Protein AF-A0A1D6X8X5-F1 (afdb_monomer_lite)

InterPro domains:
  IPR000092 Polyprenyl synthetase-like [PF00348] (249-489)
  IPR000092 Polyprenyl synthetase-like [cd00685] (247-512)
  IPR008949 Isoprenoid synthase domain superfamily [G3DSA:1.10.600.10] (217-514)
  IPR008949 Isoprenoid synthase domain superfamily [SSF48576] (225-497)
  IPR033749 Polyprenyl synthetase, conserved site [PS00444] (432-444)
  IPR033749 Polyprenyl synthetase, conserved site [PS00723] (300-316)
  IPR053378 Prenyl diphosphate synthase [NF045485] (229-513)

Radius of gyration: 30.95 Å; chains: 1; bounding box: 74×64×85 Å

pLDDT: mean 72.71, std 24.04, range [28.77, 98.75]

Sequence (514 aa):
MAFSLPVALITTYKYLYGCAFLYFSLSTSFSMAFSLLRTLITAYKYLLGCVFLYFSMSTGFSMAFSLLRTLITAYLYLLRCAFLFHIHVALKFLSIETVQLVSSSLSPSQPSLAEEIITKELEFSVIQFGESINLKIRRVNMALDGVVPFKLHQKLAQITFSLLRILLRTCENMLVRVLIFLLKHVALKIILAQNDSPCSDPIKPNKNFTSTELECNGSGEFKLKEYMNSKRKRVNRALDEAVPLKTPKKICEAMRYSLLGGGKRIRPVLCIASCELVGGDEASAMPIACTMEIIHTCSLIIDDLPCMDNDDLRRGNLTNHKLFGEEVAILASAALFCLAFEHVVSKTKNVPPDRVVRVIMEIGSAIGTDGLVAGQFGDLECEGKEISLEELEYIHVHKTARLLEASIVCGAIMGGGNVSEVERLKKYASRIGLLFQVVDDILDVTRSTKELGKTTGKDLASDKATFPKLMGLDNARNFAQKLVDQAVEELEHFDAARAAPLYHLAHFIADRQN

Structure (mmCIF, N/CA/C/O backbone):
data_AF-A0A1D6X8X5-F1
#
_entry.id   AF-A0A1D6X8X5-F1
#
loop_
_atom_site.group_PDB
_atom_site.id
_atom_site.type_symbol
_atom_site.label_atom_id
_atom_site.label_alt_id
_atom_site.label_comp_id
_atom_site.label_asym_id
_atom_site.label_entity_id
_atom_site.label_seq_id
_atom_site.pdbx_PDB_ins_code
_atom_site.Cartn_x
_atom_site.Cartn_y
_atom_site.Cartn_z
_atom_site.occupancy
_atom_site.B_iso_or_equiv
_atom_site.auth_seq_id
_atom_site.auth_comp_id
_atom_site.auth_asym_id
_atom_site.auth_atom_id
_atom_site.pdbx_PDB_model_num
ATOM 1 N N . MET A 1 1 ? 46.610 33.058 47.326 1.00 35.00 1 MET A N 1
ATOM 2 C CA . MET A 1 1 ? 47.123 32.984 45.935 1.00 35.00 1 MET A CA 1
ATOM 3 C C . MET A 1 1 ? 46.585 31.796 45.128 1.00 35.00 1 MET A C 1
ATOM 5 O O . MET A 1 1 ? 46.364 31.973 43.941 1.00 35.00 1 MET A O 1
ATOM 9 N N . ALA A 1 2 ? 46.310 30.622 45.716 1.00 38.97 2 ALA A N 1
ATOM 10 C CA . ALA A 1 2 ? 45.837 29.442 44.964 1.00 38.97 2 ALA A CA 1
ATOM 11 C C . ALA A 1 2 ? 44.397 29.528 44.393 1.00 38.97 2 ALA A C 1
ATOM 13 O O . ALA A 1 2 ? 44.039 28.738 43.527 1.00 38.97 2 ALA A O 1
ATOM 14 N N . PHE A 1 3 ? 43.575 30.487 44.840 1.00 41.09 3 PHE A N 1
ATOM 15 C CA . PHE A 1 3 ? 42.163 30.617 44.434 1.00 41.09 3 PHE A CA 1
ATOM 16 C C . PHE A 1 3 ? 41.898 31.690 43.365 1.00 41.09 3 PHE A C 1
ATOM 18 O O . PHE A 1 3 ? 40.884 31.627 42.676 1.00 41.09 3 PHE A O 1
ATOM 25 N N . SER A 1 4 ? 42.797 32.661 43.187 1.00 41.22 4 SER A N 1
ATOM 26 C CA . SER A 1 4 ? 42.622 33.751 42.214 1.00 41.22 4 SER A CA 1
ATOM 27 C C . SER A 1 4 ? 43.098 33.376 40.809 1.00 41.22 4 SER A C 1
ATOM 29 O O . SER A 1 4 ? 42.582 33.902 39.827 1.00 41.22 4 SER A O 1
ATOM 31 N N . LEU A 1 5 ? 44.037 32.433 40.701 1.00 42.72 5 LEU A N 1
ATOM 32 C CA . LEU A 1 5 ? 44.622 32.013 39.428 1.00 42.72 5 LEU A CA 1
ATOM 33 C C . LEU A 1 5 ? 43.619 31.299 38.494 1.00 42.72 5 LEU A C 1
ATOM 35 O O . LEU A 1 5 ? 43.587 31.655 37.320 1.00 42.72 5 LEU A O 1
ATOM 39 N N . PRO A 1 6 ? 42.753 30.366 38.956 1.00 46.41 6 PRO A N 1
ATOM 40 C CA . PRO A 1 6 ? 41.825 29.649 38.072 1.00 46.41 6 PRO A CA 1
ATOM 41 C C . PRO A 1 6 ? 40.690 30.534 37.541 1.00 46.41 6 PRO A C 1
ATOM 43 O O . PRO A 1 6 ? 40.330 30.439 36.372 1.00 46.41 6 PRO A O 1
ATOM 46 N N . VAL A 1 7 ? 40.146 31.425 38.376 1.00 44.72 7 VAL A N 1
ATOM 47 C CA . VAL A 1 7 ? 39.077 32.360 37.979 1.00 44.72 7 VAL A CA 1
ATOM 48 C C . VAL A 1 7 ? 39.620 33.435 37.036 1.00 44.72 7 VAL A C 1
ATOM 50 O O . VAL A 1 7 ? 38.971 33.753 36.038 1.00 44.72 7 VAL A O 1
ATOM 53 N N . ALA A 1 8 ? 40.834 33.935 37.294 1.00 44.47 8 ALA A N 1
ATOM 54 C CA . ALA A 1 8 ? 41.531 34.827 36.375 1.00 44.47 8 ALA A CA 1
ATOM 55 C C . ALA A 1 8 ? 41.813 34.124 35.039 1.00 44.47 8 ALA A C 1
ATOM 57 O O . ALA A 1 8 ? 41.417 34.647 34.008 1.00 44.47 8 ALA A O 1
ATOM 58 N N . LEU A 1 9 ? 42.351 32.896 35.042 1.00 50.12 9 LEU A N 1
ATOM 59 C CA . LEU A 1 9 ? 42.565 32.096 33.827 1.00 50.12 9 LEU A CA 1
ATOM 60 C C . LEU A 1 9 ? 41.274 31.891 33.028 1.00 50.12 9 LEU A C 1
ATOM 62 O O . LEU A 1 9 ? 41.273 32.121 31.826 1.00 50.12 9 LEU A O 1
ATOM 66 N N . ILE A 1 10 ? 40.162 31.522 33.670 1.00 49.00 10 ILE A N 1
ATOM 67 C CA . ILE A 1 10 ? 38.868 31.323 32.994 1.00 49.00 10 ILE A CA 1
ATOM 68 C C . ILE A 1 10 ? 38.343 32.634 32.389 1.00 49.00 10 ILE A C 1
ATOM 70 O O . ILE A 1 10 ? 37.806 32.635 31.280 1.00 49.00 10 ILE A O 1
ATOM 74 N N . THR A 1 11 ? 38.511 33.756 33.089 1.00 46.81 11 THR A N 1
ATOM 75 C CA . THR A 1 11 ? 38.051 35.074 32.624 1.00 46.81 11 THR A CA 1
ATOM 76 C C . THR A 1 11 ? 38.928 35.596 31.484 1.00 46.81 11 THR A C 1
ATOM 78 O O . THR A 1 11 ? 38.408 36.037 30.460 1.00 46.81 11 THR A O 1
ATOM 81 N N . THR A 1 12 ? 40.249 35.451 31.597 1.00 48.75 12 THR A N 1
ATOM 82 C CA . THR A 1 12 ? 41.218 35.773 30.544 1.00 48.75 12 THR A CA 1
ATOM 83 C C . THR A 1 12 ? 41.012 34.888 29.313 1.00 48.75 12 THR A C 1
ATOM 85 O O . THR A 1 12 ? 41.078 35.393 28.197 1.00 48.75 12 THR A O 1
ATOM 88 N N . TYR A 1 13 ? 40.658 33.607 29.482 1.00 51.72 13 TYR A N 1
ATOM 89 C CA . TYR A 1 13 ? 40.303 32.715 28.372 1.00 51.72 13 TYR A CA 1
ATOM 90 C C . TYR A 1 13 ? 38.984 33.103 27.697 1.00 51.72 13 TYR A C 1
ATOM 92 O O . TYR A 1 13 ? 38.921 33.081 26.472 1.00 51.72 13 TYR A O 1
ATOM 100 N N . LYS A 1 14 ? 37.947 33.512 28.445 1.00 47.00 14 LYS A N 1
ATOM 101 C CA . LYS A 1 14 ? 36.706 34.051 27.852 1.00 47.00 14 LYS A CA 1
ATOM 102 C C . LYS A 1 14 ? 36.974 35.308 27.016 1.00 47.00 14 LYS A C 1
ATOM 104 O O . LYS A 1 14 ? 36.422 35.427 25.925 1.00 47.00 14 LYS A O 1
ATOM 109 N N . TYR A 1 15 ? 37.845 36.200 27.490 1.00 47.59 15 TYR A N 1
ATOM 110 C CA . TYR A 1 15 ? 38.235 37.416 26.768 1.00 47.59 15 TYR A CA 1
ATOM 111 C C . TYR A 1 15 ? 39.094 37.127 25.531 1.00 47.59 15 TYR A C 1
ATOM 113 O O . TYR A 1 15 ? 38.760 37.592 24.446 1.00 47.59 15 TYR A O 1
ATOM 121 N N . LEU A 1 16 ? 40.141 36.302 25.652 1.00 50.41 16 LEU A N 1
ATOM 122 C CA . LEU A 1 16 ? 40.947 35.844 24.509 1.00 50.41 16 LEU A CA 1
ATOM 123 C C . LEU A 1 16 ? 40.084 35.153 23.448 1.00 50.41 16 LEU A C 1
ATOM 125 O O . LEU A 1 16 ? 40.336 35.315 22.259 1.00 50.41 16 LEU A O 1
ATOM 129 N N . TYR A 1 17 ? 39.043 34.426 23.862 1.00 51.03 17 TYR A N 1
ATOM 130 C CA . TYR A 1 17 ? 38.130 33.737 22.954 1.00 51.03 17 TYR A CA 1
ATOM 131 C C . TYR A 1 17 ? 37.116 34.675 22.286 1.00 51.03 17 TYR A C 1
ATOM 133 O O . TYR A 1 17 ? 36.839 34.515 21.101 1.00 51.03 17 TYR A O 1
ATOM 141 N N . GLY A 1 18 ? 36.609 35.686 23.001 1.00 49.00 18 GLY A N 1
ATOM 142 C CA . GLY A 1 18 ? 35.808 36.762 22.407 1.00 49.00 18 GLY A CA 1
ATOM 143 C C . GLY A 1 18 ? 36.606 37.565 21.374 1.00 49.00 18 GLY A C 1
ATOM 144 O O . GLY A 1 18 ? 36.120 37.810 20.272 1.00 49.00 18 GLY A O 1
ATOM 145 N N . CYS A 1 19 ? 37.868 37.877 21.685 1.00 45.59 19 CYS A N 1
ATOM 146 C CA . CYS A 1 19 ? 38.796 38.521 20.755 1.00 45.59 19 CYS A CA 1
ATOM 147 C C . CYS A 1 19 ? 39.138 37.618 19.562 1.00 45.59 19 CYS A C 1
ATOM 149 O O . CYS A 1 19 ? 39.205 38.104 18.438 1.00 45.59 19 CYS A O 1
ATOM 151 N N . ALA A 1 20 ? 39.301 36.309 19.777 1.00 47.75 20 ALA A N 1
ATOM 152 C CA . ALA A 1 20 ? 39.509 35.356 18.696 1.00 47.75 20 ALA A CA 1
ATOM 153 C C . ALA A 1 20 ? 38.270 35.275 17.790 1.00 47.75 20 ALA A C 1
ATOM 155 O O . ALA A 1 20 ? 38.420 35.372 16.585 1.00 47.75 20 ALA A O 1
ATOM 156 N N . PHE A 1 21 ? 37.051 35.182 18.333 1.00 45.41 21 PHE A N 1
ATOM 157 C CA . PHE A 1 21 ? 35.798 35.175 17.563 1.00 45.41 21 PHE A CA 1
ATOM 158 C C . PHE A 1 21 ? 35.615 36.443 16.709 1.00 45.41 21 PHE A C 1
ATOM 160 O O . PHE A 1 21 ? 35.271 36.345 15.530 1.00 45.41 21 PHE A O 1
ATOM 167 N N . LEU A 1 22 ? 35.918 37.620 17.267 1.00 45.38 22 LEU A N 1
ATOM 168 C CA . LEU A 1 22 ? 35.957 38.886 16.525 1.00 45.38 22 LEU A CA 1
ATOM 169 C C . LEU A 1 22 ? 37.036 38.871 15.431 1.00 45.38 22 LEU A C 1
ATOM 171 O O . LEU A 1 22 ? 36.755 39.230 14.293 1.00 45.38 22 LEU A O 1
ATOM 175 N N . TYR A 1 23 ? 38.237 38.377 15.737 1.00 47.31 23 TYR A N 1
ATOM 176 C CA . TYR A 1 23 ? 39.323 38.226 14.765 1.00 47.31 23 TYR A CA 1
ATOM 177 C C . TYR A 1 23 ? 38.982 37.224 13.645 1.00 47.31 23 TYR A C 1
ATOM 179 O O . TYR A 1 23 ? 39.289 37.469 12.485 1.00 47.31 23 TYR A O 1
ATOM 187 N N . PHE A 1 24 ? 38.294 36.122 13.956 1.00 49.59 24 PHE A N 1
ATOM 188 C CA . PHE A 1 24 ? 37.843 35.099 13.003 1.00 49.59 24 PHE A CA 1
ATOM 189 C C . PHE A 1 24 ? 36.709 35.586 12.101 1.00 49.59 24 PHE A C 1
ATOM 191 O O . PHE A 1 24 ? 36.641 35.176 10.947 1.00 49.59 24 PHE A O 1
ATOM 198 N N . SER A 1 25 ? 35.851 36.470 12.610 1.00 43.78 25 SER A N 1
ATOM 199 C CA . SER A 1 25 ? 34.783 37.101 11.826 1.00 43.78 25 SER A CA 1
ATOM 200 C C . SER A 1 25 ? 35.324 38.167 10.859 1.00 43.78 25 SER A C 1
ATOM 202 O O . SER A 1 25 ? 34.632 38.547 9.922 1.00 43.78 25 SER A O 1
ATOM 204 N N . LEU A 1 26 ? 36.561 38.640 11.077 1.00 40.94 26 LEU A N 1
ATOM 205 C CA . LEU A 1 26 ? 37.194 39.740 10.337 1.00 40.94 26 LEU A CA 1
ATOM 206 C C . LEU A 1 26 ? 38.441 39.325 9.524 1.00 40.94 26 LEU A C 1
ATOM 208 O O . LEU A 1 26 ? 38.942 40.117 8.731 1.00 40.94 26 LEU A O 1
ATOM 212 N N . SER A 1 27 ? 38.968 38.109 9.706 1.00 43.69 27 SER A N 1
ATOM 213 C CA . SER A 1 27 ? 40.219 37.647 9.081 1.00 43.69 27 SER A CA 1
ATOM 214 C C . SER A 1 27 ? 39.986 36.936 7.745 1.00 43.69 27 SER A C 1
ATOM 216 O O . SER A 1 27 ? 39.196 35.999 7.646 1.00 43.69 27 SER A O 1
ATOM 218 N N . THR A 1 28 ? 40.746 37.324 6.719 1.00 42.34 28 THR A N 1
ATOM 219 C CA . THR A 1 28 ? 40.746 36.716 5.377 1.00 42.34 28 THR A CA 1
ATOM 220 C C . THR A 1 28 ? 41.727 35.543 5.221 1.00 42.34 28 THR A C 1
ATOM 222 O O . THR A 1 28 ? 41.755 34.913 4.165 1.00 42.34 28 THR A O 1
ATOM 225 N N . SER A 1 29 ? 42.528 35.208 6.246 1.00 47.94 29 SER A N 1
ATOM 226 C CA . SER A 1 29 ? 43.607 34.208 6.142 1.00 47.94 29 SER A CA 1
ATOM 227 C C . SER A 1 29 ? 43.315 32.907 6.905 1.00 47.94 29 SER A C 1
ATOM 229 O O . SER A 1 29 ? 43.431 32.821 8.132 1.00 47.94 29 SER A O 1
ATOM 231 N N . PHE A 1 30 ? 42.979 31.857 6.146 1.00 52.12 30 PHE A N 1
ATOM 232 C CA . PHE A 1 30 ? 42.555 30.535 6.631 1.00 52.12 30 PHE A CA 1
ATOM 233 C C . PHE A 1 30 ? 43.626 29.759 7.419 1.00 52.12 30 PHE A C 1
ATOM 235 O O . PHE A 1 30 ? 43.308 29.061 8.383 1.00 52.12 30 PHE A O 1
ATOM 242 N N . SER A 1 31 ? 44.901 29.886 7.039 1.00 43.53 31 SER A N 1
ATOM 243 C CA . SER A 1 31 ? 46.011 29.142 7.661 1.00 43.53 31 SER A CA 1
ATOM 244 C C . SER A 1 31 ? 46.242 29.561 9.118 1.00 43.53 31 SER A C 1
ATOM 246 O O . SER A 1 31 ? 46.401 28.729 10.017 1.00 43.53 31 SER A O 1
ATOM 248 N N . MET A 1 32 ? 46.172 30.868 9.379 1.00 46.34 32 MET A N 1
ATOM 249 C CA . MET A 1 32 ? 46.421 31.423 10.708 1.00 46.34 32 MET A CA 1
ATOM 250 C C . MET A 1 32 ? 45.265 31.122 11.666 1.00 46.34 32 MET A C 1
ATOM 252 O O . MET A 1 32 ? 45.485 30.761 12.822 1.00 46.34 32 MET A O 1
ATOM 256 N N . ALA A 1 33 ? 44.040 31.172 11.143 1.00 49.91 33 ALA A N 1
ATOM 257 C CA . ALA A 1 33 ? 42.823 30.797 11.841 1.00 49.91 33 ALA A CA 1
ATOM 258 C C . ALA A 1 33 ? 42.857 29.335 12.341 1.00 49.91 33 ALA A C 1
ATOM 260 O O . ALA A 1 33 ? 42.609 29.049 13.517 1.00 49.91 33 ALA A O 1
ATOM 261 N N . PHE A 1 34 ? 43.232 28.408 11.460 1.00 48.06 34 PHE A N 1
ATOM 262 C CA . PHE A 1 34 ? 43.315 26.986 11.783 1.00 48.06 34 PHE A CA 1
ATOM 263 C C . PHE A 1 34 ? 44.424 26.674 12.803 1.00 48.06 34 PHE A C 1
ATOM 265 O O . PHE A 1 34 ? 44.213 25.905 13.746 1.00 48.06 34 PHE A O 1
ATOM 272 N N . SER A 1 35 ? 45.588 27.318 12.666 1.00 49.25 35 SER A N 1
ATOM 273 C CA . SER A 1 35 ? 46.704 27.182 13.611 1.00 49.25 35 SER A CA 1
ATOM 274 C C . SER A 1 35 ? 46.338 27.681 15.016 1.00 49.25 35 SER A C 1
ATOM 276 O O . SER A 1 35 ? 46.607 27.003 16.015 1.00 49.25 35 SER A O 1
ATOM 278 N N . LEU A 1 36 ? 45.632 28.814 15.106 1.00 53.19 36 LEU A N 1
ATOM 279 C CA . LEU A 1 36 ? 45.176 29.380 16.374 1.00 53.19 36 LEU A CA 1
ATOM 280 C C . LEU A 1 36 ? 44.148 28.468 17.063 1.00 53.19 36 LEU A C 1
ATOM 282 O O . LEU A 1 36 ? 44.267 28.189 18.255 1.00 53.19 36 LEU A O 1
ATOM 286 N N . LEU A 1 37 ? 43.178 27.933 16.311 1.00 51.19 37 LEU A N 1
ATOM 287 C CA . LEU A 1 37 ? 42.164 27.014 16.838 1.00 51.19 37 LEU A CA 1
ATOM 288 C C . LEU A 1 37 ? 42.789 25.705 17.344 1.00 51.19 37 LEU A C 1
ATOM 290 O O . LEU A 1 37 ? 42.465 25.241 18.438 1.00 51.19 37 LEU A O 1
ATOM 294 N N . ARG A 1 38 ? 43.736 25.134 16.590 1.00 51.53 38 ARG A N 1
ATOM 295 C CA . ARG A 1 38 ? 44.486 23.937 16.999 1.00 51.53 38 ARG A CA 1
ATOM 296 C C . ARG A 1 38 ? 45.297 24.188 18.272 1.00 51.53 38 ARG A C 1
ATOM 298 O O . ARG A 1 38 ? 45.328 23.330 19.157 1.00 51.53 38 ARG A O 1
ATOM 305 N N . THR A 1 39 ? 45.901 25.367 18.387 1.00 55.09 39 THR A N 1
ATOM 306 C CA . THR A 1 39 ? 46.658 25.788 19.574 1.00 55.09 39 THR A CA 1
ATOM 307 C C . THR A 1 39 ? 45.740 25.944 20.785 1.00 55.09 39 THR A C 1
ATOM 309 O O . THR A 1 39 ? 46.039 25.396 21.844 1.00 55.09 39 THR A O 1
ATOM 312 N N . LEU A 1 40 ? 44.575 26.579 20.622 1.00 54.53 40 LEU A N 1
ATOM 313 C CA . LEU A 1 40 ? 43.579 26.742 21.686 1.00 54.53 40 LEU A CA 1
ATOM 314 C C . LEU A 1 40 ? 43.010 25.400 22.161 1.00 54.53 40 LEU A C 1
ATOM 316 O O . LEU A 1 40 ? 42.929 25.168 23.363 1.00 54.53 40 LEU A O 1
ATOM 320 N N . ILE A 1 41 ? 42.679 24.484 21.245 1.00 51.06 41 ILE A N 1
ATOM 321 C CA . ILE A 1 41 ? 42.210 23.131 21.592 1.00 51.06 41 ILE A CA 1
ATOM 322 C C . ILE A 1 41 ? 43.294 22.358 22.352 1.00 51.06 41 ILE A C 1
ATOM 324 O O . ILE A 1 41 ? 42.998 21.648 23.314 1.00 51.06 41 ILE A O 1
ATOM 328 N N . THR A 1 42 ? 44.554 22.493 21.940 1.00 51.41 42 THR A N 1
ATOM 329 C CA . THR A 1 42 ? 45.681 21.814 22.591 1.00 51.41 42 THR A CA 1
ATOM 330 C C . THR A 1 42 ? 45.926 22.381 23.989 1.00 51.41 42 THR A C 1
ATOM 332 O O . THR A 1 42 ? 45.970 21.619 24.951 1.00 51.41 42 THR A O 1
ATOM 335 N N . ALA A 1 43 ? 45.976 23.707 24.133 1.00 51.28 43 ALA A N 1
ATOM 336 C CA . ALA A 1 43 ? 46.098 24.380 25.425 1.00 51.28 43 ALA A CA 1
ATOM 337 C C . ALA A 1 43 ? 44.946 24.011 26.376 1.00 51.28 43 ALA A C 1
ATOM 339 O O . ALA A 1 43 ? 45.163 23.769 27.562 1.00 51.28 43 ALA A O 1
ATOM 340 N N . TYR A 1 44 ? 43.733 23.863 25.838 1.00 56.00 44 TYR A N 1
ATOM 341 C CA . TYR A 1 44 ? 42.566 23.429 26.595 1.00 56.00 44 TYR A CA 1
ATOM 342 C C . TYR A 1 44 ? 42.681 21.987 27.109 1.00 56.00 44 TYR A C 1
ATOM 344 O O . TYR A 1 44 ? 42.344 21.711 28.259 1.00 56.00 44 TYR A O 1
ATOM 352 N N . LYS A 1 45 ? 43.194 21.061 26.286 1.00 51.00 45 LYS A N 1
ATOM 353 C CA . LYS A 1 45 ? 43.457 19.670 26.699 1.00 51.00 45 LYS A CA 1
ATOM 354 C C . LYS A 1 45 ? 44.477 19.603 27.836 1.00 51.00 45 LYS A C 1
ATOM 356 O O . LYS A 1 45 ? 44.267 18.853 28.787 1.00 51.00 45 LYS A O 1
ATOM 361 N N . TYR A 1 46 ? 45.535 20.412 27.768 1.00 51.09 46 TYR A N 1
ATOM 362 C CA . TYR A 1 46 ? 46.521 20.513 28.845 1.00 51.09 46 TYR A CA 1
ATOM 363 C C . TYR A 1 46 ? 45.916 21.101 30.123 1.00 51.09 46 TYR A C 1
ATOM 365 O O . TYR A 1 46 ? 46.116 20.539 31.196 1.00 51.09 46 TYR A O 1
ATOM 373 N N . LEU A 1 47 ? 45.111 22.164 30.021 1.00 55.09 47 LEU A N 1
ATOM 374 C CA . LEU A 1 47 ? 44.422 22.754 31.171 1.00 55.09 47 LEU A CA 1
ATOM 375 C C . LEU A 1 47 ? 43.475 21.745 31.840 1.00 55.09 47 LEU A C 1
ATOM 377 O O . LEU A 1 47 ? 43.474 21.620 33.062 1.00 55.09 47 LEU A O 1
ATOM 381 N N . LEU A 1 48 ? 42.718 20.981 31.047 1.00 53.66 48 LEU A N 1
ATOM 382 C CA . LEU A 1 48 ? 41.826 19.933 31.544 1.00 53.66 48 LEU A CA 1
ATOM 383 C C . LEU A 1 48 ? 42.606 18.816 32.259 1.00 53.66 48 LEU A C 1
ATOM 385 O O . LEU A 1 48 ? 42.175 18.354 33.312 1.00 53.66 48 LEU A O 1
ATOM 389 N N . GLY A 1 49 ? 43.773 18.430 31.730 1.00 51.59 49 GLY A N 1
ATOM 390 C CA . GLY A 1 49 ? 44.683 17.470 32.362 1.00 51.59 49 GLY A CA 1
ATOM 391 C C . GLY A 1 49 ? 45.281 17.976 33.680 1.00 51.59 49 GLY A C 1
ATOM 392 O O . GLY A 1 49 ? 45.277 17.250 34.670 1.00 51.59 49 GLY A O 1
ATOM 393 N N . CYS A 1 50 ? 45.722 19.237 33.733 1.00 51.62 50 CYS A N 1
ATOM 394 C CA . CYS A 1 50 ? 46.236 19.867 34.956 1.00 51.62 50 CYS A CA 1
ATOM 395 C C . CYS A 1 50 ? 45.157 19.986 36.039 1.00 51.62 50 CYS A C 1
ATOM 397 O O . CYS A 1 50 ? 45.427 19.756 37.217 1.00 51.62 50 CYS A O 1
ATOM 399 N N . VAL A 1 51 ? 43.922 20.302 35.644 1.00 53.28 51 VAL A N 1
ATOM 400 C CA . VAL A 1 51 ? 42.771 20.315 36.549 1.00 53.28 51 VAL A CA 1
ATOM 401 C C . VAL A 1 51 ? 42.481 18.900 37.055 1.00 53.28 51 VAL A C 1
ATOM 403 O O . VAL A 1 51 ? 42.307 18.715 38.251 1.00 53.28 51 VAL A O 1
ATOM 406 N N . PHE A 1 52 ? 42.525 17.880 36.198 1.00 51.88 52 PHE A N 1
ATOM 407 C CA . PHE A 1 52 ? 42.336 16.485 36.611 1.00 51.88 52 PHE A CA 1
ATOM 408 C C . PHE A 1 52 ? 43.405 16.007 37.614 1.00 51.88 52 PHE A C 1
ATOM 410 O O . PHE A 1 52 ? 43.082 15.356 38.607 1.00 51.88 52 PHE A O 1
ATOM 417 N N . LEU A 1 53 ? 44.669 16.391 37.405 1.00 51.00 53 LEU A N 1
ATOM 418 C CA . LEU A 1 53 ? 45.765 16.129 38.344 1.00 51.00 53 LEU A CA 1
ATOM 419 C C . LEU A 1 53 ? 45.560 16.859 39.679 1.00 51.00 53 LEU A C 1
ATOM 421 O O . LEU A 1 53 ? 45.669 16.236 40.732 1.00 51.00 53 LEU A O 1
ATOM 425 N N . TYR A 1 54 ? 45.169 18.136 39.660 1.00 51.16 54 TYR A N 1
ATOM 426 C CA . TYR A 1 54 ? 44.831 18.887 40.876 1.00 51.16 54 TYR A CA 1
ATOM 427 C C . TYR A 1 54 ? 43.666 18.249 41.662 1.00 51.16 54 TYR A C 1
ATOM 429 O O . TYR A 1 54 ? 43.679 18.230 42.891 1.00 51.16 54 TYR A O 1
ATOM 437 N N . PHE A 1 55 ? 42.685 17.662 40.966 1.00 51.62 55 PHE A N 1
ATOM 438 C CA . PHE A 1 55 ? 41.549 16.949 41.569 1.00 51.62 55 PHE A CA 1
ATOM 439 C C . PHE A 1 55 ? 41.953 15.637 42.243 1.00 51.62 55 PHE A C 1
ATOM 441 O O . PHE A 1 55 ? 41.363 15.284 43.259 1.00 51.62 55 PHE A O 1
ATOM 448 N N . SER A 1 56 ? 42.973 14.936 41.733 1.00 51.25 56 SER A N 1
ATOM 449 C CA . SER A 1 56 ? 43.510 13.743 42.405 1.00 51.25 56 SER A CA 1
ATOM 450 C C . SER A 1 56 ? 44.199 14.053 43.742 1.00 51.25 56 SER A C 1
ATOM 452 O O . SER A 1 56 ? 44.438 13.140 44.528 1.00 51.25 56 SER A O 1
ATOM 454 N N . MET A 1 57 ? 44.480 15.334 44.022 1.00 48.47 57 MET A N 1
ATOM 455 C CA . MET A 1 57 ? 45.239 15.787 45.192 1.00 48.47 57 MET A CA 1
ATOM 456 C C . MET A 1 57 ? 44.449 16.674 46.177 1.00 48.47 57 MET A C 1
ATOM 458 O O . MET A 1 57 ? 45.008 17.083 47.191 1.00 48.47 57 MET A O 1
ATOM 462 N N . SER A 1 58 ? 43.172 16.992 45.921 1.00 49.41 58 SER A N 1
ATOM 463 C CA . SER A 1 58 ? 42.372 17.943 46.720 1.00 49.41 58 SER A CA 1
ATOM 464 C C . SER A 1 58 ? 41.094 17.309 47.288 1.00 49.41 58 SER A C 1
ATOM 466 O O . SER A 1 58 ? 40.363 16.627 46.578 1.00 49.41 58 SER A O 1
ATOM 468 N N . THR A 1 59 ? 40.784 17.563 48.566 1.00 49.22 59 THR A N 1
ATOM 469 C CA . THR A 1 59 ? 39.640 16.980 49.304 1.00 49.22 59 THR A CA 1
ATOM 470 C C . THR A 1 59 ? 38.319 17.766 49.176 1.00 49.22 59 THR A C 1
ATOM 472 O O . THR A 1 59 ? 37.301 17.371 49.744 1.00 49.22 59 THR A O 1
ATOM 475 N N . GLY A 1 60 ? 38.284 18.869 48.416 1.00 51.56 60 GLY A N 1
ATOM 476 C CA . GLY A 1 60 ? 37.108 19.746 48.286 1.00 51.56 60 GLY A CA 1
ATOM 477 C C . GLY A 1 60 ? 36.165 19.394 47.123 1.00 51.56 60 GLY A C 1
ATOM 478 O O . GLY A 1 60 ? 36.262 19.986 46.050 1.00 51.56 60 GLY A O 1
ATOM 479 N N . PHE A 1 61 ? 35.202 18.490 47.340 1.00 54.19 61 PHE A N 1
ATOM 480 C CA . PHE A 1 61 ? 34.318 17.925 46.295 1.00 54.19 61 PHE A CA 1
ATOM 481 C C . PHE A 1 61 ? 33.341 18.909 45.605 1.00 54.19 61 PHE A C 1
ATOM 483 O O . PHE A 1 61 ? 33.052 18.756 44.418 1.00 54.19 61 PHE A O 1
ATOM 490 N N . SER A 1 62 ? 32.817 19.919 46.310 1.00 50.44 62 SER A N 1
ATOM 491 C CA . SER A 1 62 ? 31.752 20.798 45.777 1.00 50.44 62 SER A CA 1
ATOM 492 C C . SER A 1 62 ? 32.268 21.814 44.745 1.00 50.44 62 SER A C 1
ATOM 494 O O . SER A 1 62 ? 31.727 21.948 43.644 1.00 50.44 62 SER A O 1
ATOM 496 N N . MET A 1 63 ? 33.382 22.484 45.052 1.00 51.22 63 MET A N 1
ATOM 497 C CA . MET A 1 63 ? 33.986 23.471 44.148 1.00 51.22 63 MET A CA 1
ATOM 498 C C . MET A 1 63 ? 34.620 22.797 42.918 1.00 51.22 63 MET A C 1
ATOM 500 O O . MET A 1 63 ? 34.553 23.321 41.806 1.00 51.22 63 MET A O 1
ATOM 504 N N . ALA A 1 64 ? 35.152 21.588 43.117 1.00 51.91 64 ALA A N 1
ATOM 505 C CA . ALA A 1 64 ? 35.646 20.695 42.078 1.00 51.91 64 ALA A CA 1
ATOM 506 C C . ALA A 1 64 ? 34.554 20.355 41.040 1.00 51.91 64 ALA A C 1
ATOM 508 O O . ALA A 1 64 ? 34.761 20.489 39.834 1.00 51.91 64 ALA A O 1
ATOM 509 N N . PHE A 1 65 ? 33.345 20.008 41.481 1.00 53.41 65 PHE A N 1
ATOM 510 C CA . PHE A 1 65 ? 32.237 19.706 40.572 1.00 53.41 65 PHE A CA 1
ATOM 511 C C . PHE A 1 65 ? 31.829 20.908 39.700 1.00 53.41 65 PHE A C 1
ATOM 513 O O . PHE A 1 65 ? 31.644 20.768 38.489 1.00 53.41 65 PHE A O 1
ATOM 520 N N . SER A 1 66 ? 31.760 22.106 40.291 1.00 52.84 66 SER A N 1
ATOM 521 C CA . SER A 1 66 ? 31.427 23.343 39.568 1.00 52.84 66 SER A CA 1
ATOM 522 C C . SER A 1 66 ? 32.482 23.707 38.510 1.00 52.84 66 SER A C 1
ATOM 524 O O . SER A 1 66 ? 32.149 24.046 37.367 1.00 52.84 66 SER A O 1
ATOM 526 N N . LEU A 1 67 ? 33.769 23.551 38.845 1.00 54.28 67 LEU A N 1
ATOM 527 C CA . LEU A 1 67 ? 34.873 23.809 37.919 1.00 54.28 67 LEU A CA 1
ATOM 528 C C . LEU A 1 67 ? 34.885 22.799 36.758 1.00 54.28 67 LEU A C 1
ATOM 530 O O . LEU A 1 67 ? 35.020 23.192 35.600 1.00 54.28 67 LEU A O 1
ATOM 534 N N . LEU A 1 68 ? 34.670 21.510 37.044 1.00 56.38 68 LEU A N 1
ATOM 535 C CA . LEU A 1 68 ? 34.603 20.457 36.028 1.00 56.38 68 LEU A CA 1
ATOM 536 C C . LEU A 1 68 ? 33.407 20.652 35.085 1.00 56.38 68 LEU A C 1
ATOM 538 O O . LEU A 1 68 ? 33.564 20.551 33.869 1.00 56.38 68 LEU A O 1
ATOM 542 N N . ARG A 1 69 ? 32.227 21.003 35.615 1.00 56.00 69 ARG A N 1
ATOM 543 C CA . ARG A 1 69 ? 31.039 21.336 34.808 1.00 56.00 69 ARG A CA 1
ATOM 544 C C . ARG A 1 69 ? 31.302 22.533 33.895 1.00 56.00 69 ARG A C 1
ATOM 546 O O . ARG A 1 69 ? 30.941 22.500 32.718 1.00 56.00 69 ARG A O 1
ATOM 553 N N . THR A 1 70 ? 31.981 23.558 34.408 1.00 56.28 70 THR A N 1
ATOM 554 C CA . THR A 1 70 ? 32.372 24.743 33.629 1.00 56.28 70 THR A CA 1
ATOM 555 C C . THR A 1 70 ? 33.333 24.372 32.500 1.00 56.28 70 THR A C 1
ATOM 557 O O . THR A 1 70 ? 33.136 24.797 31.362 1.00 56.28 70 THR A O 1
ATOM 560 N N . LEU A 1 71 ? 34.321 23.518 32.775 1.00 56.28 71 LEU A N 1
ATOM 561 C CA . LEU A 1 71 ? 35.288 23.060 31.777 1.00 56.28 71 LEU A CA 1
ATOM 562 C C . LEU A 1 71 ? 34.663 22.123 30.729 1.00 56.28 71 LEU A C 1
ATOM 564 O O . LEU A 1 71 ? 34.984 22.188 29.546 1.00 56.28 71 LEU A O 1
ATOM 568 N N . ILE A 1 72 ? 33.725 21.263 31.101 1.00 56.12 72 ILE A N 1
ATOM 569 C CA . ILE A 1 72 ? 33.033 20.424 30.113 1.00 56.12 72 ILE A CA 1
ATOM 570 C C . ILE A 1 72 ? 32.151 21.286 29.215 1.00 56.12 72 ILE A C 1
ATOM 572 O O . ILE A 1 72 ? 32.161 21.128 27.996 1.00 56.12 72 ILE A O 1
ATOM 576 N N . THR A 1 73 ? 31.446 22.252 29.801 1.00 54.06 73 THR A N 1
ATOM 577 C CA . THR A 1 73 ? 30.602 23.182 29.045 1.00 54.06 73 THR A CA 1
ATOM 578 C C . THR A 1 73 ? 31.435 24.006 28.062 1.00 54.06 73 THR A C 1
ATOM 580 O O . THR A 1 73 ? 31.077 24.106 26.890 1.00 54.06 73 THR A O 1
ATOM 583 N N . ALA A 1 74 ? 32.582 24.535 28.497 1.00 54.31 74 ALA A N 1
ATOM 584 C CA . ALA A 1 74 ? 33.491 25.274 27.625 1.00 54.31 74 ALA A CA 1
ATOM 585 C C . ALA A 1 74 ? 34.107 24.387 26.524 1.00 54.31 74 ALA A C 1
ATOM 587 O O . ALA A 1 74 ? 34.198 24.826 25.380 1.00 54.31 74 ALA A O 1
ATOM 588 N N . TYR A 1 75 ? 34.438 23.122 26.814 1.00 54.59 75 TYR A N 1
ATOM 589 C CA . TYR A 1 75 ? 34.931 22.168 25.810 1.00 54.59 75 TYR A CA 1
ATOM 590 C C . TYR A 1 75 ? 33.887 21.842 24.734 1.00 54.59 75 TYR A C 1
ATOM 592 O O . TYR A 1 75 ? 34.191 21.833 23.542 1.00 54.59 75 TYR A O 1
ATOM 600 N N . LEU A 1 76 ? 32.641 21.597 25.145 1.00 53.34 76 LEU A N 1
ATOM 601 C CA . LEU A 1 76 ? 31.532 21.338 24.225 1.00 53.34 76 LEU A CA 1
ATOM 602 C C . LEU A 1 76 ? 31.225 22.567 23.361 1.00 53.34 76 LEU A C 1
ATOM 604 O O . LEU A 1 76 ? 30.919 22.430 22.177 1.00 53.34 76 LEU A O 1
ATOM 608 N N . TYR A 1 77 ? 31.364 23.766 23.927 1.00 53.56 77 TYR A N 1
ATOM 609 C CA . TYR A 1 77 ? 31.228 25.013 23.181 1.00 53.56 77 TYR A CA 1
ATOM 610 C C . TYR A 1 77 ? 32.359 25.195 22.152 1.00 53.56 77 TYR A C 1
ATOM 612 O O . TYR A 1 77 ? 32.091 25.529 21.001 1.00 53.56 77 TYR A O 1
ATOM 620 N N . LEU A 1 78 ? 33.605 24.877 22.520 1.00 53.84 78 LEU A N 1
ATOM 621 C CA . LEU A 1 78 ? 34.764 24.859 21.614 1.00 53.84 78 LEU A CA 1
ATOM 622 C C . LEU A 1 78 ? 34.570 23.891 20.437 1.00 53.84 78 LEU A C 1
ATOM 624 O O . LEU A 1 78 ? 34.821 24.259 19.289 1.00 53.84 78 LEU A O 1
ATOM 628 N N . LEU A 1 79 ? 34.088 22.675 20.708 1.00 53.97 79 LEU A N 1
ATOM 629 C CA . LEU A 1 79 ? 33.756 21.679 19.683 1.00 53.97 79 LEU A CA 1
ATOM 630 C C . LEU A 1 79 ? 32.676 22.183 18.722 1.00 53.97 79 LEU A C 1
ATOM 632 O O . LEU A 1 79 ? 32.816 22.028 17.511 1.00 53.97 79 LEU A O 1
ATOM 636 N N . ARG A 1 80 ? 31.630 22.834 19.245 1.00 58.16 80 ARG A N 1
ATOM 637 C CA . ARG A 1 80 ? 30.586 23.469 18.430 1.00 58.16 80 ARG A CA 1
ATOM 638 C C . ARG A 1 80 ? 31.166 24.546 17.515 1.00 58.16 80 ARG A C 1
ATOM 640 O O . ARG A 1 80 ? 30.846 24.555 16.332 1.00 58.16 80 ARG A O 1
ATOM 647 N N . CYS A 1 81 ? 32.003 25.441 18.035 1.00 53.75 81 CYS A N 1
ATOM 648 C CA . CYS A 1 81 ? 32.600 26.517 17.244 1.00 53.75 81 CYS A CA 1
ATOM 649 C C . CYS A 1 81 ? 33.544 25.979 16.159 1.00 53.75 81 CYS A C 1
ATOM 651 O O . CYS A 1 81 ? 33.454 26.411 15.014 1.00 53.75 81 CYS A O 1
ATOM 653 N N . ALA A 1 82 ? 34.390 24.996 16.483 1.00 52.34 82 ALA A N 1
ATOM 654 C CA . ALA A 1 82 ? 35.253 24.334 15.503 1.00 52.34 82 ALA A CA 1
ATOM 655 C C . ALA A 1 82 ? 34.439 23.646 14.394 1.00 52.34 82 ALA A C 1
ATOM 657 O O . ALA A 1 82 ? 34.798 23.699 13.220 1.00 52.34 82 ALA A O 1
ATOM 658 N N . PHE A 1 83 ? 33.311 23.037 14.759 1.00 55.44 83 PHE A N 1
ATOM 659 C CA . PHE A 1 83 ? 32.418 22.374 13.818 1.00 55.44 83 PHE A CA 1
ATOM 660 C C . PHE A 1 83 ? 31.668 23.359 12.909 1.00 55.44 83 PHE A C 1
ATOM 662 O O . PHE A 1 83 ? 31.656 23.175 11.695 1.00 55.44 83 PHE A O 1
ATOM 669 N N . LEU A 1 84 ? 31.107 24.437 13.469 1.00 55.03 84 LEU A N 1
ATOM 670 C CA . LEU A 1 84 ? 30.484 25.512 12.687 1.00 55.03 84 LEU A CA 1
ATOM 671 C C . LEU A 1 84 ? 31.494 26.183 11.748 1.00 55.03 84 LEU A C 1
ATOM 673 O O . LEU A 1 84 ? 31.140 26.508 10.621 1.00 55.03 84 LEU A O 1
ATOM 677 N N . PHE A 1 85 ? 32.756 26.317 12.167 1.00 54.50 85 PHE A N 1
ATOM 678 C CA . PHE A 1 85 ? 33.839 26.784 11.302 1.00 54.50 85 PHE A CA 1
ATOM 679 C C . PHE A 1 85 ? 34.103 25.817 10.141 1.00 54.50 85 PHE A C 1
ATOM 681 O O . PHE A 1 85 ? 34.176 26.256 9.000 1.00 54.50 85 PHE A O 1
ATOM 688 N N . HIS A 1 86 ? 34.183 24.506 10.389 1.00 51.31 86 HIS A N 1
ATOM 689 C CA . HIS A 1 86 ? 34.355 23.517 9.318 1.00 51.31 86 HIS A CA 1
ATOM 690 C C . HIS A 1 86 ? 33.181 23.490 8.333 1.00 51.31 86 HIS A C 1
ATOM 692 O O . HIS A 1 86 ? 33.418 23.388 7.133 1.00 51.31 86 HIS A O 1
ATOM 698 N N . ILE A 1 87 ? 31.942 23.635 8.814 1.00 54.22 87 ILE A N 1
ATOM 699 C CA . ILE A 1 87 ? 30.764 23.785 7.948 1.00 54.22 87 ILE A CA 1
ATOM 700 C C . ILE A 1 87 ? 30.864 25.075 7.141 1.00 54.22 87 ILE A C 1
ATOM 702 O O . ILE A 1 87 ? 30.697 25.035 5.932 1.00 54.22 87 ILE A O 1
ATOM 706 N N . HIS A 1 88 ? 31.172 26.204 7.777 1.00 53.91 88 HIS A N 1
ATOM 707 C CA . HIS A 1 88 ? 31.289 27.484 7.085 1.00 53.91 88 HIS A CA 1
ATOM 708 C C . HIS A 1 88 ? 32.396 27.454 6.019 1.00 53.91 88 HIS A C 1
ATOM 710 O O . HIS A 1 88 ? 32.187 27.924 4.908 1.00 53.91 88 HIS A O 1
ATOM 716 N N . VAL A 1 89 ? 33.544 26.832 6.310 1.00 51.47 89 VAL A N 1
ATOM 717 C CA . VAL A 1 89 ? 34.630 26.625 5.339 1.00 51.47 89 VAL A CA 1
ATOM 718 C C . VAL A 1 89 ? 34.190 25.699 4.207 1.00 51.47 89 VAL A C 1
ATOM 720 O O . VAL A 1 89 ? 34.426 26.035 3.052 1.00 51.47 89 VAL A O 1
ATOM 723 N N . ALA A 1 90 ? 33.528 24.578 4.505 1.00 50.16 90 ALA A N 1
ATOM 724 C CA . ALA A 1 90 ? 33.027 23.655 3.488 1.00 50.16 90 ALA A CA 1
ATOM 725 C C . ALA A 1 90 ? 31.983 24.324 2.584 1.00 50.16 90 ALA A C 1
ATOM 727 O O . ALA A 1 90 ? 32.074 24.214 1.368 1.00 50.16 90 ALA A O 1
ATOM 728 N N . LEU A 1 91 ? 31.047 25.075 3.165 1.00 51.38 91 LEU A N 1
ATOM 729 C CA . LEU A 1 91 ? 30.043 25.851 2.441 1.00 51.38 91 LEU A CA 1
ATOM 730 C C . LEU A 1 91 ? 30.673 26.966 1.609 1.00 51.38 91 LEU A C 1
ATOM 732 O O . LEU A 1 91 ? 30.224 27.198 0.497 1.00 51.38 91 LEU A O 1
ATOM 736 N N . LYS A 1 92 ? 31.736 27.617 2.095 1.00 51.69 92 LYS A N 1
ATOM 737 C CA . LYS A 1 92 ? 32.462 28.641 1.337 1.00 51.69 92 LYS A CA 1
ATOM 738 C C . LYS A 1 92 ? 33.251 28.029 0.177 1.00 51.69 92 LYS A C 1
ATOM 740 O O . LYS A 1 92 ? 33.210 28.572 -0.919 1.00 51.69 92 LYS A O 1
ATOM 745 N N . PHE A 1 93 ? 33.890 26.875 0.374 1.00 48.69 93 PHE A N 1
ATOM 746 C CA . PHE A 1 93 ? 34.578 26.130 -0.689 1.00 48.69 93 PHE A CA 1
ATOM 747 C C . PHE A 1 93 ? 33.594 25.639 -1.758 1.00 48.69 93 PHE A C 1
ATOM 749 O O . PHE A 1 93 ? 33.807 25.864 -2.945 1.00 48.69 93 PHE A O 1
ATOM 756 N N . LEU A 1 94 ? 32.464 25.076 -1.319 1.00 48.03 94 LEU A N 1
ATOM 757 C CA . LEU A 1 94 ? 31.349 24.689 -2.181 1.00 48.03 94 LEU A CA 1
ATOM 758 C C . LEU A 1 94 ? 30.751 25.898 -2.895 1.00 48.03 94 LEU A C 1
ATOM 760 O O . LEU A 1 94 ? 30.460 25.797 -4.078 1.00 48.03 94 LEU A O 1
ATOM 764 N N . SER A 1 95 ? 30.608 27.047 -2.228 1.00 48.81 95 SER A N 1
ATOM 765 C CA . SER A 1 95 ? 30.139 28.276 -2.870 1.00 48.81 95 SER A CA 1
ATOM 766 C C . SER A 1 95 ? 31.125 28.756 -3.929 1.00 48.81 95 SER A C 1
ATOM 768 O O . SER A 1 95 ? 30.683 29.115 -5.002 1.00 48.81 95 SER A O 1
ATOM 770 N N . ILE A 1 96 ? 32.441 28.674 -3.702 1.00 49.91 96 ILE A N 1
ATOM 771 C CA . ILE A 1 96 ? 33.459 29.121 -4.664 1.00 49.91 96 ILE A CA 1
ATOM 772 C C . ILE A 1 96 ? 33.500 28.198 -5.887 1.00 49.91 96 ILE A C 1
ATOM 774 O O . ILE A 1 96 ? 33.464 28.697 -7.007 1.00 49.91 96 ILE A O 1
ATOM 778 N N . GLU A 1 97 ? 33.510 26.873 -5.703 1.00 49.97 97 GLU A N 1
ATOM 779 C CA . GLU A 1 97 ? 33.486 25.919 -6.825 1.00 49.97 97 GLU A CA 1
ATOM 780 C C . GLU A 1 97 ? 32.150 25.957 -7.573 1.00 49.97 97 GLU A C 1
ATOM 782 O O . GLU A 1 97 ? 32.131 25.965 -8.802 1.00 49.97 97 GLU A O 1
ATOM 787 N N . THR A 1 98 ? 31.027 26.056 -6.852 1.00 46.25 98 THR A N 1
ATOM 788 C CA . THR A 1 98 ? 29.691 26.165 -7.459 1.00 46.25 98 THR A CA 1
ATOM 789 C C . THR A 1 98 ? 29.532 27.502 -8.179 1.00 46.25 98 THR A C 1
ATOM 791 O O . THR A 1 98 ? 29.010 27.524 -9.286 1.00 46.25 98 THR A O 1
ATOM 794 N N . VAL A 1 99 ? 30.021 28.613 -7.621 1.00 44.28 99 VAL A N 1
ATOM 795 C CA . VAL A 1 99 ? 30.020 29.930 -8.276 1.00 44.28 99 VAL A CA 1
ATOM 796 C C . VAL A 1 99 ? 30.960 29.933 -9.476 1.00 44.28 99 VAL A C 1
ATOM 798 O O . VAL A 1 99 ? 30.569 30.459 -10.505 1.00 44.28 99 VAL A O 1
ATOM 801 N N . GLN A 1 100 ? 32.136 29.302 -9.441 1.00 47.88 100 GLN A N 1
ATOM 802 C CA . GLN A 1 100 ? 33.010 29.168 -10.620 1.00 47.88 100 GLN A CA 1
ATOM 803 C C . GLN A 1 100 ? 32.387 28.303 -11.729 1.00 47.88 100 GLN A C 1
ATOM 805 O O . GLN A 1 100 ? 32.442 28.677 -12.904 1.00 47.88 100 GLN A O 1
ATOM 810 N N . LEU A 1 101 ? 31.731 27.193 -11.377 1.00 47.50 101 LEU A N 1
ATOM 811 C CA . LEU A 1 101 ? 30.961 26.355 -12.308 1.00 47.50 101 LEU A CA 1
ATOM 812 C C . LEU A 1 101 ? 29.745 27.094 -12.888 1.00 47.50 101 LEU A C 1
ATOM 814 O O . LEU A 1 101 ? 29.421 26.950 -14.063 1.00 47.50 101 LEU A O 1
ATOM 818 N N . VAL A 1 102 ? 29.082 27.923 -12.083 1.00 42.44 102 VAL A N 1
ATOM 819 C CA . VAL A 1 102 ? 27.923 28.719 -12.505 1.00 42.44 102 VAL A CA 1
ATOM 820 C C . VAL A 1 102 ? 28.347 29.944 -13.325 1.00 42.44 102 VAL A C 1
ATOM 822 O O . VAL A 1 102 ? 27.686 30.260 -14.306 1.00 42.44 102 VAL A O 1
ATOM 825 N N . SER A 1 103 ? 29.470 30.587 -12.999 1.00 44.03 103 SER A N 1
ATOM 826 C CA . SER A 1 103 ? 29.996 31.773 -13.701 1.00 44.03 103 SER A CA 1
ATOM 827 C C . SER A 1 103 ? 30.571 31.435 -15.077 1.00 44.03 103 SER A C 1
ATOM 829 O O . SER A 1 103 ? 30.513 32.257 -15.982 1.00 44.03 103 SER A O 1
ATOM 831 N N . SER A 1 104 ? 31.100 30.220 -15.251 1.00 48.25 104 SER A N 1
ATOM 832 C CA . SER A 1 104 ? 31.537 29.691 -16.553 1.00 48.25 104 SER A CA 1
ATOM 833 C C . SER A 1 104 ? 30.376 29.242 -17.453 1.00 48.25 104 SER A C 1
ATOM 835 O O . SER A 1 104 ? 30.588 29.024 -18.642 1.00 48.25 104 SER A O 1
ATOM 837 N N . SER A 1 105 ? 29.157 29.146 -16.904 1.00 43.84 105 SER A N 1
ATOM 838 C CA . SER A 1 105 ? 27.956 28.642 -17.589 1.00 43.84 105 SER A CA 1
ATOM 839 C C . SER A 1 105 ? 26.858 29.702 -17.800 1.00 43.84 105 SER A C 1
ATOM 841 O O . SER A 1 105 ? 25.807 29.383 -18.350 1.00 43.84 105 SER A O 1
ATOM 843 N N . LEU A 1 106 ? 27.059 30.947 -17.352 1.00 41.84 106 LEU A N 1
ATOM 844 C CA . LEU A 1 106 ? 26.104 32.058 -17.484 1.00 41.84 106 LEU A CA 1
ATOM 845 C C . LEU A 1 106 ? 26.610 33.101 -18.493 1.00 41.84 106 LEU A C 1
ATOM 847 O O . LEU A 1 106 ? 27.804 33.389 -18.553 1.00 41.84 106 LEU A O 1
ATOM 851 N N . SER A 1 107 ? 25.700 33.715 -19.258 1.00 46.00 107 SER A N 1
ATOM 852 C CA . SER A 1 107 ? 26.016 34.915 -20.046 1.00 46.00 107 SER A CA 1
ATOM 853 C C . SER A 1 107 ? 26.225 36.135 -19.119 1.00 46.00 107 SER A C 1
ATOM 855 O O . SER A 1 107 ? 25.743 36.123 -17.983 1.00 46.00 107 SER A O 1
ATOM 857 N N . PRO A 1 108 ? 26.947 37.193 -19.549 1.00 45.44 108 PRO A N 1
ATOM 858 C CA . PRO A 1 108 ? 27.597 38.164 -18.652 1.00 45.44 108 PRO A CA 1
ATOM 859 C C . PRO A 1 108 ? 26.692 39.068 -17.795 1.00 45.44 108 PRO A C 1
ATOM 861 O O . PRO A 1 108 ? 27.205 39.989 -17.164 1.00 45.44 108 PRO A O 1
ATOM 864 N N . SER A 1 109 ? 25.368 38.897 -17.788 1.00 45.78 109 SER A N 1
ATOM 865 C CA . SER A 1 109 ? 24.468 39.966 -17.349 1.00 45.78 109 SER A CA 1
ATOM 866 C C . SER A 1 109 ? 23.974 39.928 -15.901 1.00 45.78 109 SER A C 1
ATOM 868 O O . SER A 1 109 ? 23.622 41.009 -15.448 1.00 45.78 109 SER A O 1
ATOM 870 N N . GLN A 1 110 ? 23.979 38.823 -15.131 1.00 50.00 110 GLN A N 1
ATOM 871 C CA . GLN A 1 110 ? 23.599 38.873 -13.691 1.00 50.00 110 GLN A CA 1
ATOM 872 C C . GLN A 1 110 ? 24.247 37.802 -12.772 1.00 50.00 110 GLN A C 1
ATOM 874 O O . GLN A 1 110 ? 23.589 36.838 -12.382 1.00 50.00 110 GLN A O 1
ATOM 879 N N . PRO A 1 111 ? 25.509 37.977 -12.338 1.00 45.94 111 PRO A N 1
ATOM 880 C CA . PRO A 1 111 ? 26.142 37.115 -11.326 1.00 45.94 111 PRO A CA 1
ATOM 881 C C . PRO A 1 111 ? 25.729 37.431 -9.871 1.00 45.94 111 PRO A C 1
ATOM 883 O O . PRO A 1 111 ? 25.707 36.540 -9.026 1.00 45.94 111 PRO A O 1
ATOM 886 N N . SER A 1 112 ? 25.365 38.683 -9.563 1.00 48.50 112 SER A N 1
ATOM 887 C CA . SER A 1 112 ? 25.269 39.178 -8.177 1.00 48.50 112 SER A CA 1
ATOM 888 C C . SER A 1 112 ? 24.038 38.704 -7.392 1.00 48.50 112 SER A C 1
ATOM 890 O O . SER A 1 112 ? 24.105 38.565 -6.175 1.00 48.50 112 SER A O 1
ATOM 892 N N . LEU A 1 113 ? 22.913 38.427 -8.062 1.00 44.94 113 LEU A N 1
ATOM 893 C CA . LEU A 1 113 ? 21.662 38.035 -7.394 1.00 44.94 113 LEU A CA 1
ATOM 894 C C . LEU A 1 113 ? 21.687 36.572 -6.915 1.00 44.94 113 LEU A C 1
ATOM 896 O O . LEU A 1 113 ? 21.161 36.247 -5.852 1.00 44.94 113 LEU A O 1
ATOM 900 N N . ALA A 1 114 ? 22.328 35.687 -7.683 1.00 44.19 114 ALA A N 1
ATOM 901 C CA . ALA A 1 114 ? 22.467 34.275 -7.327 1.00 44.19 114 ALA A CA 1
ATOM 902 C C . ALA A 1 114 ? 23.393 34.088 -6.115 1.00 44.19 114 ALA A C 1
ATOM 904 O O . ALA A 1 114 ? 23.108 33.279 -5.234 1.00 44.19 114 ALA A O 1
ATOM 905 N N . GLU A 1 115 ? 24.470 34.871 -6.052 1.00 47.44 115 GLU A N 1
ATOM 906 C CA . GLU A 1 115 ? 25.420 34.864 -4.941 1.00 47.44 115 GLU A CA 1
ATOM 907 C C . GLU A 1 115 ? 24.760 35.341 -3.633 1.00 47.44 115 GLU A C 1
ATOM 909 O O . GLU A 1 115 ? 24.950 34.734 -2.576 1.00 47.44 115 GLU A O 1
ATOM 914 N N . GLU A 1 116 ? 23.894 36.357 -3.709 1.00 46.66 116 GLU A N 1
ATOM 915 C CA . GLU A 1 116 ? 23.165 36.891 -2.554 1.00 46.66 116 GLU A CA 1
ATOM 916 C C . GLU A 1 116 ? 22.115 35.909 -1.997 1.00 46.66 116 GLU A C 1
ATOM 918 O O . GLU A 1 116 ? 22.018 35.725 -0.780 1.00 46.66 116 GLU A O 1
ATOM 923 N N . ILE A 1 117 ? 21.355 35.235 -2.868 1.00 46.53 117 ILE A N 1
ATOM 924 C CA . ILE A 1 117 ? 20.319 34.265 -2.466 1.00 46.53 117 ILE A CA 1
ATOM 925 C C . ILE A 1 117 ? 20.948 33.023 -1.822 1.00 46.53 117 ILE A C 1
ATOM 927 O O . ILE A 1 117 ? 20.499 32.586 -0.761 1.00 46.53 117 ILE A O 1
ATOM 931 N N . ILE A 1 118 ? 22.017 32.485 -2.423 1.00 49.31 118 ILE A N 1
ATOM 932 C CA . ILE A 1 118 ? 22.733 31.313 -1.895 1.00 49.31 118 ILE A CA 1
ATOM 933 C C . ILE A 1 118 ? 23.313 31.619 -0.510 1.00 49.31 118 ILE A C 1
ATOM 935 O O . ILE A 1 118 ? 23.221 30.794 0.399 1.00 49.31 118 ILE A O 1
ATOM 939 N N . THR A 1 119 ? 23.867 32.818 -0.329 1.00 49.09 119 THR A N 1
ATOM 940 C CA . THR A 1 119 ? 24.447 33.236 0.952 1.00 49.09 119 THR A CA 1
ATOM 941 C C . THR A 1 119 ? 23.374 33.344 2.043 1.00 49.09 119 THR A C 1
ATOM 943 O O . THR A 1 119 ? 23.558 32.795 3.129 1.00 49.09 119 THR A O 1
ATOM 946 N N . LYS A 1 120 ? 22.214 33.952 1.747 1.00 48.12 120 LYS A N 1
ATOM 947 C CA . LYS A 1 120 ? 21.114 34.130 2.717 1.00 48.12 120 LYS A CA 1
ATOM 948 C C . LYS A 1 120 ? 20.456 32.813 3.155 1.00 48.12 120 LYS A C 1
ATOM 950 O O . LYS A 1 120 ? 20.185 32.629 4.341 1.00 48.12 120 LYS A O 1
ATOM 955 N N . GLU A 1 121 ? 20.229 31.882 2.232 1.00 48.22 121 GLU A N 1
ATOM 956 C CA . GLU A 1 121 ? 19.645 30.558 2.525 1.00 48.22 121 GLU A CA 1
ATOM 957 C C . GLU A 1 121 ? 20.579 29.681 3.381 1.00 48.22 121 GLU A C 1
ATOM 959 O O . GLU A 1 121 ? 20.152 29.001 4.325 1.00 48.22 121 GLU A O 1
ATOM 964 N N . LEU A 1 122 ? 21.886 29.739 3.099 1.00 48.38 122 LEU A N 1
ATOM 965 C CA . LEU A 1 122 ? 22.901 29.043 3.888 1.00 48.38 122 LEU A CA 1
ATOM 966 C C . LEU A 1 122 ? 23.026 29.630 5.300 1.00 48.38 122 LEU A C 1
ATOM 968 O O . LEU A 1 122 ? 23.109 28.871 6.268 1.00 48.38 122 LEU A O 1
ATOM 972 N N . GLU A 1 123 ? 22.989 30.956 5.441 1.00 48.53 123 GLU A N 1
ATOM 973 C CA . GLU A 1 123 ? 22.983 31.620 6.749 1.00 48.53 123 GLU A CA 1
ATOM 974 C C . GLU A 1 123 ? 21.755 31.232 7.585 1.00 48.53 123 GLU A C 1
ATOM 976 O O . GLU A 1 123 ? 21.900 30.864 8.756 1.00 48.53 123 GLU A O 1
ATOM 981 N N . PHE A 1 124 ? 20.561 31.219 6.986 1.00 46.97 124 PHE A N 1
ATOM 982 C CA . PHE A 1 124 ? 19.320 30.838 7.668 1.00 46.97 124 PHE A CA 1
ATOM 983 C C . PHE A 1 124 ? 19.360 29.395 8.203 1.00 46.97 124 PHE A C 1
ATOM 985 O O . PHE A 1 124 ? 19.031 29.136 9.366 1.00 46.97 124 PHE A O 1
ATOM 992 N N . SER A 1 125 ? 19.855 28.461 7.387 1.00 47.03 125 SER A N 1
ATOM 993 C CA . SER A 1 125 ? 20.000 27.047 7.757 1.00 47.03 125 SER A CA 1
ATOM 994 C C . SER A 1 125 ? 20.996 26.832 8.906 1.00 47.03 125 SER A C 1
ATOM 996 O O . SER A 1 125 ? 20.781 25.993 9.787 1.00 47.03 125 SER A O 1
ATOM 998 N N . VAL A 1 126 ? 22.081 27.614 8.940 1.00 47.28 126 VAL A N 1
ATOM 999 C CA . VAL A 1 126 ? 23.077 27.576 10.024 1.00 47.28 126 VAL A CA 1
ATOM 1000 C C . VAL A 1 126 ? 22.493 28.114 11.337 1.00 47.28 126 VAL A C 1
ATOM 1002 O O . VAL A 1 126 ? 22.750 27.537 12.401 1.00 47.28 126 VAL A O 1
ATOM 1005 N N . ILE A 1 127 ? 21.675 29.172 11.280 1.00 49.41 127 ILE A N 1
ATOM 1006 C CA . ILE A 1 127 ? 21.041 29.792 12.455 1.00 49.41 127 ILE A CA 1
ATOM 1007 C C . ILE A 1 127 ? 20.047 28.833 13.124 1.00 49.41 127 ILE A C 1
ATOM 1009 O O . ILE A 1 127 ? 20.220 28.522 14.307 1.00 49.41 127 ILE A O 1
ATOM 1013 N N . GLN A 1 128 ? 19.075 28.283 12.383 1.00 46.91 128 GLN A N 1
ATOM 1014 C CA . GLN A 1 128 ? 18.095 27.330 12.937 1.00 46.91 128 GLN A CA 1
ATOM 1015 C C . GLN A 1 128 ? 18.766 26.096 13.562 1.00 46.91 128 GLN A C 1
ATOM 1017 O O . GLN A 1 128 ? 18.345 25.568 14.598 1.00 46.91 128 GLN A O 1
ATOM 1022 N N . PHE A 1 129 ? 19.864 25.631 12.968 1.00 52.19 129 PHE A N 1
ATOM 1023 C CA . PHE A 1 129 ? 20.609 24.500 13.508 1.00 52.19 129 PHE A CA 1
ATOM 1024 C C . PHE A 1 129 ? 21.364 24.849 14.802 1.00 52.19 129 PHE A C 1
ATOM 1026 O O . PHE A 1 129 ? 21.408 24.043 15.741 1.00 52.19 129 PHE A O 1
ATOM 1033 N N . GLY A 1 130 ? 21.903 26.071 14.897 1.00 47.03 130 GLY A N 1
ATOM 1034 C CA . GLY A 1 130 ? 22.472 26.612 16.130 1.00 47.03 130 GLY A CA 1
ATOM 1035 C C . GLY A 1 130 ? 21.483 26.581 17.301 1.00 47.03 130 GLY A C 1
ATOM 1036 O O . GLY A 1 130 ? 21.879 26.281 18.434 1.00 47.03 130 GLY A O 1
ATOM 1037 N N . GLU A 1 131 ? 20.199 26.806 17.034 1.00 50.66 131 GLU A N 1
ATOM 1038 C CA . GLU A 1 131 ? 19.123 26.722 18.026 1.00 50.66 131 GLU A CA 1
ATOM 1039 C C . GLU A 1 131 ? 18.799 25.274 18.430 1.00 50.66 131 GLU A C 1
ATOM 1041 O O . GLU A 1 131 ? 18.672 24.975 19.622 1.00 50.66 131 GLU A O 1
ATOM 1046 N N . SER A 1 132 ? 18.773 24.339 17.475 1.00 46.28 132 SER A N 1
ATOM 1047 C CA . SER A 1 132 ? 18.559 22.906 17.747 1.00 46.28 132 SER A CA 1
ATOM 1048 C C . SER A 1 132 ? 19.658 22.302 18.637 1.00 46.28 132 SER A C 1
ATOM 1050 O O . SER A 1 132 ? 19.384 21.542 19.576 1.00 46.28 132 SER A O 1
ATOM 1052 N N . ILE A 1 133 ? 20.918 22.690 18.408 1.00 47.50 133 ILE A N 1
ATOM 1053 C CA . ILE A 1 133 ? 22.043 22.315 19.276 1.00 47.50 133 ILE A CA 1
ATOM 1054 C C . ILE A 1 133 ? 21.880 22.927 20.674 1.00 47.50 133 ILE A C 1
ATOM 1056 O O . ILE A 1 133 ? 22.086 22.228 21.669 1.00 47.50 133 ILE A O 1
ATOM 1060 N N . ASN A 1 134 ? 21.478 24.199 20.772 1.00 48.94 134 ASN A N 1
ATOM 1061 C CA . ASN A 1 134 ? 21.248 24.870 22.057 1.00 48.94 134 ASN A CA 1
ATOM 1062 C C . ASN A 1 134 ? 20.198 24.140 22.909 1.00 48.94 134 ASN A C 1
ATOM 1064 O O . ASN A 1 134 ? 20.397 23.960 24.112 1.00 48.94 134 ASN A O 1
ATOM 1068 N N . LEU A 1 135 ? 19.117 23.658 22.293 1.00 51.81 135 LEU A N 1
ATOM 1069 C CA . LEU A 1 135 ? 18.090 22.849 22.954 1.00 51.81 135 LEU A CA 1
ATOM 1070 C C . LEU A 1 135 ? 18.643 21.528 23.506 1.00 51.81 135 LEU A C 1
ATOM 1072 O O . LEU A 1 135 ? 18.345 21.156 24.643 1.00 51.81 135 LEU A O 1
ATOM 1076 N N . LYS A 1 136 ? 19.495 20.834 22.745 1.00 50.19 136 LYS A N 1
ATOM 1077 C CA . LYS A 1 136 ? 20.123 19.579 23.191 1.00 50.19 136 LYS A CA 1
ATOM 1078 C C . LYS A 1 136 ? 21.147 19.810 24.307 1.00 50.19 136 LYS A C 1
ATOM 1080 O O . LYS A 1 136 ? 21.147 19.058 25.277 1.00 50.19 136 LYS A O 1
ATOM 1085 N N . ILE A 1 137 ? 21.948 20.876 24.233 1.00 49.81 137 ILE A N 1
ATOM 1086 C CA . ILE A 1 137 ? 22.873 21.275 25.311 1.00 49.81 137 ILE A CA 1
ATOM 1087 C C . ILE A 1 137 ? 22.098 21.619 26.592 1.00 49.81 137 ILE A C 1
ATOM 1089 O O . ILE A 1 137 ? 22.487 21.184 27.675 1.00 49.81 137 ILE A O 1
ATOM 1093 N N . ARG A 1 138 ? 20.968 22.336 26.491 1.00 53.31 138 ARG A N 1
ATOM 1094 C CA . ARG A 1 138 ? 20.094 22.623 27.644 1.00 53.31 138 ARG A CA 1
ATOM 1095 C C . ARG A 1 138 ? 19.571 21.344 28.301 1.00 53.31 138 ARG A C 1
ATOM 1097 O O . ARG A 1 138 ? 19.654 21.234 29.519 1.00 53.31 138 ARG A O 1
ATOM 1104 N N . ARG A 1 139 ? 19.117 20.359 27.518 1.00 53.66 139 ARG A N 1
ATOM 1105 C CA . ARG A 1 139 ? 18.669 19.052 28.043 1.00 53.66 139 ARG A CA 1
ATOM 1106 C C . ARG A 1 139 ? 19.786 18.288 28.759 1.00 53.66 139 ARG A C 1
ATOM 1108 O O . ARG A 1 139 ? 19.540 17.685 29.796 1.00 53.66 139 ARG A O 1
ATOM 1115 N N . VAL A 1 140 ? 21.017 18.346 28.248 1.00 50.59 140 VAL A N 1
ATOM 1116 C CA . VAL A 1 140 ? 22.191 17.749 28.913 1.00 50.59 140 VAL A CA 1
ATOM 1117 C C . VAL A 1 140 ? 22.499 18.460 30.228 1.00 50.59 140 VAL A C 1
ATOM 1119 O O . VAL A 1 140 ? 22.733 17.800 31.234 1.00 50.59 140 VAL A O 1
ATOM 1122 N N . ASN A 1 141 ? 22.465 19.793 30.242 1.00 50.78 141 ASN A N 1
ATOM 1123 C CA . ASN A 1 141 ? 22.698 20.567 31.459 1.00 50.78 141 ASN A CA 1
ATOM 1124 C C . ASN A 1 141 ? 21.650 20.276 32.538 1.00 50.78 141 ASN A C 1
ATOM 1126 O O . ASN A 1 141 ? 22.041 20.149 33.694 1.00 50.78 141 ASN A O 1
ATOM 1130 N N . MET A 1 142 ? 20.380 20.093 32.156 1.00 56.09 142 MET A N 1
ATOM 1131 C CA . MET A 1 142 ? 19.309 19.651 33.060 1.00 56.09 142 MET A CA 1
ATOM 1132 C C . MET A 1 142 ? 19.545 18.227 33.581 1.00 56.09 142 MET A C 1
ATOM 1134 O O . MET A 1 142 ? 19.341 17.968 34.757 1.00 56.09 142 MET A O 1
ATOM 1138 N N . ALA A 1 143 ? 20.024 17.304 32.740 1.00 51.59 143 ALA A N 1
ATOM 1139 C CA . ALA A 1 143 ? 20.324 15.928 33.151 1.00 51.59 143 ALA A CA 1
ATOM 1140 C C . ALA A 1 143 ? 21.539 15.811 34.097 1.00 51.59 143 ALA A C 1
ATOM 1142 O O . ALA A 1 143 ? 21.710 14.792 34.768 1.00 51.59 143 ALA A O 1
ATOM 1143 N N . LEU A 1 144 ? 22.400 16.833 34.135 1.00 50.06 144 LEU A N 1
ATOM 1144 C CA . LEU A 1 144 ? 23.527 16.930 35.066 1.00 50.06 144 LEU A CA 1
ATOM 1145 C C . LEU A 1 144 ? 23.124 17.530 36.425 1.00 50.06 144 LEU A C 1
ATOM 1147 O O . LEU A 1 144 ? 23.850 17.331 37.402 1.00 50.06 144 LEU A O 1
ATOM 1151 N N . ASP A 1 145 ? 21.983 18.222 36.511 1.00 46.59 145 ASP A N 1
ATOM 1152 C CA . ASP A 1 145 ? 21.424 18.715 37.770 1.00 46.59 145 ASP A CA 1
ATOM 1153 C C . ASP A 1 145 ? 20.743 17.555 38.521 1.00 46.59 145 ASP A C 1
ATOM 1155 O O . ASP A 1 145 ? 19.672 17.090 38.148 1.00 46.59 145 ASP A O 1
ATOM 1159 N N . GLY A 1 146 ? 21.406 17.046 39.570 1.00 51.44 146 GLY A N 1
ATOM 1160 C CA . GLY A 1 146 ? 20.882 15.978 40.442 1.00 51.44 146 GLY A CA 1
ATOM 1161 C C . GLY A 1 146 ? 21.778 14.742 40.625 1.00 51.44 146 GLY A C 1
ATOM 1162 O O . GLY A 1 146 ? 21.371 13.784 41.280 1.00 51.44 146 GLY A O 1
ATOM 1163 N N . VAL A 1 147 ? 22.999 14.717 40.074 1.00 49.03 147 VAL A N 1
ATOM 1164 C CA . VAL A 1 147 ? 23.894 13.543 40.163 1.00 49.03 147 VAL A CA 1
ATOM 1165 C C . VAL A 1 147 ? 24.832 13.616 41.383 1.00 49.03 147 VAL A C 1
ATOM 1167 O O . VAL A 1 147 ? 25.695 14.484 41.461 1.00 49.03 147 VAL A O 1
ATOM 1170 N N . VAL A 1 148 ? 24.693 12.662 42.315 1.00 48.53 148 VAL A N 1
ATOM 1171 C CA . VAL A 1 148 ? 25.519 12.491 43.537 1.00 48.53 148 VAL A CA 1
ATOM 1172 C C . VAL A 1 148 ? 26.915 11.892 43.206 1.00 48.53 148 VAL A C 1
ATOM 1174 O O . VAL A 1 148 ? 27.015 11.073 42.286 1.00 48.53 148 VAL A O 1
ATOM 1177 N N . PRO A 1 149 ? 28.008 12.239 43.932 1.00 49.47 149 PRO A N 1
ATOM 1178 C CA . PRO A 1 149 ? 29.389 12.192 43.412 1.00 49.47 149 PRO A CA 1
ATOM 1179 C C . PRO A 1 149 ? 30.025 10.814 43.148 1.00 49.47 149 PRO A C 1
ATOM 1181 O O . PRO A 1 149 ? 31.046 10.748 42.469 1.00 49.47 149 PRO A O 1
ATOM 1184 N N . PHE A 1 150 ? 29.474 9.700 43.641 1.00 41.75 150 PHE A N 1
ATOM 1185 C CA . PHE A 1 150 ? 30.246 8.445 43.731 1.00 41.75 150 PHE A CA 1
ATOM 1186 C C . PHE A 1 150 ? 30.222 7.546 42.473 1.00 41.75 150 PHE A C 1
ATOM 1188 O O . PHE A 1 150 ? 31.016 6.621 42.355 1.00 41.75 150 PHE A O 1
ATOM 1195 N N . LYS A 1 151 ? 29.357 7.822 41.483 1.00 43.25 151 LYS A N 1
ATOM 1196 C CA . LYS A 1 151 ? 29.325 7.115 40.172 1.00 43.25 151 LYS A CA 1
ATOM 1197 C C . LYS A 1 151 ? 29.554 8.050 38.979 1.00 43.25 151 LYS A C 1
ATOM 1199 O O . LYS A 1 151 ? 29.180 7.753 37.843 1.00 43.25 151 LYS A O 1
ATOM 1204 N N . LEU A 1 152 ? 30.145 9.210 39.246 1.00 45.47 152 LEU A N 1
ATOM 1205 C CA . LEU A 1 152 ? 30.146 10.347 38.337 1.00 45.47 152 LEU A CA 1
ATOM 1206 C C . LEU A 1 152 ? 31.064 10.138 37.114 1.00 45.47 152 LEU A C 1
ATOM 1208 O O . LEU A 1 152 ? 30.655 10.445 35.999 1.00 45.47 152 LEU A O 1
ATOM 1212 N N . HIS A 1 153 ? 32.243 9.524 37.272 1.00 42.81 153 HIS A N 1
ATOM 1213 C CA . HIS A 1 153 ? 33.202 9.340 36.168 1.00 42.81 153 HIS A CA 1
ATOM 1214 C C . HIS A 1 153 ? 32.711 8.409 35.044 1.00 42.81 153 HIS A C 1
ATOM 1216 O O . HIS A 1 153 ? 32.866 8.739 33.868 1.00 42.81 153 HIS A O 1
ATOM 1222 N N . GLN A 1 154 ? 32.070 7.283 35.375 1.00 43.44 154 GLN A N 1
ATOM 1223 C CA . GLN A 1 154 ? 31.533 6.346 34.376 1.00 43.44 154 GLN A CA 1
ATOM 1224 C C . GLN A 1 154 ? 30.321 6.931 33.639 1.00 43.44 154 GLN A C 1
ATOM 1226 O O . GLN A 1 154 ? 30.231 6.825 32.415 1.00 43.44 154 GLN A O 1
ATOM 1231 N N . LYS A 1 155 ? 29.430 7.620 34.369 1.00 46.78 155 LYS A N 1
ATOM 1232 C CA . LYS A 1 155 ? 28.280 8.320 33.778 1.00 46.78 155 LYS A CA 1
ATOM 1233 C C . LYS A 1 155 ? 28.719 9.470 32.873 1.00 46.78 155 LYS A C 1
ATOM 1235 O O . LYS A 1 155 ? 28.173 9.615 31.786 1.00 46.78 155 LYS A O 1
ATOM 1240 N N . LEU A 1 156 ? 29.729 10.250 33.260 1.00 44.84 156 LEU A N 1
ATOM 1241 C CA . LEU A 1 156 ? 30.259 11.329 32.420 1.00 44.84 156 LEU A CA 1
ATOM 1242 C C . LEU A 1 156 ? 30.951 10.821 31.159 1.00 44.84 156 LEU A C 1
ATOM 1244 O O . LEU A 1 156 ? 30.744 11.402 30.094 1.00 44.84 156 LEU A O 1
ATOM 1248 N N . ALA A 1 157 ? 31.716 9.731 31.239 1.00 43.50 157 ALA A N 1
ATOM 1249 C CA . ALA A 1 157 ? 32.307 9.108 30.058 1.00 43.50 157 ALA A CA 1
ATOM 1250 C C . ALA A 1 157 ? 31.223 8.586 29.097 1.00 43.50 157 ALA A C 1
ATOM 1252 O O . ALA A 1 157 ? 31.296 8.845 27.898 1.00 43.50 157 ALA A O 1
ATOM 1253 N N . GLN A 1 158 ? 30.173 7.939 29.618 1.00 47.03 158 GLN A N 1
ATOM 1254 C CA . GLN A 1 158 ? 29.032 7.470 28.822 1.00 47.03 158 GLN A CA 1
ATOM 1255 C C . GLN A 1 158 ? 28.232 8.613 28.190 1.00 47.03 158 GLN A C 1
ATOM 1257 O O . GLN A 1 158 ? 27.880 8.527 27.013 1.00 47.03 158 GLN A O 1
ATOM 1262 N N . ILE A 1 159 ? 27.971 9.693 28.931 1.00 49.72 159 ILE A N 1
ATOM 1263 C CA . ILE A 1 159 ? 27.276 10.880 28.412 1.00 49.72 159 ILE A CA 1
ATOM 1264 C C . ILE A 1 159 ? 28.124 11.544 27.322 1.00 49.72 159 ILE A C 1
ATOM 1266 O O . ILE A 1 159 ? 27.609 11.847 26.250 1.00 49.72 159 ILE A O 1
ATOM 1270 N N . THR A 1 160 ? 29.433 11.688 27.541 1.00 44.94 160 THR A N 1
ATOM 1271 C CA . THR A 1 160 ? 30.356 12.283 26.561 1.00 44.94 160 THR A CA 1
ATOM 1272 C C . THR A 1 160 ? 30.444 11.442 25.284 1.00 44.94 160 THR A C 1
ATOM 1274 O O . THR A 1 160 ? 30.353 11.989 24.187 1.00 44.94 160 THR A O 1
ATOM 1277 N N . PHE A 1 161 ? 30.538 10.113 25.398 1.00 46.09 161 PHE A N 1
ATOM 1278 C CA . PHE A 1 161 ? 30.533 9.208 24.241 1.00 46.09 161 PHE A CA 1
ATOM 1279 C C . PHE A 1 161 ? 29.196 9.203 23.494 1.00 46.09 161 PHE A C 1
ATOM 1281 O O . PHE A 1 161 ? 29.174 9.175 22.263 1.00 46.09 161 PHE A O 1
ATOM 1288 N N . SER A 1 162 ? 28.081 9.254 24.224 1.00 47.44 162 SER A N 1
ATOM 1289 C CA . SER A 1 162 ? 26.740 9.313 23.633 1.00 47.44 162 SER A CA 1
ATOM 1290 C C . SER A 1 162 ? 26.535 10.623 22.879 1.00 47.44 162 SER A C 1
ATOM 1292 O O . SER A 1 162 ? 26.029 10.617 21.760 1.00 47.44 162 SER A O 1
ATOM 1294 N N . LEU A 1 163 ? 27.007 11.739 23.441 1.00 46.88 163 LEU A N 1
ATOM 1295 C CA . LEU A 1 163 ? 26.979 13.041 22.784 1.00 46.88 163 LEU A CA 1
ATOM 1296 C C . LEU A 1 163 ? 27.872 13.076 21.549 1.00 46.88 163 LEU A C 1
ATOM 1298 O O . LEU A 1 163 ? 27.429 13.570 20.519 1.00 46.88 163 LEU A O 1
ATOM 1302 N N . LEU A 1 164 ? 29.076 12.498 21.614 1.00 44.91 164 LEU A N 1
ATOM 1303 C CA . LEU A 1 164 ? 29.974 12.409 20.464 1.00 44.91 164 LEU A CA 1
ATOM 1304 C C . LEU A 1 164 ? 29.358 11.577 19.330 1.00 44.91 164 LEU A C 1
ATOM 1306 O O . LEU A 1 164 ? 29.411 11.993 18.178 1.00 44.91 164 LEU A O 1
ATOM 1310 N N . ARG A 1 165 ? 28.702 10.451 19.647 1.00 49.00 165 ARG A N 1
ATOM 1311 C CA . ARG A 1 165 ? 27.958 9.643 18.663 1.00 49.00 165 ARG A CA 1
ATOM 1312 C C . ARG A 1 165 ? 26.780 10.394 18.055 1.00 49.00 165 ARG A C 1
ATOM 1314 O O . ARG A 1 165 ? 26.586 10.324 16.848 1.00 49.00 165 ARG A O 1
ATOM 1321 N N . ILE A 1 166 ? 25.992 11.095 18.870 1.00 50.31 166 ILE A N 1
ATOM 1322 C CA . ILE A 1 166 ? 24.847 11.877 18.384 1.00 50.31 166 ILE A CA 1
ATOM 1323 C C . ILE A 1 166 ? 25.332 13.017 17.487 1.00 50.31 166 ILE A C 1
ATOM 1325 O O . ILE A 1 166 ? 24.737 13.239 16.435 1.00 50.31 166 ILE A O 1
ATOM 1329 N N . LEU A 1 167 ? 26.412 13.705 17.868 1.00 46.84 167 LEU A N 1
ATOM 1330 C CA . LEU A 1 167 ? 27.054 14.723 17.041 1.00 46.84 167 LEU A CA 1
ATOM 1331 C C . LEU A 1 167 ? 27.512 14.120 15.714 1.00 46.84 167 LEU A C 1
ATOM 1333 O O . LEU A 1 167 ? 26.999 14.544 14.689 1.00 46.84 167 LEU A O 1
ATOM 1337 N N . LEU A 1 168 ? 28.352 13.080 15.724 1.00 46.69 168 LEU A N 1
ATOM 1338 C CA . LEU A 1 168 ? 28.858 12.425 14.507 1.00 46.69 168 LEU A CA 1
ATOM 1339 C C . LEU A 1 168 ? 27.734 11.964 13.570 1.00 46.69 168 LEU A C 1
ATOM 1341 O O . LEU A 1 168 ? 27.772 12.250 12.379 1.00 46.69 168 LEU A O 1
ATOM 1345 N N . ARG A 1 169 ? 26.683 11.342 14.110 1.00 48.78 169 ARG A N 1
ATOM 1346 C CA . ARG A 1 169 ? 25.543 10.855 13.318 1.00 48.78 169 ARG A CA 1
ATOM 1347 C C . ARG A 1 169 ? 24.672 11.988 12.772 1.00 48.78 169 ARG A C 1
ATOM 1349 O O . ARG A 1 169 ? 24.105 11.883 11.690 1.00 48.78 169 ARG A O 1
ATOM 1356 N N . THR A 1 170 ? 24.576 13.098 13.504 1.00 47.19 170 THR A N 1
ATOM 1357 C CA . THR A 1 170 ? 23.912 14.314 13.011 1.00 47.19 170 THR A CA 1
ATOM 1358 C C . THR A 1 170 ? 24.759 14.990 11.924 1.00 47.19 170 THR A C 1
ATOM 1360 O O . THR A 1 170 ? 24.192 15.513 10.968 1.00 47.19 170 THR A O 1
ATOM 1363 N N . CYS A 1 171 ? 26.093 14.930 12.020 1.00 47.00 171 CYS A N 1
ATOM 1364 C CA . CYS A 1 171 ? 27.020 15.417 10.994 1.00 47.00 171 CYS A CA 1
ATOM 1365 C C . CYS A 1 171 ? 26.926 14.605 9.697 1.00 47.00 171 CYS A C 1
ATOM 1367 O O . CYS A 1 171 ? 26.844 15.197 8.625 1.00 47.00 171 CYS A O 1
ATOM 1369 N N . GLU A 1 172 ? 26.884 13.273 9.782 1.00 47.44 172 GLU A N 1
ATOM 1370 C CA . GLU A 1 172 ? 26.684 12.395 8.619 1.00 47.44 172 GLU A CA 1
ATOM 1371 C C . GLU A 1 172 ? 25.350 12.694 7.928 1.00 47.44 172 GLU A C 1
ATOM 1373 O O . GLU A 1 172 ? 25.306 12.916 6.720 1.00 47.44 172 GLU A O 1
ATOM 1378 N N . ASN A 1 173 ? 24.271 12.823 8.704 1.00 48.06 173 ASN A N 1
ATOM 1379 C CA . ASN A 1 173 ? 22.958 13.184 8.170 1.00 48.06 173 ASN A CA 1
ATOM 1380 C C . ASN A 1 173 ? 22.935 14.582 7.525 1.00 48.06 173 ASN A C 1
ATOM 1382 O O . ASN A 1 173 ? 22.168 14.810 6.592 1.00 48.06 173 ASN A O 1
ATOM 1386 N N . MET A 1 174 ? 23.760 15.520 7.999 1.00 47.69 174 MET A N 1
ATOM 1387 C CA . MET A 1 174 ? 23.884 16.858 7.414 1.00 47.69 174 MET A CA 1
ATOM 1388 C C . MET A 1 174 ? 24.665 16.834 6.100 1.00 47.69 174 MET A C 1
ATOM 1390 O O . MET A 1 174 ? 24.199 17.418 5.127 1.00 47.69 174 MET A O 1
ATOM 1394 N N . LEU A 1 175 ? 25.801 16.131 6.047 1.00 47.09 175 LEU A N 1
ATOM 1395 C CA . LEU A 1 175 ? 26.564 15.921 4.811 1.00 47.09 175 LEU A CA 1
ATOM 1396 C C . LEU A 1 175 ? 25.670 15.313 3.733 1.00 47.09 175 LEU A C 1
ATOM 1398 O O . LEU A 1 175 ? 25.638 15.813 2.616 1.00 47.09 175 LEU A O 1
ATOM 1402 N N . VAL A 1 176 ? 24.860 14.320 4.098 1.00 46.94 176 VAL A N 1
ATOM 1403 C CA . VAL A 1 176 ? 23.886 13.702 3.194 1.00 46.94 176 VAL A CA 1
ATOM 1404 C C . VAL A 1 176 ? 22.803 14.696 2.758 1.00 46.94 176 VAL A C 1
ATOM 1406 O O . VAL A 1 176 ? 22.493 14.762 1.575 1.00 46.94 176 VAL A O 1
ATOM 1409 N N . ARG A 1 177 ? 22.245 15.516 3.658 1.00 49.19 177 ARG A N 1
ATOM 1410 C CA . ARG A 1 177 ? 21.204 16.503 3.301 1.00 49.19 177 ARG A CA 1
ATOM 1411 C C . ARG A 1 177 ? 21.723 17.643 2.425 1.00 49.19 177 ARG A C 1
ATOM 1413 O O . ARG A 1 177 ? 21.036 18.021 1.482 1.00 49.19 177 ARG A O 1
ATOM 1420 N N . VAL A 1 178 ? 22.922 18.156 2.699 1.00 46.88 178 VAL A N 1
ATOM 1421 C CA . VAL A 1 178 ? 23.585 19.177 1.871 1.00 46.88 178 VAL A CA 1
ATOM 1422 C C . VAL A 1 178 ? 23.943 18.595 0.504 1.00 46.88 178 VAL A C 1
ATOM 1424 O O . VAL A 1 178 ? 23.684 19.235 -0.509 1.00 46.88 178 VAL A O 1
ATOM 1427 N N . LEU A 1 179 ? 24.433 17.351 0.452 1.00 47.06 179 LEU A N 1
ATOM 1428 C CA . LEU A 1 179 ? 24.702 16.651 -0.805 1.00 47.06 179 LEU A CA 1
ATOM 1429 C C . LEU A 1 179 ? 23.413 16.424 -1.611 1.00 47.06 179 LEU A C 1
ATOM 1431 O O . LEU A 1 179 ? 23.398 16.669 -2.810 1.00 47.06 179 LEU A O 1
ATOM 1435 N N . ILE A 1 180 ? 22.311 16.031 -0.963 1.00 47.84 180 ILE A N 1
ATOM 1436 C CA . ILE A 1 180 ? 20.995 15.878 -1.605 1.00 47.84 180 ILE A CA 1
ATOM 1437 C C . ILE A 1 180 ? 20.476 17.222 -2.129 1.00 47.84 180 ILE A C 1
ATOM 1439 O O . ILE A 1 180 ? 19.946 17.274 -3.236 1.00 47.84 180 ILE A O 1
ATOM 1443 N N . PHE A 1 181 ? 20.620 18.306 -1.364 1.00 49.41 181 PHE A N 1
ATOM 1444 C CA . PHE A 1 181 ? 20.207 19.643 -1.794 1.00 49.41 181 PHE A CA 1
ATOM 1445 C C . PHE A 1 181 ? 21.022 20.121 -3.006 1.00 49.41 181 PHE A C 1
ATOM 1447 O O . PHE A 1 181 ? 20.443 20.555 -4.000 1.00 49.41 181 PHE A O 1
ATOM 1454 N N . LEU A 1 182 ? 22.347 19.943 -2.977 1.00 45.66 182 LEU A N 1
ATOM 1455 C CA . LEU A 1 182 ? 23.242 20.252 -4.095 1.00 45.66 182 LEU A CA 1
ATOM 1456 C C . LEU A 1 182 ? 22.928 19.405 -5.334 1.00 45.66 182 LEU A C 1
ATOM 1458 O O . LEU A 1 182 ? 22.830 19.946 -6.431 1.00 45.66 182 LEU A O 1
ATOM 1462 N N . LEU A 1 183 ? 22.689 18.100 -5.168 1.00 47.69 183 LEU A N 1
ATOM 1463 C CA . LEU A 1 183 ? 22.301 17.204 -6.262 1.00 47.69 183 LEU A CA 1
ATOM 1464 C C . LEU A 1 183 ? 20.959 17.607 -6.880 1.00 47.69 183 LEU A C 1
ATOM 1466 O O . LEU A 1 183 ? 20.835 17.616 -8.101 1.00 47.69 183 LEU A O 1
ATOM 1470 N N . LYS A 1 184 ? 19.974 18.000 -6.062 1.00 47.16 184 LYS A N 1
ATOM 1471 C CA . LYS A 1 184 ? 18.689 18.522 -6.552 1.00 47.16 184 LYS A CA 1
ATOM 1472 C C . LYS A 1 184 ? 18.865 19.817 -7.339 1.00 47.16 184 LYS A C 1
ATOM 1474 O O . LYS A 1 184 ? 18.215 19.989 -8.365 1.00 47.16 184 LYS A O 1
ATOM 1479 N N . HIS A 1 185 ? 19.750 20.707 -6.898 1.00 49.06 185 HIS A N 1
ATOM 1480 C CA . HIS A 1 185 ? 19.942 21.991 -7.566 1.00 49.06 185 HIS A CA 1
ATOM 1481 C C . HIS A 1 185 ? 20.765 21.883 -8.858 1.00 49.06 185 HIS A C 1
ATOM 1483 O O . HIS A 1 185 ? 20.431 22.540 -9.845 1.00 49.06 185 HIS A O 1
ATOM 1489 N N . VAL A 1 186 ? 21.779 21.008 -8.884 1.00 45.69 186 VAL A N 1
ATOM 1490 C CA . VAL A 1 186 ? 22.513 20.630 -10.105 1.00 45.69 186 VAL A CA 1
ATOM 1491 C C . VAL A 1 186 ? 21.570 19.951 -11.100 1.00 45.69 186 VAL A C 1
ATOM 1493 O O . VAL A 1 186 ? 21.564 20.322 -12.270 1.00 45.69 186 VAL A O 1
ATOM 1496 N N . ALA A 1 187 ? 20.710 19.034 -10.643 1.00 43.75 187 ALA A N 1
ATOM 1497 C CA . ALA A 1 187 ? 19.702 18.397 -11.490 1.00 43.75 187 ALA A CA 1
ATOM 1498 C C . ALA A 1 187 ? 18.715 19.417 -12.083 1.00 43.75 187 ALA A C 1
ATOM 1500 O O . ALA A 1 187 ? 18.460 19.389 -13.284 1.00 43.75 187 ALA A O 1
ATOM 1501 N N . LEU A 1 188 ? 18.225 20.369 -11.281 1.00 43.88 188 LEU A N 1
ATOM 1502 C CA . LEU A 1 188 ? 17.325 21.428 -11.750 1.00 43.88 188 LEU A CA 1
ATOM 1503 C C . LEU A 1 188 ? 17.985 22.315 -12.820 1.00 43.88 188 LEU A C 1
ATOM 1505 O O . LEU A 1 188 ? 17.329 22.721 -13.773 1.00 43.88 188 LEU A O 1
ATOM 1509 N N . LYS A 1 189 ? 19.292 22.582 -12.708 1.00 43.94 189 LYS A N 1
ATOM 1510 C CA . LYS A 1 189 ? 20.034 23.360 -13.711 1.00 43.94 189 LYS A CA 1
ATOM 1511 C C . LYS A 1 189 ? 20.398 22.574 -14.969 1.00 43.94 189 LYS A C 1
ATOM 1513 O O . LYS A 1 189 ? 20.385 23.172 -16.035 1.00 43.94 189 LYS A O 1
ATOM 1518 N N . ILE A 1 190 ? 20.664 21.268 -14.882 1.00 44.94 190 ILE A N 1
ATOM 1519 C CA . ILE A 1 190 ? 20.808 20.407 -16.072 1.00 44.94 190 ILE A CA 1
ATOM 1520 C C . ILE A 1 190 ? 19.501 20.415 -16.872 1.00 44.94 190 ILE A C 1
ATOM 1522 O O . ILE A 1 190 ? 19.529 20.578 -18.087 1.00 44.94 190 ILE A O 1
ATOM 1526 N N . ILE A 1 191 ? 18.363 20.326 -16.181 1.00 42.28 191 ILE A N 1
ATOM 1527 C CA . ILE A 1 191 ? 17.031 20.381 -16.794 1.00 42.28 191 ILE A CA 1
ATOM 1528 C C . ILE A 1 191 ? 16.787 21.737 -17.475 1.00 42.28 191 ILE A C 1
ATOM 1530 O O . ILE A 1 191 ? 16.267 21.779 -18.584 1.00 42.28 191 ILE A O 1
ATOM 1534 N N . LEU A 1 192 ? 17.197 22.848 -16.855 1.00 42.00 192 LEU A N 1
ATOM 1535 C CA . LEU A 1 192 ? 17.047 24.181 -17.451 1.00 42.00 192 LEU A CA 1
ATOM 1536 C C . LEU A 1 192 ? 18.028 24.433 -18.612 1.00 42.00 192 LEU A C 1
ATOM 1538 O O . LEU A 1 192 ? 17.631 25.028 -19.605 1.00 42.00 192 LEU A O 1
ATOM 1542 N N . ALA A 1 193 ? 19.265 23.930 -18.542 1.00 40.56 193 ALA A N 1
ATOM 1543 C CA . ALA A 1 193 ? 20.258 24.051 -19.617 1.00 40.56 193 ALA A CA 1
ATOM 1544 C C . ALA A 1 193 ? 19.936 23.175 -20.845 1.00 40.56 193 ALA A C 1
ATOM 1546 O O . ALA A 1 193 ? 20.307 23.516 -21.965 1.00 40.56 193 ALA A O 1
ATOM 1547 N N . GLN A 1 194 ? 19.222 22.060 -20.657 1.00 41.69 194 GLN A N 1
ATOM 1548 C CA . GLN A 1 194 ? 18.731 21.219 -21.756 1.00 41.69 194 GLN A CA 1
ATOM 1549 C C . GLN A 1 194 ? 17.560 21.853 -22.525 1.00 41.69 194 GLN A C 1
ATOM 1551 O O . GLN A 1 194 ? 17.319 21.467 -23.667 1.00 41.69 194 GLN A O 1
ATOM 1556 N N . ASN A 1 195 ? 16.881 22.850 -21.948 1.00 39.25 195 ASN A N 1
ATOM 1557 C CA . ASN A 1 195 ? 15.768 23.557 -22.587 1.00 39.25 195 ASN A CA 1
ATOM 1558 C C . ASN A 1 195 ? 16.195 24.727 -23.500 1.00 39.25 195 ASN A C 1
ATOM 1560 O O . ASN A 1 195 ? 15.345 25.252 -24.211 1.00 39.25 195 ASN A O 1
ATOM 1564 N N . ASP A 1 196 ? 17.484 25.097 -23.537 1.00 34.69 196 ASP A N 1
ATOM 1565 C CA . ASP A 1 196 ? 18.021 26.195 -24.371 1.00 34.69 196 ASP A CA 1
ATOM 1566 C C . ASP A 1 196 ? 18.799 25.719 -25.624 1.00 34.69 196 ASP A C 1
ATOM 1568 O O . ASP A 1 196 ? 19.489 26.501 -26.280 1.00 34.69 196 ASP A O 1
ATOM 1572 N N . SER A 1 197 ? 18.693 24.441 -26.012 1.00 30.36 197 SER A N 1
ATOM 1573 C CA . SER A 1 197 ? 19.237 23.967 -27.299 1.00 30.36 197 SER A CA 1
ATOM 1574 C C . SER A 1 197 ? 18.213 24.136 -28.437 1.00 30.36 197 SER A C 1
ATOM 1576 O O . SER A 1 197 ? 17.050 23.769 -28.267 1.00 30.36 197 SER A O 1
ATOM 1578 N N . PRO A 1 198 ? 18.599 24.664 -29.616 1.00 34.62 198 PRO A N 1
ATOM 1579 C CA . PRO A 1 198 ? 17.661 24.938 -30.699 1.00 34.62 198 PRO A CA 1
ATOM 1580 C C . PRO A 1 198 ? 17.159 23.645 -31.361 1.00 34.62 198 PRO A C 1
ATOM 1582 O O . PRO A 1 198 ? 17.948 22.829 -31.829 1.00 34.62 198 PRO A O 1
ATOM 1585 N N . CYS A 1 199 ? 15.828 23.513 -31.374 1.00 31.88 199 CYS A N 1
ATOM 1586 C CA . CYS A 1 199 ? 14.959 22.701 -32.236 1.00 31.88 199 CYS A CA 1
ATOM 1587 C C . CYS A 1 199 ? 15.610 21.588 -33.082 1.00 31.88 199 CYS A C 1
ATOM 1589 O O . CYS A 1 199 ? 16.280 21.850 -34.078 1.00 31.88 199 CYS A O 1
ATOM 1591 N N . SER A 1 200 ? 15.220 20.346 -32.790 1.00 32.44 200 SER A N 1
ATOM 1592 C CA . SER A 1 200 ? 14.959 19.336 -33.826 1.00 32.44 200 SER A CA 1
ATOM 1593 C C . SER A 1 200 ? 13.458 19.014 -33.825 1.00 32.44 200 SER A C 1
ATOM 1595 O O . SER A 1 200 ? 12.807 19.095 -32.785 1.00 32.44 200 SER A O 1
ATOM 1597 N N . ASP A 1 201 ? 12.917 18.784 -35.020 1.00 29.08 201 ASP A N 1
ATOM 1598 C CA . ASP A 1 201 ? 11.532 19.049 -35.433 1.00 29.08 201 ASP A CA 1
ATOM 1599 C C . ASP A 1 201 ? 10.401 18.479 -34.549 1.00 29.08 201 ASP A C 1
ATOM 1601 O O . ASP A 1 201 ? 10.503 17.361 -34.035 1.00 29.08 201 ASP A O 1
ATOM 1605 N N . PRO A 1 202 ? 9.258 19.189 -34.430 1.00 32.84 202 PRO A N 1
ATOM 1606 C CA . PRO A 1 202 ? 8.107 18.698 -33.688 1.00 32.84 202 PRO A CA 1
ATOM 1607 C C . PRO A 1 202 ? 7.466 17.510 -34.414 1.00 32.84 202 PRO A C 1
ATOM 1609 O O . PRO A 1 202 ? 6.901 17.639 -35.505 1.00 32.84 202 PRO A O 1
ATOM 1612 N N . ILE A 1 203 ? 7.486 16.346 -33.764 1.00 32.53 203 ILE A N 1
ATOM 1613 C CA . ILE A 1 203 ? 6.572 15.250 -34.087 1.00 32.53 203 ILE A CA 1
ATOM 1614 C C . ILE A 1 203 ? 5.154 15.779 -33.842 1.00 32.53 203 ILE A C 1
ATOM 1616 O O . ILE A 1 203 ? 4.811 16.199 -32.737 1.00 32.53 203 ILE A O 1
ATOM 1620 N N . LYS A 1 204 ? 4.351 15.819 -34.909 1.00 28.77 204 LYS A N 1
ATOM 1621 C CA . LYS A 1 204 ? 2.979 16.340 -34.894 1.00 28.77 204 LYS A CA 1
ATOM 1622 C C . LYS A 1 204 ? 2.131 15.644 -33.816 1.00 28.77 204 LYS A C 1
ATOM 1624 O O . LYS A 1 204 ? 2.217 14.421 -33.696 1.00 28.77 204 LYS A O 1
ATOM 1629 N N . PRO A 1 205 ? 1.259 16.383 -33.104 1.00 29.06 205 PRO A N 1
ATOM 1630 C CA . PRO A 1 205 ? 0.314 15.789 -32.171 1.00 29.06 205 PRO A CA 1
ATOM 1631 C C . PRO A 1 205 ? -0.677 14.940 -32.966 1.00 29.06 205 PRO A C 1
ATOM 1633 O O . PRO A 1 205 ? -1.364 15.445 -33.859 1.00 29.06 205 PRO A O 1
ATOM 1636 N N . ASN A 1 206 ? -0.731 13.643 -32.678 1.00 32.78 206 ASN A N 1
ATOM 1637 C CA . ASN A 1 206 ? -1.735 12.777 -33.270 1.00 32.78 206 ASN A CA 1
ATOM 1638 C C . ASN A 1 206 ? -2.950 12.728 -32.334 1.00 32.78 206 ASN A C 1
ATOM 1640 O O . ASN A 1 206 ? -2.873 12.135 -31.270 1.00 32.78 206 ASN A O 1
ATOM 1644 N N . LYS A 1 207 ? -4.019 13.389 -32.799 1.00 34.28 207 LYS A N 1
ATOM 1645 C CA . LYS A 1 207 ? -5.455 13.271 -32.482 1.00 34.28 207 LYS A CA 1
ATOM 1646 C C . LYS A 1 207 ? -5.933 13.326 -31.020 1.00 34.28 207 LYS A C 1
ATOM 1648 O O . LYS A 1 207 ? -5.543 12.553 -30.163 1.00 34.28 207 LYS A O 1
ATOM 1653 N N . ASN A 1 208 ? -6.926 14.197 -30.822 1.00 31.38 208 ASN A N 1
ATOM 1654 C CA . ASN A 1 208 ? -7.811 14.232 -29.661 1.00 31.38 208 ASN A CA 1
ATOM 1655 C C . ASN A 1 208 ? -8.514 12.880 -29.469 1.00 31.38 208 ASN A C 1
ATOM 1657 O O . ASN A 1 208 ? -9.161 12.387 -30.397 1.00 31.38 208 ASN A O 1
ATOM 1661 N N . PHE A 1 209 ? -8.438 12.346 -28.251 1.00 39.31 209 PHE A N 1
ATOM 1662 C CA . PHE A 1 209 ? -9.159 11.157 -27.817 1.00 39.31 209 PHE A CA 1
ATOM 1663 C C . PHE A 1 209 ? -10.671 11.382 -27.928 1.00 39.31 209 PHE A C 1
ATOM 1665 O O . PHE A 1 209 ? -11.250 12.242 -27.266 1.00 39.31 209 PHE A O 1
ATOM 1672 N N . THR A 1 210 ? -11.326 10.587 -28.769 1.00 32.84 210 THR A N 1
ATOM 1673 C CA . THR A 1 210 ? -12.767 10.339 -28.658 1.00 32.84 210 THR A CA 1
ATOM 1674 C C . THR A 1 210 ? -12.940 8.953 -28.054 1.00 32.84 210 THR A C 1
ATOM 1676 O O . THR A 1 210 ? -12.156 8.048 -28.341 1.00 32.84 210 THR A O 1
ATOM 1679 N N . SER A 1 211 ? -13.960 8.788 -27.211 1.00 37.06 211 SER A N 1
ATOM 1680 C CA . SER A 1 211 ? -14.312 7.563 -26.471 1.00 37.06 211 SER A CA 1
ATOM 1681 C C . SER A 1 211 ? -14.407 6.284 -27.321 1.00 37.06 211 SER A C 1
ATOM 1683 O O . SER A 1 211 ? -14.442 5.187 -26.777 1.00 37.06 211 SER A O 1
ATOM 1685 N N . THR A 1 212 ? -14.409 6.412 -28.645 1.00 34.06 212 THR A N 1
ATOM 1686 C CA . THR A 1 212 ? -14.447 5.336 -29.638 1.00 34.06 212 THR A CA 1
ATOM 1687 C C . THR A 1 212 ? -13.085 4.746 -30.035 1.00 34.06 212 THR A C 1
ATOM 1689 O O . THR A 1 212 ? -13.067 3.652 -30.580 1.00 34.06 212 THR A O 1
ATOM 1692 N N . GLU A 1 213 ? -11.940 5.395 -29.781 1.00 36.25 213 GLU A N 1
ATOM 1693 C CA . GLU A 1 213 ? -10.616 4.864 -30.199 1.00 36.25 213 GLU A CA 1
ATOM 1694 C C . GLU A 1 213 ? -9.925 3.978 -29.132 1.00 36.25 213 GLU A C 1
ATOM 1696 O O . GLU A 1 213 ? -8.884 3.377 -29.401 1.00 36.25 213 GLU A O 1
ATOM 1701 N N . LEU A 1 214 ? -10.537 3.824 -27.949 1.00 43.56 214 LEU A N 1
ATOM 1702 C CA . LEU A 1 214 ? -10.182 2.814 -26.934 1.00 43.56 214 LEU A CA 1
ATOM 1703 C C . LEU A 1 214 ? -10.848 1.447 -27.186 1.00 43.56 214 LEU A C 1
ATOM 1705 O O . LEU A 1 214 ? -10.525 0.468 -26.513 1.00 43.56 214 LEU A O 1
ATOM 1709 N N . GLU A 1 215 ? -11.716 1.345 -28.196 1.00 36.19 215 GLU A N 1
ATOM 1710 C CA . GLU A 1 215 ? -12.058 0.064 -28.808 1.00 36.19 215 GLU A CA 1
ATOM 1711 C C . GLU A 1 215 ? -10.942 -0.296 -29.793 1.00 36.19 215 GLU A C 1
ATOM 1713 O O . GLU A 1 215 ? -10.825 0.256 -30.885 1.00 36.19 215 GLU A O 1
ATOM 1718 N N . CYS A 1 216 ? -10.058 -1.190 -29.352 1.00 33.19 216 CYS A N 1
ATOM 1719 C CA . CYS A 1 216 ? -8.883 -1.655 -30.073 1.00 33.19 216 CYS A CA 1
ATOM 1720 C C . CYS A 1 216 ? -9.135 -1.875 -31.577 1.00 33.19 216 CYS A C 1
ATOM 1722 O O . CYS A 1 216 ? -9.762 -2.857 -31.983 1.00 33.19 216 CYS A O 1
ATOM 1724 N N . ASN A 1 217 ? -8.530 -1.035 -32.420 1.00 33.22 217 ASN A N 1
ATOM 1725 C CA . ASN A 1 217 ? -8.321 -1.356 -33.828 1.00 33.22 217 ASN A CA 1
ATOM 1726 C C . ASN A 1 217 ? -7.346 -2.545 -33.922 1.00 33.22 217 ASN A C 1
ATOM 1728 O O . ASN A 1 217 ? -6.132 -2.369 -33.977 1.00 33.22 217 ASN A O 1
ATOM 1732 N N . GLY A 1 218 ? -7.896 -3.765 -33.921 1.00 37.38 218 GLY A N 1
ATOM 1733 C CA . GLY A 1 218 ? -7.188 -4.980 -34.327 1.00 37.38 218 GLY A CA 1
ATOM 1734 C C . GLY A 1 218 ? -6.892 -6.045 -33.264 1.00 37.38 218 GLY A C 1
ATOM 1735 O O . GLY A 1 218 ? -5.978 -6.825 -33.485 1.00 37.38 218 GLY A O 1
ATOM 1736 N N . SER A 1 219 ? -7.625 -6.136 -32.148 1.00 40.12 219 SER A N 1
ATOM 1737 C CA . SER A 1 219 ? -7.739 -7.355 -31.307 1.00 40.12 219 SER A CA 1
ATOM 1738 C C . SER A 1 219 ? -8.719 -7.087 -30.160 1.00 40.12 219 SER A C 1
ATOM 1740 O O . SER A 1 219 ? -8.661 -6.003 -29.606 1.00 40.12 219 SER A O 1
ATOM 1742 N N . GLY A 1 220 ? -9.609 -8.027 -29.823 1.00 51.97 220 GLY A N 1
ATOM 1743 C CA . GLY A 1 220 ? -10.805 -7.811 -28.983 1.00 51.97 220 GLY A CA 1
ATOM 1744 C C . GLY A 1 220 ? -10.661 -7.019 -27.667 1.00 51.97 220 GLY A C 1
ATOM 1745 O O . GLY A 1 220 ? -9.586 -6.947 -27.082 1.00 51.97 220 GLY A O 1
ATOM 1746 N N . GLU A 1 221 ? -11.801 -6.484 -27.209 1.00 77.62 221 GLU A N 1
ATOM 1747 C CA . GLU A 1 221 ? -12.039 -5.772 -25.938 1.00 77.62 221 GLU A CA 1
ATOM 1748 C C . GLU A 1 221 ? -11.139 -6.252 -24.779 1.00 77.62 221 GLU A C 1
ATOM 1750 O O . GLU A 1 221 ? -11.058 -7.455 -24.501 1.00 77.62 221 GLU A O 1
ATOM 1755 N N . PHE A 1 222 ? -10.468 -5.326 -24.076 1.00 88.00 222 PHE A N 1
ATOM 1756 C CA . PHE A 1 222 ? -9.606 -5.679 -22.946 1.00 88.00 222 PHE A CA 1
ATOM 1757 C C . PHE A 1 222 ? -10.426 -6.301 -21.811 1.00 88.00 222 PHE A C 1
ATOM 1759 O O . PHE A 1 222 ? -11.209 -5.656 -21.112 1.00 88.00 222 PHE A O 1
ATOM 1766 N N . LYS A 1 223 ? -10.200 -7.589 -21.569 1.00 93.69 223 LYS A N 1
ATOM 1767 C CA . LYS A 1 223 ? -10.960 -8.351 -20.580 1.00 93.69 223 LYS A CA 1
ATOM 1768 C C . LYS A 1 223 ? -10.387 -8.188 -19.176 1.00 93.69 223 LYS A C 1
ATOM 1770 O O . LYS A 1 223 ? -9.717 -9.086 -18.654 1.00 93.69 223 LYS A O 1
ATOM 1775 N N . LEU A 1 224 ? -10.714 -7.075 -18.517 1.00 92.62 224 LEU A N 1
ATOM 1776 C CA . LEU A 1 224 ? -10.227 -6.756 -17.168 1.00 92.62 224 LEU A CA 1
ATOM 1777 C C . LEU A 1 224 ? -10.440 -7.902 -16.166 1.00 92.62 224 LEU A C 1
ATOM 1779 O O . LEU A 1 224 ? -9.537 -8.249 -15.405 1.00 92.62 224 LEU A O 1
ATOM 1783 N N . LYS A 1 225 ? -11.618 -8.533 -16.175 1.00 92.56 225 LYS A N 1
ATOM 1784 C CA . LYS A 1 225 ? -11.937 -9.631 -15.250 1.00 92.56 225 LYS A CA 1
ATOM 1785 C C . LYS A 1 225 ? -11.011 -10.835 -15.443 1.00 92.56 225 LYS A C 1
ATOM 1787 O O . LYS A 1 225 ? -10.589 -11.446 -14.460 1.00 92.56 225 LYS A O 1
ATOM 1792 N N . GLU A 1 226 ? -10.688 -11.187 -16.687 1.00 95.62 226 GLU A N 1
ATOM 1793 C CA . GLU A 1 226 ? -9.750 -12.273 -16.995 1.00 95.62 226 GLU A CA 1
ATOM 1794 C C . GLU A 1 226 ? -8.325 -11.897 -16.568 1.00 95.62 226 GLU A C 1
ATOM 1796 O O . GLU A 1 226 ? -7.660 -12.691 -15.895 1.00 95.62 226 GLU A O 1
ATOM 1801 N N . TYR A 1 227 ? -7.904 -10.660 -16.855 1.00 95.81 227 TYR A N 1
ATOM 1802 C CA . TYR A 1 227 ? -6.619 -10.110 -16.426 1.00 95.81 227 TYR A CA 1
ATOM 1803 C C . TYR A 1 227 ? -6.458 -10.174 -14.899 1.00 95.81 227 TYR A C 1
ATOM 1805 O O . TYR A 1 227 ? -5.550 -10.843 -14.397 1.00 95.81 227 TYR A O 1
ATOM 1813 N N . MET A 1 228 ? -7.387 -9.583 -14.138 1.00 94.88 228 MET A N 1
ATOM 1814 C CA . MET A 1 228 ? -7.356 -9.580 -12.672 1.00 94.88 228 MET A CA 1
ATOM 1815 C C . MET A 1 228 ? -7.374 -10.998 -12.095 1.00 94.88 228 MET A C 1
ATOM 1817 O O . MET A 1 228 ? -6.620 -11.300 -11.171 1.00 94.88 228 MET A O 1
ATOM 1821 N N . ASN A 1 229 ? -8.195 -11.897 -12.648 1.00 95.38 229 ASN A N 1
ATOM 1822 C CA . ASN A 1 229 ? -8.240 -13.292 -12.211 1.00 95.38 229 ASN A CA 1
ATOM 1823 C C . ASN A 1 229 ? -6.907 -14.009 -12.429 1.00 95.38 229 ASN A C 1
ATOM 1825 O O . ASN A 1 229 ? -6.463 -14.752 -11.552 1.00 95.38 229 ASN A O 1
ATOM 1829 N N . SER A 1 230 ? -6.274 -13.784 -13.579 1.00 96.88 230 SER A N 1
ATOM 1830 C CA . SER A 1 230 ? -4.978 -14.363 -13.915 1.00 96.88 230 SER A CA 1
ATOM 1831 C C . SER A 1 230 ? -3.884 -13.872 -12.964 1.00 96.88 230 SER A C 1
ATOM 1833 O O . SER A 1 230 ? -3.213 -14.680 -12.315 1.00 96.88 230 SER A O 1
ATOM 1835 N N . LYS A 1 231 ? -3.767 -12.549 -12.784 1.00 97.25 231 LYS A N 1
ATOM 1836 C CA . LYS A 1 231 ? -2.798 -11.936 -11.861 1.00 97.25 231 LYS A CA 1
ATOM 1837 C C . LYS A 1 231 ? -3.031 -12.385 -10.417 1.00 97.25 231 LYS A C 1
ATOM 1839 O O . LYS A 1 231 ? -2.098 -12.826 -9.754 1.00 97.25 231 LYS A O 1
ATOM 1844 N N . ARG A 1 232 ? -4.284 -12.401 -9.952 1.00 96.25 232 ARG A N 1
ATOM 1845 C CA . ARG A 1 232 ? -4.654 -12.871 -8.607 1.00 96.25 232 ARG A CA 1
ATOM 1846 C C . ARG A 1 232 ? -4.231 -14.316 -8.344 1.00 96.25 232 ARG A C 1
ATOM 1848 O O . ARG A 1 232 ? -3.729 -14.600 -7.261 1.00 96.25 232 ARG A O 1
ATOM 1855 N N . LYS A 1 233 ? -4.412 -15.230 -9.306 1.00 97.06 233 LYS A N 1
ATOM 1856 C CA . LYS A 1 233 ? -3.959 -16.627 -9.167 1.00 97.06 233 LYS A CA 1
ATOM 1857 C C . LYS A 1 233 ? -2.442 -16.705 -8.981 1.00 97.06 233 LYS A C 1
ATOM 1859 O O . LYS A 1 233 ? -1.977 -17.428 -8.103 1.00 97.06 233 LYS A O 1
ATOM 1864 N N . ARG A 1 234 ? -1.683 -15.944 -9.776 1.00 98.00 234 ARG A N 1
ATOM 1865 C CA . ARG A 1 234 ? -0.213 -15.911 -9.707 1.00 98.00 234 ARG A CA 1
ATOM 1866 C C . ARG A 1 234 ? 0.288 -15.305 -8.397 1.00 98.00 234 ARG A C 1
ATOM 1868 O O . ARG A 1 234 ? 1.132 -15.915 -7.749 1.00 98.00 234 ARG A O 1
ATOM 1875 N N . VAL A 1 235 ? -0.311 -14.198 -7.962 1.00 98.38 235 VAL A N 1
ATOM 1876 C CA . VAL A 1 235 ? -0.019 -13.558 -6.671 1.00 98.38 235 VAL A CA 1
ATOM 1877 C C . VAL A 1 235 ? -0.335 -14.492 -5.504 1.00 98.38 235 VAL A C 1
ATOM 1879 O O . VAL A 1 235 ? 0.503 -14.668 -4.632 1.00 98.38 235 VAL A O 1
ATOM 1882 N N . ASN A 1 236 ? -1.503 -15.144 -5.483 1.00 98.06 236 ASN A N 1
ATOM 1883 C CA . ASN A 1 236 ? -1.853 -16.068 -4.397 1.00 98.06 236 ASN A CA 1
ATOM 1884 C C . ASN A 1 236 ? -0.857 -17.230 -4.284 1.00 98.06 236 ASN A C 1
ATOM 1886 O O . ASN A 1 236 ? -0.492 -17.598 -3.173 1.00 98.06 236 ASN A O 1
ATOM 1890 N N . ARG A 1 237 ? -0.392 -17.775 -5.416 1.00 97.81 237 ARG A N 1
ATOM 1891 C CA . ARG A 1 237 ? 0.653 -18.806 -5.419 1.00 97.81 237 ARG A CA 1
ATOM 1892 C C . ARG A 1 237 ? 1.975 -18.271 -4.861 1.00 97.81 237 ARG A C 1
ATOM 1894 O O . ARG A 1 237 ? 2.566 -18.903 -3.996 1.00 97.81 237 ARG A O 1
ATOM 1901 N N . ALA A 1 238 ? 2.409 -17.093 -5.306 1.00 98.06 238 ALA A N 1
ATOM 1902 C CA . ALA A 1 238 ? 3.647 -16.483 -4.823 1.00 98.06 238 ALA A CA 1
ATOM 1903 C C . ALA A 1 238 ? 3.589 -16.136 -3.319 1.00 98.06 238 ALA A C 1
ATOM 1905 O O . ALA A 1 238 ? 4.568 -16.336 -2.604 1.00 98.06 238 ALA A O 1
ATOM 1906 N N . LEU A 1 239 ? 2.436 -15.686 -2.812 1.00 98.12 239 LEU A N 1
ATOM 1907 C CA . LEU A 1 239 ? 2.208 -15.439 -1.382 1.00 98.12 239 LEU A CA 1
ATOM 1908 C C . LEU A 1 239 ? 2.234 -16.726 -0.552 1.00 98.12 239 LEU A C 1
ATOM 1910 O O . LEU A 1 239 ? 2.768 -16.7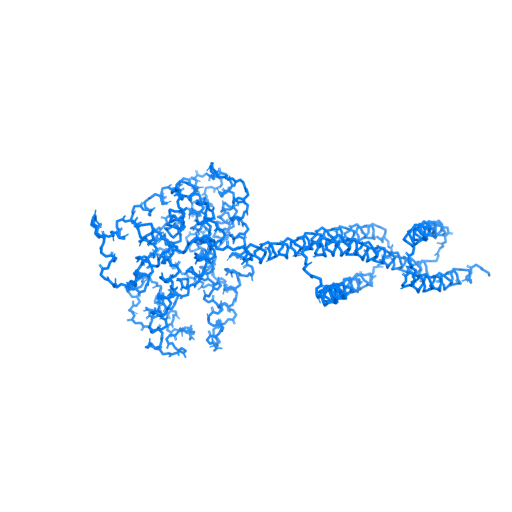27 0.557 1.00 98.12 239 LEU A O 1
ATOM 1914 N N . ASP A 1 240 ? 1.670 -17.813 -1.080 1.00 97.50 240 ASP A N 1
ATOM 1915 C CA . ASP A 1 240 ? 1.701 -19.122 -0.425 1.00 97.50 240 ASP A CA 1
ATOM 1916 C C . ASP A 1 240 ? 3.147 -19.616 -0.239 1.00 97.50 240 ASP A C 1
ATOM 1918 O O . ASP A 1 240 ? 3.538 -20.037 0.852 1.00 97.50 240 ASP A O 1
ATOM 1922 N N . GLU A 1 241 ? 3.977 -19.450 -1.272 1.00 96.56 241 GLU A N 1
ATOM 1923 C CA . GLU A 1 241 ? 5.411 -19.758 -1.243 1.00 96.56 241 GLU A CA 1
ATOM 1924 C C . GLU A 1 241 ? 6.221 -18.798 -0.352 1.00 96.56 241 GLU A C 1
ATOM 1926 O O . GLU A 1 241 ? 7.236 -19.192 0.231 1.00 96.56 241 GLU A O 1
ATOM 1931 N N . ALA A 1 242 ? 5.794 -17.536 -0.232 1.00 96.38 242 ALA A N 1
ATOM 1932 C CA . ALA A 1 242 ? 6.479 -16.518 0.562 1.00 96.38 242 ALA A CA 1
ATOM 1933 C C . ALA A 1 242 ? 6.435 -16.801 2.071 1.00 96.38 242 ALA A C 1
ATOM 1935 O O . ALA A 1 242 ? 7.356 -16.410 2.790 1.00 96.38 242 ALA A O 1
ATOM 1936 N N . VAL A 1 243 ? 5.390 -17.484 2.551 1.00 95.00 243 VAL A N 1
ATOM 1937 C CA . VAL A 1 243 ? 5.171 -17.757 3.980 1.00 95.00 243 VAL A CA 1
ATOM 1938 C C . VAL A 1 243 ? 5.038 -19.264 4.222 1.00 95.00 243 VAL A C 1
ATOM 1940 O O . VAL A 1 243 ? 3.934 -19.743 4.468 1.00 95.00 243 VAL A O 1
ATOM 1943 N N . PRO A 1 244 ? 6.123 -20.055 4.165 1.00 93.62 244 PRO A N 1
ATOM 1944 C CA . PRO A 1 244 ? 6.036 -21.499 4.376 1.00 93.62 244 PRO A CA 1
ATOM 1945 C C . PRO A 1 244 ? 5.649 -21.843 5.824 1.00 93.62 244 PRO A C 1
ATOM 1947 O O . PRO A 1 244 ? 6.041 -21.154 6.768 1.00 93.62 244 PRO A O 1
ATOM 1950 N N . LEU A 1 245 ? 4.932 -22.956 6.015 1.00 92.94 245 LEU A N 1
ATOM 1951 C CA . LEU A 1 245 ? 4.661 -23.509 7.346 1.00 92.94 245 LEU A CA 1
ATOM 1952 C C . LEU A 1 245 ? 5.951 -24.080 7.947 1.00 92.94 245 LEU A C 1
ATOM 1954 O O . LEU A 1 245 ? 6.403 -25.163 7.578 1.00 92.94 245 LEU A O 1
ATOM 1958 N N . LYS A 1 246 ? 6.541 -23.344 8.889 1.00 91.81 246 LYS A N 1
ATOM 1959 C CA . LYS A 1 246 ? 7.754 -23.729 9.621 1.00 91.81 246 LYS A CA 1
ATOM 1960 C C . LYS A 1 246 ? 7.644 -23.349 11.097 1.00 91.81 246 LYS A C 1
ATOM 1962 O O . LYS A 1 246 ? 6.693 -22.695 11.511 1.00 91.81 246 LYS A O 1
ATOM 1967 N N . THR A 1 247 ? 8.607 -23.773 11.910 1.00 89.31 247 THR A N 1
ATOM 1968 C CA . THR A 1 247 ? 8.688 -23.353 13.317 1.00 89.31 247 THR A CA 1
ATOM 1969 C C . THR A 1 247 ? 9.032 -21.855 13.405 1.00 89.31 247 THR A C 1
ATOM 1971 O O . THR A 1 247 ? 9.965 -21.437 12.717 1.00 89.31 247 THR A O 1
ATOM 1974 N N . PRO A 1 248 ? 8.349 -21.055 14.253 1.00 93.38 248 PRO A N 1
ATOM 1975 C CA . PRO A 1 248 ? 7.248 -21.430 15.150 1.00 93.38 248 PRO A CA 1
ATOM 1976 C C . PRO A 1 248 ? 5.894 -21.552 14.423 1.00 93.38 248 PRO A C 1
ATOM 1978 O O . PRO A 1 248 ? 5.348 -20.567 13.927 1.00 93.38 248 PRO A O 1
ATOM 1981 N N . LYS A 1 249 ? 5.316 -22.767 14.430 1.00 95.38 249 LYS A N 1
ATOM 1982 C CA . LYS A 1 249 ? 4.147 -23.132 13.605 1.00 95.38 249 LYS A CA 1
ATOM 1983 C C . LYS A 1 249 ? 2.947 -22.212 13.812 1.00 95.38 249 LYS A C 1
ATOM 1985 O O . LYS A 1 249 ? 2.420 -21.707 12.831 1.00 95.3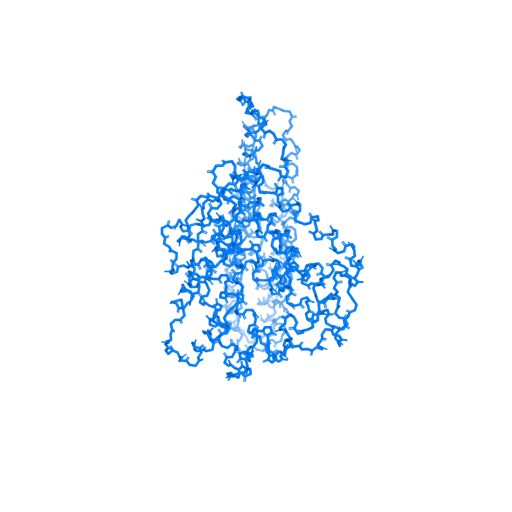8 249 LYS A O 1
ATOM 1990 N N . LYS A 1 250 ? 2.577 -21.933 15.068 1.00 96.44 250 LYS A N 1
ATOM 1991 C CA . LYS A 1 250 ? 1.394 -21.122 15.406 1.00 96.44 250 LYS A CA 1
ATOM 1992 C C . LYS A 1 250 ? 1.462 -19.702 14.824 1.00 96.44 250 LYS A C 1
ATOM 1994 O O . LYS A 1 250 ? 0.457 -19.195 14.342 1.00 96.44 250 LYS A O 1
ATOM 1999 N N . ILE A 1 251 ? 2.646 -19.079 14.817 1.00 97.00 251 ILE A N 1
ATOM 2000 C CA . ILE A 1 251 ? 2.833 -17.754 14.206 1.00 97.00 251 ILE A CA 1
ATOM 2001 C C . ILE A 1 251 ? 2.706 -17.857 12.684 1.00 97.00 251 ILE A C 1
ATOM 2003 O O . ILE A 1 251 ? 1.963 -17.087 12.085 1.00 97.00 251 ILE A O 1
ATOM 2007 N N . CYS A 1 252 ? 3.370 -18.830 12.050 1.00 96.81 252 CYS A N 1
ATOM 2008 C CA . CYS A 1 252 ? 3.267 -19.022 10.600 1.00 96.81 252 CYS A CA 1
ATOM 2009 C C . CYS A 1 252 ? 1.833 -19.355 10.151 1.00 96.81 252 CYS A C 1
ATOM 2011 O O . CYS A 1 252 ? 1.396 -18.868 9.111 1.00 96.81 252 CYS A O 1
ATOM 2013 N N . GLU A 1 253 ? 1.086 -20.141 10.928 1.00 98.25 253 GLU A N 1
ATOM 2014 C CA . GLU A 1 253 ? -0.336 -20.420 10.700 1.00 98.25 253 GLU A CA 1
ATOM 2015 C C . GLU A 1 253 ? -1.172 -19.139 10.774 1.00 98.25 253 GLU A C 1
ATOM 2017 O O . GLU A 1 253 ? -1.931 -18.867 9.846 1.00 98.25 253 GLU A O 1
ATOM 2022 N N . ALA A 1 254 ? -0.972 -18.309 11.803 1.00 98.19 254 ALA A N 1
ATOM 2023 C CA . ALA A 1 254 ? -1.664 -17.030 11.944 1.00 98.19 254 ALA A CA 1
ATOM 2024 C C . ALA A 1 254 ? -1.342 -16.053 10.797 1.00 98.19 254 ALA A C 1
ATOM 2026 O O . ALA A 1 254 ? -2.251 -15.437 10.242 1.00 98.19 254 ALA A O 1
ATOM 2027 N N . MET A 1 255 ? -0.074 -15.947 10.383 1.00 98.25 255 MET A N 1
ATOM 2028 C CA . MET A 1 255 ? 0.332 -15.129 9.231 1.00 98.25 255 MET A CA 1
ATOM 2029 C C . MET A 1 255 ? -0.371 -15.589 7.947 1.00 98.25 255 MET A C 1
ATOM 2031 O O . MET A 1 255 ? -0.960 -14.786 7.221 1.00 98.25 255 MET A O 1
ATOM 2035 N N . ARG A 1 256 ? -0.320 -16.899 7.668 1.00 98.00 256 ARG A N 1
ATOM 2036 C CA . ARG A 1 256 ? -0.908 -17.496 6.463 1.00 98.00 256 ARG A CA 1
ATOM 2037 C C . ARG A 1 256 ? -2.423 -17.395 6.453 1.00 98.00 256 ARG A C 1
ATOM 2039 O O . ARG A 1 256 ? -2.981 -17.141 5.392 1.00 98.00 256 ARG A O 1
ATOM 2046 N N . TYR A 1 257 ? -3.076 -17.564 7.599 1.00 97.94 257 TYR A N 1
ATOM 2047 C CA . TYR A 1 257 ? -4.528 -17.471 7.726 1.00 97.94 257 TYR A CA 1
ATOM 2048 C C . TYR A 1 257 ? -5.051 -16.136 7.184 1.00 97.94 257 TYR A C 1
ATOM 2050 O O . TYR A 1 257 ? -5.871 -16.114 6.266 1.00 97.94 257 TYR A O 1
ATOM 2058 N N . SER A 1 258 ? -4.510 -15.017 7.671 1.00 96.75 258 SER A N 1
ATOM 2059 C CA . SER A 1 258 ? -4.931 -13.689 7.215 1.00 96.75 258 SER A CA 1
ATOM 2060 C C . SER A 1 258 ? -4.460 -13.384 5.789 1.00 96.75 258 SER A C 1
ATOM 2062 O O . SER A 1 258 ? -5.217 -12.822 4.994 1.00 96.75 258 SER A O 1
ATOM 2064 N N . LEU A 1 259 ? -3.231 -13.778 5.432 1.00 97.31 259 LEU A N 1
ATOM 2065 C CA . LEU A 1 259 ? -2.644 -13.464 4.126 1.00 97.31 259 LEU A CA 1
ATOM 2066 C C . LEU A 1 259 ? -3.320 -14.225 2.982 1.00 97.31 259 LEU A C 1
ATOM 2068 O O . LEU A 1 259 ? -3.588 -13.647 1.925 1.00 97.31 259 LEU A O 1
ATOM 2072 N N . LEU A 1 260 ? -3.617 -15.509 3.188 1.00 95.81 260 LEU A N 1
ATOM 2073 C CA . LEU A 1 260 ? -4.177 -16.418 2.186 1.00 95.81 260 LEU A CA 1
ATOM 2074 C C . LEU A 1 260 ? -5.704 -16.554 2.279 1.00 95.81 260 LEU A C 1
ATOM 2076 O O . LEU A 1 260 ? -6.301 -17.147 1.383 1.00 95.81 260 LEU A O 1
ATOM 2080 N N . GLY A 1 261 ? -6.348 -15.948 3.284 1.00 87.81 261 GLY A N 1
ATOM 2081 C CA . GLY A 1 261 ? -7.804 -15.926 3.501 1.00 87.81 261 GLY A CA 1
ATOM 2082 C C . GLY A 1 261 ? -8.623 -15.141 2.462 1.00 87.81 261 GLY A C 1
ATOM 2083 O O . GLY A 1 261 ? -9.676 -14.595 2.777 1.00 87.81 261 GLY A O 1
ATOM 2084 N N . GLY A 1 262 ? -8.143 -15.039 1.220 1.00 80.94 262 GLY A N 1
ATOM 2085 C CA . GLY A 1 262 ? -8.808 -14.344 0.118 1.00 80.94 262 GLY A CA 1
ATOM 2086 C C . GLY A 1 262 ? -8.433 -12.866 -0.009 1.00 80.94 262 GLY A C 1
ATOM 2087 O O . GLY A 1 262 ? -7.416 -12.419 0.505 1.00 80.94 262 GLY A O 1
ATOM 2088 N N . GLY A 1 263 ? -9.242 -12.107 -0.751 1.00 83.69 263 GLY A N 1
ATOM 2089 C CA . GLY A 1 263 ? -9.009 -10.692 -1.059 1.00 83.69 263 GLY A CA 1
ATOM 2090 C C . GLY A 1 263 ? -9.041 -10.389 -2.560 1.00 83.69 263 GLY A C 1
ATOM 2091 O O . GLY A 1 263 ? -8.829 -11.262 -3.406 1.00 83.69 263 GLY A O 1
ATOM 2092 N N . LYS A 1 264 ? -9.315 -9.124 -2.899 1.00 88.06 264 LYS A N 1
ATOM 2093 C CA . LYS A 1 264 ? -9.373 -8.647 -4.294 1.00 88.06 264 LYS A CA 1
ATOM 2094 C C . LYS A 1 264 ? -7.981 -8.545 -4.940 1.00 88.06 264 LYS A C 1
ATOM 2096 O O . LYS A 1 264 ? -7.881 -8.607 -6.159 1.00 88.06 264 LYS A O 1
ATOM 2101 N N . ARG A 1 265 ? -6.921 -8.436 -4.122 1.00 94.69 265 ARG A N 1
ATOM 2102 C CA . ARG A 1 265 ? -5.511 -8.270 -4.535 1.00 94.69 265 ARG A CA 1
ATOM 2103 C C . ARG A 1 265 ? -5.278 -7.056 -5.443 1.00 94.69 265 ARG A C 1
ATOM 2105 O O . ARG A 1 265 ? -4.453 -7.106 -6.347 1.00 94.69 265 ARG A O 1
ATOM 2112 N N . ILE A 1 266 ? -5.994 -5.959 -5.189 1.00 93.88 266 ILE A N 1
ATOM 2113 C CA . ILE A 1 266 ? -5.903 -4.728 -5.991 1.00 93.88 266 ILE A CA 1
ATOM 2114 C C . ILE A 1 266 ? -4.474 -4.172 -5.998 1.00 93.88 266 ILE A C 1
ATOM 2116 O O . ILE A 1 266 ? -3.930 -3.922 -7.066 1.00 93.88 266 ILE A O 1
ATOM 2120 N N . ARG A 1 267 ? -3.837 -4.057 -4.826 1.00 96.62 267 ARG A N 1
ATOM 2121 C CA . ARG A 1 267 ? -2.459 -3.551 -4.676 1.00 96.62 267 ARG A CA 1
ATOM 2122 C C . ARG A 1 267 ? -1.436 -4.367 -5.491 1.00 96.62 267 ARG A C 1
ATOM 2124 O O . ARG A 1 267 ? -0.741 -3.769 -6.310 1.00 96.62 267 ARG A O 1
ATOM 2131 N N . PRO A 1 268 ? -1.386 -5.712 -5.376 1.00 98.31 268 PRO A N 1
ATOM 2132 C CA . PRO A 1 268 ? -0.560 -6.546 -6.249 1.00 98.31 268 PRO A CA 1
ATOM 2133 C C . PRO A 1 268 ? -0.814 -6.351 -7.743 1.00 98.31 268 PRO A C 1
ATOM 2135 O O . PRO A 1 268 ? 0.130 -6.252 -8.520 1.00 98.31 268 PRO A O 1
ATOM 2138 N N . VAL A 1 269 ? -2.087 -6.300 -8.150 1.00 97.88 269 VAL A N 1
ATOM 2139 C CA . VAL A 1 269 ? -2.461 -6.158 -9.563 1.00 97.88 269 VAL A CA 1
ATOM 2140 C C . VAL A 1 269 ? -2.014 -4.804 -10.110 1.00 97.88 269 VAL A C 1
ATOM 2142 O O . VAL A 1 269 ? -1.465 -4.762 -11.207 1.00 97.88 269 VAL A O 1
ATOM 2145 N N . LEU A 1 270 ? -2.193 -3.727 -9.341 1.00 98.12 270 LEU A N 1
ATOM 2146 C CA . LEU A 1 270 ? -1.713 -2.390 -9.689 1.00 98.12 270 LEU A CA 1
ATOM 2147 C C . LEU A 1 270 ? -0.185 -2.355 -9.802 1.00 98.12 270 LEU A C 1
ATOM 2149 O O . LEU A 1 270 ? 0.336 -1.816 -10.768 1.00 98.12 270 LEU A O 1
ATOM 2153 N N . CYS A 1 271 ? 0.532 -2.982 -8.866 1.00 98.75 271 CYS A N 1
ATOM 2154 C CA . CYS A 1 271 ? 1.993 -3.061 -8.910 1.00 98.75 271 CYS A CA 1
ATOM 2155 C C . CYS A 1 271 ? 2.500 -3.754 -10.184 1.00 98.75 271 CYS A C 1
ATOM 2157 O O . CYS A 1 271 ? 3.380 -3.236 -10.871 1.00 98.75 271 CYS A O 1
ATOM 2159 N N . ILE A 1 272 ? 1.905 -4.896 -10.536 1.00 98.75 272 ILE A N 1
ATOM 2160 C CA . ILE A 1 272 ? 2.264 -5.628 -11.754 1.00 98.75 272 ILE A CA 1
ATOM 2161 C C . ILE A 1 272 ? 1.909 -4.812 -13.004 1.00 98.75 272 ILE A C 1
ATOM 2163 O O . ILE A 1 272 ? 2.751 -4.668 -13.883 1.00 98.75 272 ILE A O 1
ATOM 2167 N N . ALA A 1 273 ? 0.704 -4.237 -13.061 1.00 98.44 273 ALA A N 1
ATOM 2168 C CA . ALA A 1 273 ? 0.255 -3.443 -14.203 1.00 98.44 273 ALA A CA 1
ATOM 2169 C C . ALA A 1 273 ? 1.172 -2.237 -14.467 1.00 98.44 273 ALA A C 1
ATOM 2171 O O . ALA A 1 273 ? 1.530 -1.979 -15.610 1.00 98.44 273 ALA A O 1
ATOM 2172 N N . SER A 1 274 ? 1.610 -1.535 -13.419 1.00 98.62 274 SER A N 1
ATOM 2173 C CA . SER A 1 274 ? 2.531 -0.399 -13.551 1.00 98.62 274 SER A CA 1
ATOM 2174 C C . SER A 1 274 ? 3.930 -0.800 -14.005 1.00 98.62 274 SER A C 1
ATOM 2176 O O . SER A 1 274 ? 4.594 -0.027 -14.687 1.00 98.62 274 SER A O 1
ATOM 2178 N N . CYS A 1 275 ? 4.387 -1.998 -13.636 1.00 98.56 275 CYS A N 1
ATOM 2179 C CA . CYS A 1 275 ? 5.646 -2.546 -14.130 1.00 98.56 275 CYS A CA 1
ATOM 2180 C C . CYS A 1 275 ? 5.565 -2.861 -15.627 1.00 98.56 275 CYS A C 1
ATOM 2182 O O . CYS A 1 275 ? 6.423 -2.433 -16.395 1.00 98.56 275 CYS A O 1
ATOM 2184 N N . GLU A 1 276 ? 4.499 -3.545 -16.045 1.00 98.19 276 GLU A N 1
ATOM 2185 C CA . GLU A 1 276 ? 4.255 -3.891 -17.449 1.00 98.19 276 GLU A CA 1
ATOM 2186 C C . GLU A 1 276 ? 4.057 -2.638 -18.316 1.00 98.19 276 GLU A C 1
ATOM 2188 O O . GLU A 1 276 ? 4.555 -2.577 -19.442 1.00 98.19 276 GLU A O 1
ATOM 2193 N N . LEU A 1 277 ? 3.408 -1.603 -17.770 1.00 98.38 277 LEU A N 1
ATOM 2194 C CA . LEU A 1 277 ? 3.186 -0.329 -18.451 1.00 98.38 277 LEU A CA 1
ATOM 2195 C C . LEU A 1 277 ? 4.494 0.301 -18.944 1.00 98.38 277 LEU A C 1
ATOM 2197 O O . LEU A 1 277 ? 4.611 0.672 -20.113 1.00 98.38 277 LEU A O 1
ATOM 2201 N N . VAL A 1 278 ? 5.499 0.369 -18.071 1.00 98.06 278 VAL A N 1
ATOM 2202 C CA . VAL A 1 278 ? 6.811 0.962 -18.383 1.00 98.06 278 VAL A CA 1
ATOM 2203 C C . VAL A 1 278 ? 7.752 -0.006 -19.117 1.00 98.06 278 VAL A C 1
ATOM 2205 O O . VAL A 1 278 ? 8.907 0.323 -19.367 1.00 98.06 278 VAL A O 1
ATOM 2208 N N . GLY A 1 279 ? 7.263 -1.190 -19.507 1.00 96.00 279 GLY A N 1
ATOM 2209 C CA . GLY A 1 279 ? 8.012 -2.183 -20.288 1.00 96.00 279 GLY A CA 1
ATOM 2210 C C . GLY A 1 279 ? 8.742 -3.247 -19.464 1.00 96.00 279 GLY A C 1
ATOM 2211 O O . GLY A 1 279 ? 9.513 -4.022 -20.029 1.00 96.00 279 GLY A O 1
ATOM 2212 N N . GLY A 1 280 ? 8.508 -3.302 -18.152 1.00 96.50 280 GLY A N 1
ATOM 2213 C CA . GLY A 1 280 ? 9.006 -4.362 -17.280 1.00 96.50 280 GLY A CA 1
ATOM 2214 C C . GLY A 1 280 ? 8.236 -5.676 -17.410 1.00 96.50 280 GLY A C 1
ATOM 2215 O O . GLY A 1 280 ? 7.189 -5.755 -18.054 1.00 96.50 280 GLY A O 1
ATOM 2216 N N . ASP A 1 281 ? 8.748 -6.723 -16.766 1.00 95.38 281 ASP A N 1
ATOM 2217 C CA . ASP A 1 281 ? 8.109 -8.037 -16.719 1.00 95.38 281 ASP A CA 1
ATOM 2218 C C . ASP A 1 281 ? 7.364 -8.284 -15.393 1.00 95.38 281 ASP A C 1
ATOM 2220 O O . ASP A 1 281 ? 7.747 -7.824 -14.319 1.00 95.38 281 ASP A O 1
ATOM 2224 N N . GLU A 1 282 ? 6.302 -9.097 -15.435 1.00 96.94 282 GLU A N 1
ATOM 2225 C CA . GLU A 1 282 ? 5.575 -9.497 -14.219 1.00 96.94 282 GLU A CA 1
ATOM 2226 C C . GLU A 1 282 ? 6.509 -10.154 -13.180 1.00 96.94 282 GLU A C 1
ATOM 2228 O O . GLU A 1 282 ? 6.295 -10.017 -11.974 1.00 96.94 282 GLU A O 1
ATOM 2233 N N . ALA A 1 283 ? 7.552 -10.858 -13.632 1.00 96.81 283 ALA A N 1
ATOM 2234 C CA . ALA A 1 283 ? 8.483 -11.564 -12.760 1.00 96.81 283 ALA A CA 1
ATOM 2235 C C . ALA A 1 283 ? 9.321 -10.619 -11.882 1.00 96.81 283 ALA A C 1
ATOM 2237 O O . ALA A 1 283 ? 9.525 -10.935 -10.707 1.00 96.81 283 ALA A O 1
ATOM 2238 N N . SER A 1 284 ? 9.765 -9.466 -12.398 1.00 95.62 284 SER A N 1
ATOM 2239 C CA . SER A 1 284 ? 10.491 -8.469 -11.599 1.00 95.62 284 SER A CA 1
ATOM 2240 C C . SER A 1 284 ? 9.590 -7.753 -10.591 1.00 95.62 284 SER A C 1
ATOM 2242 O O . SER A 1 284 ? 10.053 -7.397 -9.506 1.00 95.62 284 SER A O 1
ATOM 2244 N N . ALA A 1 285 ? 8.299 -7.593 -10.897 1.00 97.88 285 ALA A N 1
ATOM 2245 C CA . ALA A 1 285 ? 7.329 -6.976 -9.995 1.00 97.88 285 ALA A CA 1
ATOM 2246 C C . ALA A 1 285 ? 6.758 -7.934 -8.939 1.00 97.88 285 ALA A C 1
ATOM 2248 O O . ALA A 1 285 ? 6.331 -7.476 -7.881 1.00 97.88 285 ALA A O 1
ATOM 2249 N N . MET A 1 286 ? 6.732 -9.249 -9.190 1.00 98.56 286 MET A N 1
ATOM 2250 C CA . MET A 1 286 ? 6.053 -10.223 -8.321 1.00 98.56 286 MET A CA 1
ATOM 2251 C C . MET A 1 286 ? 6.501 -10.180 -6.846 1.00 98.56 286 MET A C 1
ATOM 2253 O O . MET A 1 286 ? 5.621 -10.200 -5.979 1.00 98.56 286 MET A O 1
ATOM 2257 N N . PRO A 1 287 ? 7.807 -10.072 -6.511 1.00 98.50 287 PRO A N 1
ATOM 2258 C CA . PRO A 1 287 ? 8.237 -9.910 -5.121 1.00 98.50 287 PRO A CA 1
ATOM 2259 C C . PRO A 1 287 ? 7.635 -8.667 -4.463 1.00 98.50 287 PRO A C 1
ATOM 2261 O O . PRO A 1 287 ? 7.133 -8.738 -3.346 1.00 98.50 287 PRO A O 1
ATOM 2264 N N . ILE A 1 288 ? 7.612 -7.540 -5.175 1.00 98.50 288 ILE A N 1
ATOM 2265 C CA . ILE A 1 288 ? 7.070 -6.278 -4.659 1.00 98.50 288 ILE A CA 1
ATOM 2266 C C . ILE A 1 288 ? 5.549 -6.348 -4.535 1.00 98.50 288 ILE A C 1
ATOM 2268 O O . ILE A 1 288 ? 4.992 -5.927 -3.524 1.00 98.50 288 ILE A O 1
ATOM 2272 N N . ALA A 1 289 ? 4.871 -6.945 -5.514 1.00 98.56 289 ALA A N 1
ATOM 2273 C CA . ALA A 1 289 ? 3.437 -7.190 -5.465 1.00 98.56 289 ALA A CA 1
ATOM 2274 C C . ALA A 1 289 ? 3.060 -8.031 -4.231 1.00 98.56 289 ALA A C 1
ATOM 2276 O O . ALA A 1 289 ? 2.110 -7.697 -3.522 1.00 98.56 289 ALA A O 1
ATOM 2277 N N . CYS A 1 290 ? 3.841 -9.073 -3.920 1.00 98.56 290 CYS A N 1
ATOM 2278 C CA . CYS A 1 290 ? 3.676 -9.861 -2.699 1.00 98.56 290 CYS A CA 1
ATOM 2279 C C . CYS A 1 290 ? 3.934 -9.025 -1.442 1.00 98.56 290 CYS A C 1
ATOM 2281 O O . CYS A 1 290 ? 3.116 -9.045 -0.525 1.00 98.56 290 CYS A O 1
ATOM 2283 N N . THR A 1 291 ? 5.019 -8.248 -1.414 1.00 98.50 291 THR A N 1
ATOM 2284 C CA . THR A 1 291 ? 5.352 -7.344 -0.305 1.00 98.50 291 THR A CA 1
ATOM 2285 C C . THR A 1 291 ? 4.215 -6.365 0.002 1.00 98.50 291 THR A C 1
ATOM 2287 O O . THR A 1 291 ? 3.859 -6.206 1.168 1.00 98.50 291 THR A O 1
ATOM 2290 N N . MET A 1 292 ? 3.587 -5.764 -1.012 1.00 98.31 292 MET A N 1
ATOM 2291 C CA . MET A 1 292 ? 2.463 -4.840 -0.815 1.00 98.31 292 MET A CA 1
ATOM 2292 C C . MET A 1 292 ? 1.249 -5.523 -0.171 1.00 98.31 292 MET A C 1
ATOM 2294 O O . MET A 1 292 ? 0.605 -4.944 0.705 1.00 98.31 292 MET A O 1
ATOM 2298 N N . GLU A 1 293 ? 0.940 -6.767 -0.549 1.00 98.44 293 GLU A N 1
ATOM 2299 C CA . GLU A 1 293 ? -0.158 -7.523 0.071 1.00 98.44 293 GLU A CA 1
ATOM 2300 C C . GLU A 1 293 ? 0.193 -8.035 1.473 1.00 98.44 293 GLU A C 1
ATOM 2302 O O . GLU A 1 293 ? -0.683 -8.086 2.337 1.00 98.44 293 GLU A O 1
ATOM 2307 N N . ILE A 1 294 ? 1.459 -8.385 1.721 1.00 98.44 294 ILE A N 1
ATOM 2308 C CA . ILE A 1 294 ? 1.969 -8.745 3.052 1.00 98.44 294 ILE A CA 1
ATOM 2309 C C . ILE A 1 294 ? 1.806 -7.556 4.003 1.00 98.44 294 ILE A C 1
ATOM 2311 O O . ILE A 1 294 ? 1.241 -7.721 5.083 1.00 98.44 294 ILE A O 1
ATOM 2315 N N . ILE A 1 295 ? 2.226 -6.357 3.587 1.00 98.12 295 ILE A N 1
ATOM 2316 C CA . ILE A 1 295 ? 2.082 -5.121 4.371 1.00 98.12 295 ILE A CA 1
ATOM 2317 C C . ILE A 1 295 ? 0.609 -4.785 4.585 1.00 98.12 295 ILE A C 1
ATOM 2319 O O . ILE A 1 295 ? 0.204 -4.515 5.711 1.00 98.12 295 ILE A O 1
ATOM 2323 N N . HIS A 1 296 ? -0.211 -4.852 3.535 1.00 97.38 296 HIS A N 1
ATOM 2324 C CA . HIS A 1 296 ? -1.645 -4.606 3.662 1.00 97.38 296 HIS A CA 1
ATOM 2325 C C . HIS A 1 296 ? -2.316 -5.596 4.625 1.00 97.38 296 HIS A C 1
ATOM 2327 O O . HIS A 1 296 ? -3.129 -5.211 5.454 1.00 97.38 296 HIS A O 1
ATOM 2333 N N . THR A 1 297 ? -1.968 -6.880 4.553 1.00 97.44 297 THR A N 1
ATOM 2334 C CA . THR A 1 297 ? -2.504 -7.886 5.478 1.00 97.44 297 THR A CA 1
ATOM 2335 C C . THR A 1 297 ? -2.028 -7.622 6.904 1.00 97.44 297 THR A C 1
ATOM 2337 O O . THR A 1 297 ? -2.821 -7.719 7.835 1.00 97.44 297 THR A O 1
ATOM 2340 N N . CYS A 1 298 ? -0.755 -7.262 7.080 1.00 96.50 298 CYS A N 1
ATOM 2341 C CA . CYS A 1 298 ? -0.204 -6.866 8.372 1.00 96.50 298 CYS A CA 1
ATOM 2342 C C . CYS A 1 298 ? -0.991 -5.700 8.979 1.00 96.50 298 CYS A C 1
ATOM 2344 O O . CYS A 1 298 ? -1.340 -5.768 10.155 1.00 96.50 298 CYS A O 1
ATOM 2346 N N . SER A 1 299 ? -1.293 -4.661 8.192 1.00 96.31 299 SER A N 1
ATOM 2347 C CA . SER A 1 299 ? -2.055 -3.513 8.686 1.00 96.31 299 SER A CA 1
ATOM 2348 C C . SER A 1 299 ? -3.456 -3.924 9.130 1.00 96.31 299 SER A C 1
ATOM 2350 O O . SER A 1 299 ? -3.870 -3.513 10.201 1.00 96.31 299 SER A O 1
ATOM 2352 N N . LEU A 1 300 ? -4.139 -4.798 8.380 1.00 95.8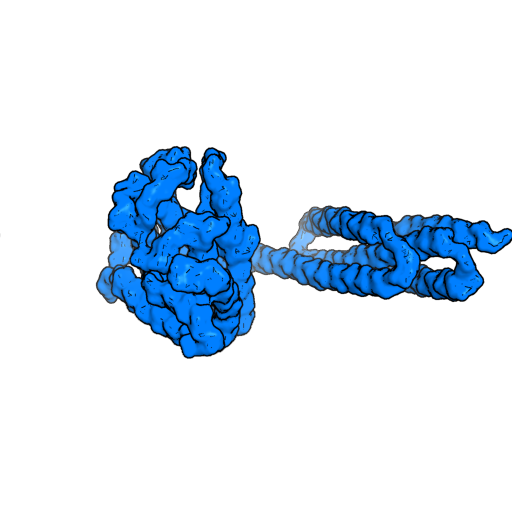8 300 LEU A N 1
ATOM 2353 C CA . LEU A 1 300 ? -5.468 -5.298 8.754 1.00 95.88 300 LEU A CA 1
ATOM 2354 C C . LEU A 1 300 ? -5.456 -6.115 10.053 1.00 95.88 300 LEU A C 1
ATOM 2356 O O . LEU A 1 300 ? -6.349 -5.959 10.870 1.00 95.88 300 LEU A O 1
ATOM 2360 N N . ILE A 1 301 ? -4.444 -6.964 10.274 1.00 97.44 301 ILE A N 1
ATOM 2361 C CA . ILE A 1 301 ? -4.340 -7.728 11.531 1.00 97.44 301 ILE A CA 1
ATOM 2362 C C . ILE A 1 301 ? -4.239 -6.787 12.738 1.00 97.44 301 ILE A C 1
ATOM 2364 O O . ILE A 1 301 ? -4.799 -7.097 13.786 1.00 97.44 301 ILE A O 1
ATOM 2368 N N . ILE A 1 302 ? -3.502 -5.680 12.598 1.00 96.81 302 ILE A N 1
ATOM 2369 C CA . ILE A 1 302 ? -3.332 -4.679 13.658 1.00 96.81 302 ILE A CA 1
ATOM 2370 C C . ILE A 1 302 ? -4.618 -3.870 13.841 1.00 96.81 302 ILE A C 1
ATOM 2372 O O . ILE A 1 302 ? -5.062 -3.713 14.970 1.00 96.81 302 ILE A O 1
ATOM 2376 N N . ASP A 1 303 ? -5.205 -3.397 12.742 1.00 95.25 303 ASP A N 1
ATOM 2377 C CA . ASP A 1 303 ? -6.466 -2.642 12.693 1.00 95.25 303 ASP A CA 1
ATOM 2378 C C . ASP A 1 303 ? -7.611 -3.412 13.372 1.00 95.25 303 ASP A C 1
ATOM 2380 O O . ASP A 1 303 ? -8.383 -2.838 14.125 1.00 95.25 303 ASP A O 1
ATOM 2384 N N . ASP A 1 304 ? -7.643 -4.740 13.221 1.00 96.00 304 ASP A N 1
ATOM 2385 C CA . ASP A 1 304 ? -8.653 -5.610 13.833 1.00 96.00 304 ASP A CA 1
ATOM 2386 C C . ASP A 1 304 ? -8.497 -5.791 15.361 1.00 96.00 304 ASP A C 1
ATOM 2388 O O . ASP A 1 304 ? -9.378 -6.386 15.980 1.00 96.00 304 ASP A O 1
ATOM 2392 N N . LEU A 1 305 ? -7.384 -5.389 15.990 1.00 96.94 305 LEU A N 1
ATOM 2393 C CA . LEU A 1 305 ? -7.127 -5.662 17.416 1.00 96.94 305 LEU A CA 1
ATOM 2394 C C . LEU A 1 305 ? -8.130 -4.959 18.352 1.00 96.94 305 LEU A C 1
ATOM 2396 O O . LEU A 1 305 ? -8.640 -3.894 18.008 1.00 96.94 305 LEU A O 1
ATOM 2400 N N . PRO A 1 306 ? -8.340 -5.467 19.586 1.00 94.69 306 PRO A N 1
ATOM 2401 C CA . PRO A 1 306 ? -9.254 -4.846 20.549 1.00 94.69 306 PRO A CA 1
ATOM 2402 C C . PRO A 1 306 ? -8.930 -3.397 20.932 1.00 94.69 306 PRO A C 1
ATOM 2404 O O . PRO A 1 306 ? -9.821 -2.664 21.343 1.00 94.69 306 PRO A O 1
ATOM 2407 N N . CYS A 1 307 ? -7.664 -2.987 20.820 1.00 92.50 307 CYS A N 1
ATOM 2408 C CA . CYS A 1 307 ? -7.217 -1.616 21.079 1.00 92.50 307 CYS A CA 1
ATOM 2409 C C . CYS A 1 307 ? -7.265 -0.690 19.850 1.00 92.50 307 CYS A C 1
ATOM 2411 O O . CYS A 1 307 ? -6.863 0.466 19.966 1.00 92.50 307 CYS A O 1
ATOM 2413 N N . MET A 1 308 ? -7.696 -1.213 18.701 1.00 93.81 308 MET A N 1
ATOM 2414 C CA . MET A 1 308 ? -7.941 -0.489 17.454 1.00 93.81 308 MET A CA 1
ATOM 2415 C C . MET A 1 308 ? -9.446 -0.591 17.148 1.00 93.81 308 MET A C 1
ATOM 2417 O O . MET A 1 308 ? -10.249 -0.218 17.998 1.00 93.81 308 MET A O 1
ATOM 2421 N N . ASP A 1 309 ? -9.853 -1.171 16.015 1.00 89.00 309 ASP A N 1
ATOM 2422 C CA . ASP A 1 309 ? -11.265 -1.231 15.621 1.00 89.00 309 ASP A CA 1
ATOM 2423 C C . ASP A 1 309 ? -12.050 -2.311 16.385 1.00 89.00 309 ASP A C 1
ATOM 2425 O O . ASP A 1 309 ? -13.283 -2.306 16.368 1.00 89.00 309 ASP A O 1
ATOM 2429 N N . ASN A 1 310 ? -11.371 -3.247 17.065 1.00 92.81 310 ASN A N 1
ATOM 2430 C CA . ASN A 1 310 ? -11.981 -4.363 17.797 1.00 92.81 310 ASN A CA 1
ATOM 2431 C C . ASN A 1 310 ? -13.000 -5.134 16.934 1.00 92.81 310 ASN A C 1
ATOM 2433 O O . ASN A 1 310 ? -14.187 -5.252 17.268 1.00 92.81 310 ASN A O 1
ATOM 2437 N N . ASP A 1 311 ? -12.561 -5.572 15.755 1.00 90.00 311 ASP A N 1
ATOM 2438 C CA . ASP A 1 311 ? -13.403 -6.276 14.790 1.00 90.00 311 ASP A CA 1
ATOM 2439 C C . ASP A 1 311 ? -13.350 -7.792 14.988 1.00 90.00 311 ASP A C 1
ATOM 2441 O O . ASP A 1 311 ? -12.287 -8.403 15.088 1.00 90.00 311 ASP A O 1
ATOM 2445 N N . ASP A 1 312 ? -14.521 -8.430 14.981 1.00 91.56 312 ASP A N 1
ATOM 2446 C CA . ASP A 1 312 ? -14.633 -9.880 15.154 1.00 91.56 312 ASP A CA 1
ATOM 2447 C C . ASP A 1 312 ? -14.489 -10.650 13.835 1.00 91.56 312 ASP A C 1
ATOM 2449 O O . ASP A 1 312 ? -14.088 -11.817 13.833 1.00 91.56 312 ASP A O 1
ATOM 2453 N N . LEU A 1 313 ? -14.815 -10.004 12.709 1.00 89.88 313 LEU A N 1
ATOM 2454 C CA . LEU A 1 313 ? -14.841 -10.610 11.381 1.00 89.88 313 LEU A CA 1
ATOM 2455 C C . LEU A 1 313 ? -14.065 -9.785 10.350 1.00 89.88 313 LEU A C 1
ATOM 2457 O O . LEU A 1 313 ? -14.230 -8.576 10.242 1.00 89.88 313 LEU A O 1
ATOM 2461 N N . ARG A 1 314 ? -13.303 -10.472 9.495 1.00 87.81 314 ARG A N 1
ATOM 2462 C CA . ARG A 1 314 ? -12.617 -9.902 8.332 1.00 87.81 314 ARG A CA 1
ATOM 2463 C C . ARG A 1 314 ? -12.725 -10.858 7.151 1.00 87.81 314 ARG A C 1
ATOM 2465 O O . ARG A 1 314 ? -12.409 -12.042 7.253 1.00 87.81 314 ARG A O 1
ATOM 2472 N N . ARG A 1 315 ? -13.173 -10.343 5.998 1.00 81.75 315 ARG A N 1
ATOM 2473 C CA . ARG A 1 315 ? -13.379 -11.132 4.761 1.00 81.75 315 ARG A CA 1
ATOM 2474 C C . ARG A 1 315 ? -14.285 -12.362 4.983 1.00 81.75 315 ARG A C 1
ATOM 2476 O O . ARG A 1 315 ? -14.042 -13.417 4.407 1.00 81.75 315 ARG A O 1
ATOM 2483 N N . GLY A 1 316 ? -15.303 -12.228 5.837 1.00 83.38 316 GLY A N 1
ATOM 2484 C CA . GLY A 1 316 ? -16.246 -13.302 6.170 1.00 83.38 316 GLY A CA 1
ATOM 2485 C C . GLY A 1 316 ? -15.723 -14.373 7.135 1.00 83.38 316 GLY A C 1
ATOM 2486 O O . GLY A 1 316 ? -16.449 -15.323 7.406 1.00 83.38 316 GLY A O 1
ATOM 2487 N N . ASN A 1 317 ? -14.504 -14.235 7.666 1.00 89.31 317 ASN A N 1
ATOM 2488 C CA . ASN A 1 317 ? -13.919 -15.161 8.640 1.00 89.31 317 ASN A CA 1
ATOM 2489 C C . ASN A 1 317 ? -13.593 -14.437 9.952 1.00 89.31 317 ASN A C 1
ATOM 2491 O O . ASN A 1 317 ? -13.511 -13.212 9.963 1.00 89.31 317 ASN A O 1
ATOM 2495 N N . LEU A 1 318 ? -13.365 -15.178 11.042 1.00 96.00 318 LEU A N 1
ATOM 2496 C CA . LEU A 1 318 ? -12.897 -14.597 12.307 1.00 96.00 318 LEU A CA 1
ATOM 2497 C C . LEU A 1 318 ? -11.605 -13.801 12.096 1.00 96.00 318 LEU A C 1
ATOM 2499 O O . LEU A 1 318 ? -10.720 -14.243 11.356 1.00 96.00 318 LEU A O 1
ATOM 2503 N N . THR A 1 319 ? -11.474 -12.653 12.751 1.00 97.44 319 THR A N 1
ATOM 2504 C CA . THR A 1 319 ? -10.209 -11.910 12.754 1.00 97.44 319 THR A CA 1
ATOM 2505 C C . THR A 1 319 ? -9.104 -12.711 13.434 1.00 97.44 319 THR A C 1
ATOM 2507 O O . THR A 1 319 ? -9.336 -13.677 14.168 1.00 97.44 319 THR A O 1
ATOM 2510 N N . ASN A 1 320 ? -7.857 -12.330 13.151 1.00 98.31 320 ASN A N 1
ATOM 2511 C CA . ASN A 1 320 ? -6.689 -13.080 13.604 1.00 98.31 320 ASN A CA 1
ATOM 2512 C C . ASN A 1 320 ? -6.667 -13.223 15.134 1.00 98.31 320 ASN A C 1
ATOM 2514 O O . ASN A 1 320 ? -6.473 -14.322 15.652 1.00 98.31 320 ASN A O 1
ATOM 2518 N N . HIS A 1 321 ? -6.947 -12.131 15.850 1.00 98.31 321 HIS A N 1
ATOM 2519 C CA . HIS A 1 321 ? -6.923 -12.117 17.308 1.00 98.31 321 HIS A CA 1
ATOM 2520 C C . HIS A 1 321 ? -8.058 -12.954 17.919 1.00 98.31 321 HIS A C 1
ATOM 2522 O O . HIS A 1 321 ? -7.840 -13.602 18.940 1.00 98.31 321 HIS A O 1
ATOM 2528 N N . LYS A 1 322 ? -9.233 -13.027 17.276 1.00 98.19 322 LYS A N 1
ATOM 2529 C CA . LYS A 1 322 ? -10.337 -13.890 17.732 1.00 98.19 322 LYS A CA 1
ATOM 2530 C C . LYS A 1 322 ? -10.010 -15.370 17.583 1.00 98.19 322 LYS A C 1
ATOM 2532 O O . LYS A 1 322 ? -10.425 -16.166 18.419 1.00 98.19 322 LYS A O 1
ATOM 2537 N N . LEU A 1 323 ? -9.273 -15.744 16.535 1.00 98.06 323 LEU A N 1
ATOM 2538 C CA . LEU A 1 323 ? -8.928 -17.142 16.275 1.00 98.06 323 LEU A CA 1
ATOM 2539 C C . LEU A 1 323 ? -7.675 -17.606 17.036 1.00 98.06 323 LEU A C 1
ATOM 2541 O O . LEU A 1 323 ? -7.645 -18.724 17.546 1.00 98.06 323 LEU A O 1
ATOM 2545 N N . PHE A 1 324 ? -6.634 -16.773 17.111 1.00 98.06 324 PHE A N 1
ATOM 2546 C CA . PHE A 1 324 ? -5.321 -17.168 17.637 1.00 98.06 324 PHE A CA 1
ATOM 2547 C C . PHE A 1 324 ? -4.936 -16.512 18.972 1.00 98.06 324 PHE A C 1
ATOM 2549 O O . PHE A 1 324 ? -3.970 -16.967 19.601 1.00 98.06 324 PHE A O 1
ATOM 2556 N N . GLY A 1 325 ? -5.689 -15.499 19.410 1.00 98.06 325 GLY A N 1
ATOM 2557 C CA . GLY A 1 325 ? -5.382 -14.631 20.549 1.00 98.06 325 GLY A CA 1
ATOM 2558 C C . GLY A 1 325 ? -4.608 -13.370 20.146 1.00 98.06 325 GLY A C 1
ATOM 2559 O O . GLY A 1 325 ? -3.887 -13.360 19.146 1.00 98.06 325 GLY A O 1
ATOM 2560 N N . GLU A 1 326 ? -4.728 -12.308 20.947 1.00 98.12 326 GLU A N 1
ATOM 2561 C CA . GLU A 1 326 ? -4.090 -11.001 20.703 1.00 98.12 326 GLU A CA 1
ATOM 2562 C C . GLU A 1 326 ? -2.564 -11.093 20.599 1.00 98.12 326 GLU A C 1
ATOM 2564 O O . GLU A 1 326 ? -1.971 -10.565 19.660 1.00 98.12 326 GLU A O 1
ATOM 2569 N N . GLU A 1 327 ? -1.923 -11.833 21.508 1.00 97.88 327 GLU A N 1
ATOM 2570 C CA . GLU A 1 327 ? -0.466 -12.020 21.523 1.00 97.88 327 GLU A CA 1
ATOM 2571 C C . GLU A 1 327 ? 0.047 -12.602 20.199 1.00 97.88 327 GLU A C 1
ATOM 2573 O O . GLU A 1 327 ? 1.054 -12.155 19.647 1.00 97.88 327 GLU A O 1
ATOM 2578 N N . VAL A 1 328 ? -0.668 -13.593 19.658 1.00 98.19 328 VAL A N 1
ATOM 2579 C CA . VAL A 1 328 ? -0.304 -14.239 18.394 1.00 98.19 328 VAL A CA 1
ATOM 2580 C C . VAL A 1 328 ? -0.575 -13.316 17.214 1.00 98.19 328 VAL A C 1
ATOM 2582 O O . VAL A 1 328 ? 0.255 -13.266 16.312 1.00 98.19 328 VAL A O 1
ATOM 2585 N N . ALA A 1 329 ? -1.674 -12.560 17.229 1.00 98.12 329 ALA A N 1
ATOM 2586 C CA . ALA A 1 329 ? -1.977 -11.583 16.187 1.00 98.12 329 ALA A CA 1
ATOM 2587 C C . ALA A 1 329 ? -0.901 -10.485 16.103 1.00 98.12 329 ALA A C 1
ATOM 2589 O O . ALA A 1 329 ? -0.414 -10.190 15.010 1.00 98.12 329 ALA A O 1
ATOM 2590 N N . ILE A 1 330 ? -0.458 -9.952 17.247 1.00 97.94 330 ILE A N 1
ATOM 2591 C CA . ILE A 1 330 ? 0.626 -8.958 17.333 1.00 97.94 330 ILE A CA 1
ATOM 2592 C C . ILE A 1 330 ? 1.951 -9.539 16.819 1.00 97.94 330 ILE A C 1
ATOM 2594 O O . ILE A 1 330 ? 2.664 -8.902 16.043 1.00 97.94 330 ILE A O 1
ATOM 2598 N N . LEU A 1 331 ? 2.304 -10.763 17.220 1.00 97.69 331 LEU A N 1
ATOM 2599 C CA . LEU A 1 331 ? 3.545 -11.396 16.764 1.00 97.69 331 LEU A CA 1
ATOM 2600 C C . LEU A 1 331 ? 3.494 -11.780 15.277 1.00 97.69 331 LEU A C 1
ATOM 2602 O O . LEU A 1 331 ? 4.505 -11.676 14.583 1.00 97.69 331 LEU A O 1
ATOM 2606 N N . ALA A 1 332 ? 2.333 -12.198 14.769 1.00 98.06 332 ALA A N 1
ATOM 2607 C CA . ALA A 1 332 ? 2.132 -12.516 13.360 1.00 98.06 332 ALA A CA 1
ATOM 2608 C C . ALA A 1 332 ? 2.213 -11.266 12.475 1.00 98.06 332 ALA A C 1
ATOM 2610 O O . ALA A 1 332 ? 2.851 -11.316 11.421 1.00 98.06 332 ALA A O 1
ATOM 2611 N N . SER A 1 333 ? 1.628 -10.141 12.899 1.00 96.88 333 SER A N 1
ATOM 2612 C CA . SER A 1 333 ? 1.751 -8.872 12.177 1.00 96.88 333 SER A CA 1
ATOM 2613 C C . SER A 1 333 ? 3.200 -8.374 12.179 1.00 96.88 333 SER A C 1
ATOM 2615 O O . SER A 1 333 ? 3.748 -8.105 11.110 1.00 96.88 333 SER A O 1
ATOM 2617 N N . ALA A 1 334 ? 3.886 -8.388 13.328 1.00 96.69 334 ALA A N 1
ATOM 2618 C CA . ALA A 1 334 ? 5.307 -8.043 13.410 1.00 96.69 334 ALA A CA 1
ATOM 2619 C C . ALA A 1 334 ? 6.181 -8.927 12.495 1.00 96.69 334 ALA A C 1
ATOM 2621 O O . ALA A 1 334 ? 7.066 -8.428 11.797 1.00 96.69 334 ALA A O 1
ATOM 2622 N N . ALA A 1 335 ? 5.907 -10.235 12.441 1.00 97.00 335 ALA A N 1
ATOM 2623 C CA . ALA A 1 335 ? 6.612 -11.158 11.557 1.00 97.00 335 ALA A CA 1
ATOM 2624 C C . ALA A 1 335 ? 6.334 -10.886 10.068 1.00 97.00 335 ALA A C 1
ATOM 2626 O O . ALA A 1 335 ? 7.270 -10.924 9.270 1.00 97.00 335 ALA A O 1
ATOM 2627 N N . LEU A 1 336 ? 5.087 -10.577 9.682 1.00 97.94 336 LEU A N 1
ATOM 2628 C CA . LEU A 1 336 ? 4.746 -10.174 8.309 1.00 97.94 336 LEU A CA 1
ATOM 2629 C C . LEU A 1 336 ? 5.454 -8.874 7.922 1.00 97.94 336 LEU A C 1
ATOM 2631 O O . LEU A 1 336 ? 5.971 -8.778 6.813 1.00 97.94 336 LEU A O 1
ATOM 2635 N N . PHE A 1 337 ? 5.528 -7.903 8.831 1.00 96.25 337 PHE A N 1
ATOM 2636 C CA . PHE A 1 337 ? 6.213 -6.639 8.584 1.00 96.25 337 PHE A CA 1
ATOM 2637 C C . PHE A 1 337 ? 7.716 -6.836 8.337 1.00 96.25 337 PHE A C 1
ATOM 2639 O O . PHE A 1 337 ? 8.253 -6.326 7.355 1.00 96.25 337 PHE A O 1
ATOM 2646 N N . CYS A 1 338 ? 8.395 -7.635 9.167 1.00 96.31 338 CYS A N 1
ATOM 2647 C CA . CYS A 1 338 ? 9.797 -8.002 8.941 1.00 96.31 338 CYS A CA 1
ATOM 2648 C C . CYS A 1 338 ? 9.978 -8.769 7.622 1.00 96.31 338 CYS A C 1
ATOM 2650 O O . CYS A 1 338 ? 10.870 -8.451 6.830 1.00 96.31 338 CYS A O 1
ATOM 2652 N N . LEU A 1 339 ? 9.100 -9.745 7.364 1.00 97.19 339 LEU A N 1
ATOM 2653 C CA . LEU A 1 339 ? 9.124 -10.535 6.139 1.00 97.19 339 LEU A CA 1
ATOM 2654 C C . LEU A 1 339 ? 8.944 -9.659 4.898 1.00 97.19 339 LEU A C 1
ATOM 2656 O O . LEU A 1 339 ? 9.582 -9.930 3.892 1.00 97.19 339 LEU A O 1
ATOM 2660 N N . ALA A 1 340 ? 8.115 -8.616 4.947 1.00 97.44 340 ALA A N 1
ATOM 2661 C CA . ALA A 1 340 ? 7.860 -7.735 3.813 1.00 97.44 340 ALA A CA 1
ATOM 2662 C C . ALA A 1 340 ? 9.162 -7.169 3.220 1.00 97.44 340 ALA A C 1
ATOM 2664 O O . ALA A 1 340 ? 9.375 -7.260 2.010 1.00 97.44 340 ALA A O 1
ATOM 2665 N N . PHE A 1 341 ? 10.052 -6.651 4.073 1.00 95.88 341 PHE A N 1
ATOM 2666 C CA . PHE A 1 341 ? 11.348 -6.096 3.670 1.00 95.88 341 PHE A CA 1
ATOM 2667 C C . PHE A 1 341 ? 12.368 -7.176 3.299 1.00 95.88 341 PHE A C 1
ATOM 2669 O O . PHE A 1 341 ? 13.077 -7.033 2.301 1.00 95.88 341 PHE A O 1
ATOM 2676 N N . GLU A 1 342 ? 12.420 -8.277 4.057 1.00 97.50 342 GLU A N 1
ATOM 2677 C CA . GLU A 1 342 ? 13.259 -9.434 3.715 1.00 97.50 342 GLU A CA 1
ATOM 2678 C C . GLU A 1 342 ? 12.895 -9.985 2.327 1.00 97.50 342 GLU A C 1
ATOM 2680 O O . GLU A 1 342 ? 13.771 -10.315 1.524 1.00 97.50 342 GLU A O 1
ATOM 2685 N N . HIS A 1 343 ? 11.601 -10.059 2.021 1.00 97.88 343 HIS A N 1
ATOM 2686 C CA . HIS A 1 343 ? 11.068 -10.606 0.781 1.00 97.88 343 HIS A CA 1
ATOM 2687 C C . HIS A 1 343 ? 11.467 -9.763 -0.434 1.00 97.88 343 HIS A C 1
ATOM 2689 O O . HIS A 1 343 ? 11.884 -10.335 -1.441 1.00 97.88 343 HIS A O 1
ATOM 2695 N N . VAL A 1 344 ? 11.437 -8.425 -0.323 1.00 97.44 344 VAL A N 1
ATOM 2696 C CA . VAL A 1 344 ? 11.911 -7.520 -1.389 1.00 97.44 344 VAL A CA 1
ATOM 2697 C C . VAL A 1 344 ? 13.336 -7.875 -1.798 1.00 97.44 344 VAL A C 1
ATOM 2699 O O . VAL A 1 344 ? 13.601 -8.103 -2.976 1.00 97.44 344 VAL A O 1
ATOM 2702 N N . VAL A 1 345 ? 14.253 -7.964 -0.833 1.00 96.06 345 VAL A N 1
ATOM 2703 C CA . VAL A 1 345 ? 15.680 -8.169 -1.118 1.00 96.06 345 VAL A CA 1
ATOM 2704 C C . VAL A 1 345 ? 15.974 -9.611 -1.532 1.00 96.06 345 VAL A C 1
ATOM 2706 O O . VAL A 1 345 ? 16.729 -9.842 -2.470 1.00 96.06 345 VAL A O 1
ATOM 2709 N N . SER A 1 346 ? 15.384 -10.592 -0.847 1.00 95.62 346 SER A N 1
ATOM 2710 C CA . SER A 1 346 ? 15.719 -12.010 -1.039 1.00 95.62 346 SER A CA 1
ATOM 2711 C C . SER A 1 346 ? 15.083 -12.647 -2.277 1.00 95.62 346 SER A C 1
ATOM 2713 O O . SER A 1 346 ? 15.591 -13.659 -2.770 1.00 95.62 346 SER A O 1
ATOM 2715 N N . LYS A 1 347 ? 13.962 -12.105 -2.773 1.00 97.12 347 LYS A N 1
ATOM 2716 C CA . LYS A 1 347 ? 13.216 -12.687 -3.902 1.00 97.12 347 LYS A CA 1
ATOM 2717 C C . LYS A 1 347 ? 13.335 -11.904 -5.198 1.00 97.12 347 LYS A C 1
ATOM 2719 O O . LYS A 1 347 ? 13.105 -12.491 -6.255 1.00 97.12 347 LYS A O 1
ATOM 2724 N N . THR A 1 348 ? 13.732 -10.636 -5.147 1.00 96.44 348 THR A N 1
ATOM 2725 C CA . THR A 1 348 ? 14.006 -9.863 -6.360 1.00 96.44 348 THR A CA 1
ATOM 2726 C C . THR A 1 348 ? 15.262 -10.383 -7.050 1.00 96.44 348 THR A C 1
ATOM 2728 O O . THR A 1 348 ? 16.318 -10.522 -6.437 1.00 96.44 348 THR A O 1
ATOM 2731 N N . LYS A 1 349 ? 15.147 -10.676 -8.347 1.00 93.00 349 LYS A N 1
ATOM 2732 C CA . LYS A 1 349 ? 16.241 -11.165 -9.193 1.00 93.00 349 LYS A CA 1
ATOM 2733 C C . LYS A 1 349 ? 16.307 -10.337 -10.465 1.00 93.00 349 LYS A C 1
ATOM 2735 O O . LYS A 1 349 ? 15.280 -9.864 -10.932 1.00 93.00 349 LYS A O 1
ATOM 2740 N N . ASN A 1 350 ? 17.502 -10.218 -11.039 1.00 92.44 350 ASN A N 1
ATOM 2741 C CA . ASN A 1 350 ? 17.734 -9.566 -12.334 1.00 92.44 350 ASN A CA 1
ATOM 2742 C C . ASN A 1 350 ? 17.280 -8.093 -12.400 1.00 92.44 350 ASN A C 1
ATOM 2744 O O . ASN A 1 350 ? 17.002 -7.581 -13.479 1.00 92.44 350 ASN A O 1
ATOM 2748 N N . VAL A 1 351 ? 17.237 -7.403 -11.258 1.00 95.38 351 VAL A N 1
ATOM 2749 C CA . VAL A 1 351 ? 16.945 -5.968 -11.169 1.00 95.38 351 VAL A CA 1
ATOM 2750 C C . VAL A 1 351 ? 18.145 -5.263 -10.532 1.00 95.38 351 VAL A C 1
ATOM 2752 O O . VAL A 1 351 ? 18.689 -5.783 -9.553 1.00 95.38 351 VAL A O 1
ATOM 2755 N N . PRO A 1 352 ? 18.576 -4.101 -11.057 1.00 94.94 352 PRO A N 1
ATOM 2756 C CA . PRO A 1 352 ? 19.668 -3.332 -10.472 1.00 94.94 352 PRO A CA 1
ATOM 2757 C C . PRO A 1 352 ? 19.430 -2.998 -8.983 1.00 94.94 352 PRO A C 1
ATOM 2759 O O . PRO A 1 352 ? 18.325 -2.570 -8.628 1.00 94.94 352 PRO A O 1
ATOM 2762 N N . PRO A 1 353 ? 20.433 -3.173 -8.097 1.00 95.44 353 PRO A N 1
ATOM 2763 C CA . PRO A 1 353 ? 20.270 -2.955 -6.656 1.00 95.44 353 PRO A CA 1
ATOM 2764 C C . PRO A 1 353 ? 19.787 -1.552 -6.264 1.00 95.44 353 PRO A C 1
ATOM 2766 O O . PRO A 1 353 ? 19.063 -1.410 -5.282 1.00 95.44 353 PRO A O 1
ATOM 2769 N N . ASP A 1 354 ? 20.141 -0.518 -7.027 1.00 95.19 354 ASP A N 1
ATOM 2770 C CA . ASP A 1 354 ? 19.696 0.863 -6.813 1.00 95.19 354 ASP A CA 1
ATOM 2771 C C . ASP A 1 354 ? 18.169 1.003 -6.913 1.00 95.19 354 ASP A C 1
ATOM 2773 O O . ASP A 1 354 ? 17.557 1.677 -6.081 1.00 95.19 354 ASP A O 1
ATOM 2777 N N . ARG A 1 355 ? 17.529 0.294 -7.855 1.00 96.44 355 ARG A N 1
ATOM 2778 C CA . ARG A 1 355 ? 16.063 0.266 -7.963 1.00 96.44 355 ARG A CA 1
ATOM 2779 C C . ARG A 1 355 ? 15.431 -0.434 -6.768 1.00 96.44 355 ARG A C 1
ATOM 2781 O O . ARG A 1 355 ? 14.443 0.058 -6.232 1.00 96.44 355 ARG A O 1
ATOM 2788 N N . VAL A 1 356 ? 16.027 -1.537 -6.312 1.00 97.50 356 VAL A N 1
ATOM 2789 C CA . VAL A 1 356 ? 15.551 -2.279 -5.133 1.00 97.50 356 VAL A CA 1
ATOM 2790 C C . VAL A 1 356 ? 15.618 -1.402 -3.881 1.00 97.50 356 VAL A C 1
ATOM 2792 O O . VAL A 1 356 ? 14.642 -1.312 -3.141 1.00 97.50 356 VAL A O 1
ATOM 2795 N N . VAL A 1 357 ? 16.728 -0.688 -3.668 1.00 98.00 357 VAL A N 1
ATOM 2796 C CA . VAL A 1 357 ? 16.871 0.257 -2.548 1.00 98.00 357 VAL A CA 1
ATOM 2797 C C . VAL A 1 357 ? 15.861 1.402 -2.655 1.00 98.00 357 VAL A C 1
ATOM 2799 O O . VAL A 1 357 ? 15.237 1.753 -1.653 1.00 98.00 357 VAL A O 1
ATOM 2802 N N . ARG A 1 358 ? 15.637 1.949 -3.857 1.00 97.62 358 ARG A N 1
ATOM 2803 C CA . ARG A 1 358 ? 14.620 2.987 -4.085 1.00 97.62 358 ARG A CA 1
ATOM 2804 C C . ARG A 1 358 ? 13.210 2.494 -3.735 1.00 97.62 358 ARG A C 1
ATOM 2806 O O . ARG A 1 358 ? 12.468 3.225 -3.089 1.00 97.62 358 ARG A O 1
ATOM 2813 N N . VAL A 1 359 ? 12.858 1.260 -4.097 1.00 98.19 359 VAL A N 1
ATOM 2814 C CA . VAL A 1 359 ? 11.573 0.636 -3.731 1.00 98.19 359 VAL A CA 1
ATOM 2815 C C . VAL A 1 359 ? 11.441 0.449 -2.220 1.00 98.19 359 VAL A C 1
ATOM 2817 O O . VAL A 1 359 ? 10.397 0.762 -1.657 1.00 98.19 359 VAL A O 1
ATOM 2820 N N . ILE A 1 360 ? 12.498 0.002 -1.536 1.00 97.94 360 ILE A N 1
ATOM 2821 C CA . ILE A 1 360 ? 12.507 -0.112 -0.067 1.00 97.94 360 ILE A CA 1
ATOM 2822 C C . ILE A 1 360 ? 12.265 1.252 0.588 1.00 97.94 360 ILE A C 1
ATOM 2824 O O . ILE A 1 360 ? 11.500 1.340 1.548 1.00 97.94 360 ILE A O 1
ATOM 2828 N N . MET A 1 361 ? 12.894 2.314 0.071 1.00 97.12 361 MET A N 1
ATOM 2829 C CA . MET A 1 361 ? 12.667 3.680 0.550 1.00 97.12 361 MET A CA 1
ATOM 2830 C C . MET A 1 361 ? 11.221 4.136 0.331 1.00 97.12 361 MET A C 1
ATOM 2832 O O . MET A 1 361 ? 10.627 4.695 1.251 1.00 97.12 361 MET A O 1
ATOM 2836 N N . GLU A 1 362 ? 10.651 3.878 -0.848 1.00 97.75 362 GLU A N 1
ATOM 2837 C CA . GLU A 1 362 ? 9.262 4.230 -1.168 1.00 97.75 362 GLU A CA 1
ATOM 2838 C C . GLU A 1 362 ? 8.276 3.503 -0.244 1.00 97.75 362 GLU A C 1
ATOM 2840 O O . GLU A 1 362 ? 7.415 4.132 0.369 1.00 97.75 362 GLU A O 1
ATOM 2845 N N . ILE A 1 363 ? 8.462 2.192 -0.054 1.00 97.62 363 ILE A N 1
ATOM 2846 C CA . ILE A 1 363 ? 7.664 1.389 0.880 1.00 97.62 363 ILE A CA 1
ATOM 2847 C C . ILE A 1 363 ? 7.789 1.943 2.303 1.00 97.62 363 ILE A C 1
ATOM 2849 O O . ILE A 1 363 ? 6.779 2.155 2.968 1.00 97.62 363 ILE A O 1
ATOM 2853 N N . GLY A 1 364 ? 9.013 2.213 2.769 1.00 96.44 364 GLY A N 1
ATOM 2854 C CA . GLY A 1 364 ? 9.261 2.764 4.101 1.00 96.44 364 GLY A CA 1
ATOM 2855 C C . GLY A 1 364 ? 8.582 4.118 4.330 1.00 96.44 364 GLY A C 1
ATOM 2856 O O . GLY A 1 364 ? 8.020 4.349 5.400 1.00 96.44 364 GLY A O 1
ATOM 2857 N N . SER A 1 365 ? 8.582 4.996 3.322 1.00 94.94 365 SER A N 1
ATOM 2858 C CA . SER A 1 365 ? 7.872 6.279 3.383 1.00 94.94 365 SER A CA 1
ATOM 2859 C C . SER A 1 365 ? 6.357 6.084 3.428 1.00 94.94 365 SER A C 1
ATOM 2861 O O . SER A 1 365 ? 5.692 6.698 4.258 1.00 94.94 365 SER A O 1
ATOM 2863 N N . ALA A 1 366 ? 5.817 5.201 2.588 1.00 96.50 366 ALA A N 1
ATOM 2864 C CA . ALA A 1 366 ? 4.380 4.986 2.467 1.00 96.50 366 ALA A CA 1
ATOM 2865 C C . ALA A 1 366 ? 3.743 4.288 3.675 1.00 96.50 366 ALA A C 1
ATOM 2867 O O . ALA A 1 366 ? 2.543 4.434 3.892 1.00 96.50 366 ALA A O 1
ATOM 2868 N N . ILE A 1 367 ? 4.516 3.534 4.460 1.00 95.31 367 ILE A N 1
ATOM 2869 C CA . ILE A 1 367 ? 4.023 2.882 5.683 1.00 95.31 367 ILE A CA 1
ATOM 2870 C C . ILE A 1 367 ? 4.280 3.701 6.950 1.00 95.31 367 ILE A C 1
ATOM 2872 O O . ILE A 1 367 ? 3.620 3.472 7.956 1.00 95.31 367 ILE A O 1
ATOM 2876 N N . GLY A 1 368 ? 5.264 4.602 6.926 1.00 92.06 368 GLY A N 1
ATOM 2877 C CA . GLY A 1 368 ? 5.742 5.321 8.103 1.00 92.06 368 GLY A CA 1
ATOM 2878 C C . GLY A 1 368 ? 4.835 6.467 8.556 1.00 92.06 368 GLY A C 1
ATOM 2879 O O . GLY A 1 368 ? 3.637 6.512 8.279 1.00 92.06 368 GLY A O 1
ATOM 2880 N N . THR A 1 369 ? 5.437 7.431 9.254 1.00 92.00 369 THR A N 1
ATOM 2881 C CA . THR A 1 369 ? 4.756 8.600 9.842 1.00 92.00 369 THR A CA 1
ATOM 2882 C C . THR A 1 369 ? 4.278 9.635 8.826 1.00 92.00 369 THR A C 1
ATOM 2884 O O . THR A 1 369 ? 3.626 10.588 9.218 1.00 92.00 369 THR A O 1
ATOM 2887 N N . ASP A 1 370 ? 4.597 9.455 7.546 1.00 89.12 370 ASP A N 1
ATOM 2888 C CA . ASP A 1 370 ? 4.104 10.293 6.444 1.00 89.12 370 ASP A CA 1
ATOM 2889 C C . ASP A 1 370 ? 3.147 9.495 5.531 1.00 89.12 370 ASP A C 1
ATOM 2891 O O . ASP A 1 370 ? 2.884 9.880 4.391 1.00 89.12 370 ASP A O 1
ATOM 2895 N N . GLY A 1 371 ? 2.670 8.338 6.005 1.00 95.12 371 GLY A N 1
ATOM 2896 C CA . GLY A 1 371 ? 1.845 7.402 5.247 1.00 95.12 371 GLY A CA 1
ATOM 2897 C C . GLY A 1 371 ? 0.884 6.623 6.142 1.00 95.12 371 GLY A C 1
ATOM 2898 O O . GLY A 1 371 ? 0.232 7.210 7.001 1.00 95.12 371 GLY A O 1
ATOM 2899 N N . LEU A 1 372 ? 0.799 5.305 5.951 1.00 95.25 372 LEU A N 1
ATOM 2900 C CA . LEU A 1 372 ? -0.210 4.435 6.567 1.00 95.25 372 LEU A CA 1
ATOM 2901 C C . LEU A 1 372 ? -0.378 4.655 8.073 1.00 95.25 372 LEU A C 1
ATOM 2903 O O . LEU A 1 372 ? -1.505 4.776 8.544 1.00 95.25 372 LEU A O 1
ATOM 2907 N N . VAL A 1 373 ? 0.723 4.733 8.828 1.00 94.81 373 VAL A N 1
ATOM 2908 C CA . VAL A 1 373 ? 0.659 4.925 10.285 1.00 94.81 373 VAL A CA 1
ATOM 2909 C C . VAL A 1 373 ? 0.094 6.296 10.660 1.00 94.81 373 VAL A C 1
ATOM 2911 O O . VAL A 1 373 ? -0.671 6.375 11.616 1.00 94.81 373 VAL A O 1
ATOM 2914 N N . ALA A 1 374 ? 0.416 7.358 9.916 1.00 95.31 374 ALA A N 1
ATOM 2915 C CA . ALA A 1 374 ? -0.178 8.676 10.152 1.00 95.31 374 ALA A CA 1
ATOM 2916 C C . ALA A 1 374 ? -1.682 8.685 9.882 1.00 95.31 374 ALA A C 1
ATOM 2918 O O . ALA A 1 374 ? -2.436 9.234 10.676 1.00 95.31 374 ALA A O 1
ATOM 2919 N N . GLY A 1 375 ? -2.122 8.027 8.809 1.00 94.50 375 GLY A N 1
ATOM 2920 C CA . GLY A 1 375 ? -3.546 7.911 8.510 1.00 94.50 375 GLY A CA 1
ATOM 2921 C C . GLY A 1 375 ? -4.300 7.098 9.555 1.00 94.50 375 GLY A C 1
ATOM 2922 O O . GLY A 1 375 ? -5.376 7.503 9.976 1.00 94.50 375 GLY A O 1
ATOM 2923 N N . GLN A 1 376 ? -3.715 5.989 10.021 1.00 93.75 376 GLN A N 1
ATOM 2924 C CA . GLN A 1 376 ? -4.302 5.196 11.102 1.00 93.75 376 GLN A CA 1
ATOM 2925 C C . GLN A 1 376 ? -4.415 6.004 12.394 1.00 93.75 376 GLN A C 1
ATOM 2927 O O . GLN A 1 376 ? -5.450 5.977 13.048 1.00 93.75 376 GLN A O 1
ATOM 2932 N N . PHE A 1 377 ? -3.355 6.722 12.766 1.00 94.19 377 PHE A N 1
ATOM 2933 C CA . PHE A 1 377 ? -3.366 7.552 13.963 1.00 94.19 377 PHE A CA 1
ATOM 2934 C C . PHE A 1 377 ? -4.390 8.688 13.852 1.00 94.19 377 PHE A C 1
ATOM 2936 O O . PHE A 1 377 ? -5.145 8.908 14.791 1.00 94.19 377 PHE A O 1
ATOM 2943 N N . GLY A 1 378 ? -4.468 9.345 12.691 1.00 92.81 378 GLY A N 1
ATOM 2944 C CA . GLY A 1 378 ? -5.475 10.368 12.416 1.00 92.81 378 GLY A CA 1
ATOM 2945 C C . GLY A 1 378 ? -6.909 9.842 12.526 1.00 92.81 378 GLY A C 1
ATOM 2946 O O . GLY A 1 378 ? -7.737 10.512 13.132 1.00 92.81 378 GLY A O 1
ATOM 2947 N N . ASP A 1 379 ? -7.197 8.640 12.010 1.00 90.56 379 ASP A N 1
ATOM 2948 C CA . ASP A 1 379 ? -8.527 8.011 12.127 1.00 90.56 379 ASP A CA 1
ATOM 2949 C C . ASP A 1 379 ? -8.902 7.778 13.601 1.00 90.56 379 ASP A C 1
ATOM 2951 O O . ASP A 1 379 ? -9.983 8.171 14.032 1.00 90.56 379 ASP A O 1
ATOM 2955 N N . LEU A 1 380 ? -7.969 7.249 14.404 1.00 89.31 380 LEU A N 1
ATOM 2956 C CA . LEU A 1 380 ? -8.168 7.047 15.846 1.00 89.31 380 LEU A CA 1
ATOM 2957 C C . LEU A 1 380 ? -8.364 8.367 16.604 1.00 89.31 380 LEU A C 1
ATOM 2959 O O . LEU A 1 380 ? -9.201 8.455 17.498 1.00 89.31 380 LEU A O 1
ATOM 2963 N N . GLU A 1 381 ? -7.598 9.411 16.273 1.00 90.50 381 GLU A N 1
ATOM 2964 C CA . GLU A 1 381 ? -7.753 10.720 16.917 1.00 90.50 381 GLU A CA 1
ATOM 2965 C C . GLU A 1 381 ? -9.085 11.390 16.575 1.00 90.50 381 GLU A C 1
ATOM 2967 O O . GLU A 1 381 ? -9.564 12.212 17.362 1.00 90.50 381 GLU A O 1
ATOM 2972 N N . CYS A 1 382 ? -9.672 11.059 15.429 1.00 87.81 382 CYS A N 1
ATOM 2973 C CA . CYS A 1 382 ? -10.916 11.638 14.939 1.00 87.81 382 CYS A CA 1
ATOM 2974 C C . CYS A 1 382 ? -12.163 10.837 15.331 1.00 87.81 382 CYS A C 1
ATOM 2976 O O . CYS A 1 382 ? -13.281 11.320 15.148 1.00 87.81 382 CYS A O 1
ATOM 2978 N N . GLU A 1 383 ? -12.000 9.640 15.893 1.00 82.12 383 GLU A N 1
ATOM 2979 C CA . GLU A 1 383 ? -13.122 8.800 16.292 1.00 82.12 383 GLU A CA 1
ATOM 2980 C C . GLU A 1 383 ? -14.017 9.511 17.326 1.00 82.12 383 GLU A C 1
ATOM 2982 O O . GLU A 1 383 ? -13.560 10.019 18.354 1.00 82.12 383 GLU A O 1
ATOM 2987 N N . GLY A 1 384 ? -15.319 9.586 17.028 1.00 78.94 384 GLY A N 1
ATOM 2988 C CA . GLY A 1 384 ? -16.312 10.262 17.870 1.00 78.94 384 GLY A CA 1
ATOM 2989 C C . GLY A 1 384 ? -16.256 11.796 17.851 1.00 78.94 384 GLY A C 1
ATOM 2990 O O . GLY A 1 384 ? -16.885 12.423 18.705 1.00 78.94 3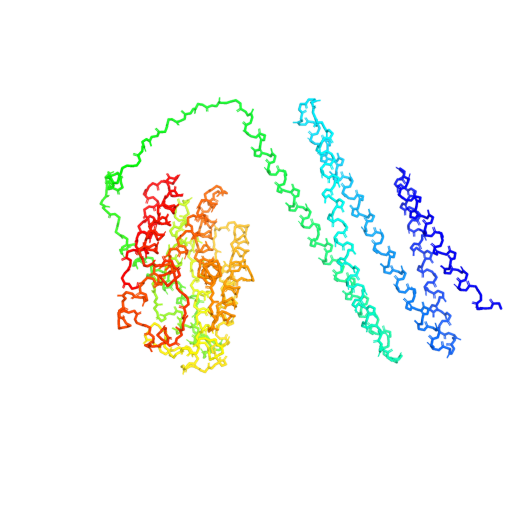84 GLY A O 1
ATOM 2991 N N . LYS A 1 385 ? -15.522 12.409 16.912 1.00 85.19 385 LYS A N 1
ATOM 2992 C CA . LYS A 1 385 ? -15.441 13.868 16.740 1.00 85.19 385 LYS A CA 1
ATOM 2993 C C . LYS A 1 385 ? -16.047 14.305 15.408 1.00 85.19 385 LYS A C 1
ATOM 2995 O O . LYS A 1 385 ? -16.010 13.573 14.422 1.00 85.19 385 LYS A O 1
ATOM 3000 N N . GLU A 1 386 ? -16.560 15.532 15.368 1.00 85.50 386 GLU A N 1
ATOM 3001 C CA . GLU A 1 386 ? -16.825 16.207 14.097 1.00 85.50 386 GLU A CA 1
ATOM 3002 C C . GLU A 1 386 ? -15.489 16.582 13.451 1.00 85.50 386 GLU A C 1
ATOM 3004 O O . GLU A 1 386 ? -14.637 17.181 14.110 1.00 85.50 386 GLU A O 1
ATOM 3009 N N . ILE A 1 387 ? -15.315 16.237 12.176 1.00 90.19 387 ILE A N 1
ATOM 3010 C CA . ILE A 1 387 ? -14.106 16.562 11.417 1.00 90.19 387 ILE A CA 1
ATOM 3011 C C . ILE A 1 387 ? -14.436 17.322 10.141 1.00 90.19 387 ILE A C 1
ATOM 3013 O O . ILE A 1 387 ? -15.504 17.158 9.544 1.00 90.19 387 ILE A O 1
ATOM 3017 N N . SER A 1 388 ? -13.489 18.153 9.730 1.00 91.81 388 SER A N 1
ATOM 3018 C CA . SER A 1 388 ? -13.510 18.881 8.467 1.00 91.81 388 SER A CA 1
ATOM 3019 C C . SER A 1 388 ? -13.269 17.961 7.267 1.00 91.81 388 SER A C 1
ATOM 3021 O O . SER A 1 388 ? -12.809 16.821 7.392 1.00 91.81 388 SER A O 1
ATOM 3023 N N . LEU A 1 389 ? -13.568 18.470 6.070 1.00 89.88 389 LEU A N 1
ATOM 3024 C CA . LEU A 1 389 ? -13.291 17.752 4.828 1.00 89.88 389 LEU A CA 1
ATOM 3025 C C . LEU A 1 389 ? -11.783 17.559 4.628 1.00 89.88 389 LEU A C 1
ATOM 3027 O O . LEU A 1 389 ? -11.357 16.508 4.158 1.00 89.88 389 LEU A O 1
ATOM 3031 N N . GLU A 1 390 ? -10.983 18.547 5.022 1.00 92.06 390 GLU A N 1
ATOM 3032 C CA . GLU A 1 390 ? -9.527 18.514 4.951 1.00 92.06 390 GLU A CA 1
ATOM 3033 C C . GLU A 1 390 ? -8.932 17.429 5.863 1.00 92.06 390 GLU A C 1
ATOM 3035 O O . GLU A 1 390 ? -8.011 16.718 5.460 1.00 92.06 390 GLU A O 1
ATOM 3040 N N . GLU A 1 391 ? -9.471 17.264 7.074 1.00 92.62 391 GLU A N 1
ATOM 3041 C CA . GLU A 1 391 ? -9.071 16.196 8.000 1.00 92.62 391 GLU A CA 1
ATOM 3042 C C . GLU A 1 391 ? -9.476 14.814 7.475 1.00 92.62 391 GLU A C 1
ATOM 3044 O O . GLU A 1 391 ? -8.664 13.886 7.504 1.00 92.62 391 GLU A O 1
ATOM 3049 N N . LEU A 1 392 ? -10.691 14.680 6.929 1.00 91.50 392 LEU A N 1
ATOM 3050 C CA . LEU A 1 392 ? -11.144 13.436 6.302 1.00 91.50 392 LEU A CA 1
ATOM 3051 C C . LEU A 1 392 ? -10.251 13.058 5.109 1.00 91.50 392 LEU A C 1
ATOM 3053 O O . LEU A 1 392 ? -9.817 11.911 4.991 1.00 91.50 392 LEU A O 1
ATOM 3057 N N . GLU A 1 393 ? -9.933 14.019 4.239 1.00 92.75 393 GLU A N 1
ATOM 3058 C CA . GLU A 1 393 ? -9.029 13.800 3.110 1.00 92.75 393 GLU A CA 1
ATOM 3059 C C . GLU A 1 393 ? -7.628 13.411 3.592 1.00 92.75 393 GLU A C 1
ATOM 3061 O O . GLU A 1 393 ? -7.048 12.459 3.067 1.00 92.75 393 GLU A O 1
ATOM 3066 N N . TYR A 1 394 ? -7.101 14.073 4.627 1.00 94.25 394 TYR A N 1
ATOM 3067 C CA . TYR A 1 394 ? -5.821 13.706 5.230 1.00 94.25 394 TYR A CA 1
ATOM 3068 C C . TYR A 1 394 ? -5.815 12.243 5.693 1.00 94.25 394 TYR A C 1
ATOM 3070 O O . TYR A 1 394 ? -4.905 11.496 5.319 1.00 94.25 394 TYR A O 1
ATOM 3078 N N . ILE A 1 395 ? -6.832 11.813 6.446 1.00 93.31 395 ILE A N 1
ATOM 3079 C CA . ILE A 1 395 ? -6.962 10.425 6.912 1.00 93.31 395 ILE A CA 1
ATOM 3080 C C . ILE A 1 395 ? -6.980 9.471 5.721 1.00 93.31 395 ILE A C 1
ATOM 3082 O O . ILE A 1 395 ? -6.183 8.535 5.667 1.00 93.31 395 ILE A O 1
ATOM 3086 N N . HIS A 1 396 ? -7.826 9.729 4.728 1.00 92.25 396 HIS A N 1
ATOM 3087 C CA . HIS A 1 396 ? -8.019 8.849 3.576 1.00 92.25 396 HIS A CA 1
ATOM 3088 C C . HIS A 1 396 ? -6.780 8.737 2.684 1.00 92.25 396 HIS A C 1
ATOM 3090 O O . HIS A 1 396 ? -6.400 7.636 2.258 1.00 92.25 396 HIS A O 1
ATOM 3096 N N . VAL A 1 397 ? -6.094 9.860 2.453 1.00 93.81 397 VAL A N 1
ATOM 3097 C CA . VAL A 1 397 ? -4.828 9.901 1.714 1.00 93.81 397 VAL A CA 1
ATOM 3098 C C . VAL A 1 397 ? -3.774 9.045 2.414 1.00 93.81 397 VAL A C 1
ATOM 3100 O O . VAL A 1 397 ? -3.085 8.248 1.772 1.00 93.81 397 VAL A O 1
ATOM 3103 N N . HIS A 1 398 ? -3.654 9.159 3.734 1.00 96.06 398 HIS A N 1
ATOM 3104 C CA . HIS A 1 398 ? -2.585 8.490 4.466 1.00 96.06 398 HIS A CA 1
ATOM 3105 C C . HIS A 1 398 ? -2.925 7.030 4.805 1.00 96.06 398 HIS A C 1
ATOM 3107 O O . HIS A 1 398 ? -2.083 6.161 4.582 1.00 96.06 398 HIS A O 1
ATOM 3113 N N . LYS A 1 399 ? -4.150 6.725 5.258 1.00 91.62 399 LYS A N 1
ATOM 3114 C CA . LYS A 1 399 ? -4.587 5.383 5.698 1.00 91.62 399 LYS A CA 1
ATOM 3115 C C . LYS A 1 399 ? -4.722 4.424 4.514 1.00 91.62 399 LYS A C 1
ATOM 3117 O O . LYS A 1 399 ? -4.303 3.268 4.602 1.00 91.62 399 LYS A O 1
ATOM 3122 N N . THR A 1 400 ? -5.241 4.913 3.384 1.00 90.00 400 THR A N 1
ATOM 3123 C CA . THR A 1 400 ? -5.574 4.071 2.224 1.00 90.00 400 THR A CA 1
ATOM 3124 C C . THR A 1 400 ? -4.734 4.400 0.991 1.00 90.00 400 THR A C 1
ATOM 3126 O O . THR A 1 400 ? -4.106 3.493 0.424 1.00 90.00 400 THR A O 1
ATOM 3129 N N . ALA A 1 401 ? -4.712 5.667 0.559 1.00 94.19 401 ALA A N 1
ATOM 3130 C CA . ALA A 1 401 ? -4.160 6.035 -0.747 1.00 94.19 401 ALA A CA 1
ATOM 3131 C C . ALA A 1 401 ? -2.642 5.830 -0.829 1.00 94.19 401 ALA A C 1
ATOM 3133 O O . ALA A 1 401 ? -2.155 5.306 -1.829 1.00 94.19 401 ALA A O 1
ATOM 3134 N N . ARG A 1 402 ? -1.884 6.150 0.228 1.00 96.19 402 ARG A N 1
ATOM 3135 C CA . ARG A 1 402 ? -0.415 6.068 0.190 1.00 96.19 402 ARG A CA 1
ATOM 3136 C C . ARG A 1 402 ? 0.138 4.678 -0.085 1.00 96.19 402 ARG A C 1
ATOM 3138 O O . ARG A 1 402 ? 1.109 4.552 -0.828 1.00 96.19 402 ARG A O 1
ATOM 3145 N N . LEU A 1 403 ? -0.482 3.623 0.443 1.00 96.38 403 LEU A N 1
ATOM 3146 C CA . LEU A 1 403 ? -0.038 2.256 0.153 1.00 96.38 403 LEU A CA 1
ATOM 3147 C C . LEU A 1 403 ? -0.427 1.808 -1.271 1.00 96.38 403 LEU A C 1
ATOM 3149 O O . LEU A 1 403 ? 0.293 1.024 -1.895 1.00 96.38 403 LEU A O 1
ATOM 3153 N N . LEU A 1 404 ? -1.552 2.302 -1.805 1.00 96.06 404 LEU A N 1
ATOM 3154 C CA . LEU A 1 404 ? -1.922 2.103 -3.215 1.00 96.06 404 LEU A CA 1
ATOM 3155 C C . LEU A 1 404 ? -0.940 2.825 -4.146 1.00 96.06 404 LEU A C 1
ATOM 3157 O O . LEU A 1 404 ? -0.479 2.234 -5.122 1.00 96.06 404 LEU A O 1
ATOM 3161 N N . GLU A 1 405 ? -0.556 4.053 -3.799 1.00 97.75 405 GLU A N 1
ATOM 3162 C CA . GLU A 1 405 ? 0.464 4.827 -4.505 1.00 97.75 405 GLU A CA 1
ATOM 3163 C C . GLU A 1 405 ? 1.807 4.130 -4.525 1.00 97.75 405 GLU A C 1
ATOM 3165 O O . GLU A 1 405 ? 2.348 3.888 -5.606 1.00 97.75 405 GLU A O 1
ATOM 3170 N N . ALA A 1 406 ? 2.284 3.683 -3.368 1.00 98.19 406 ALA A N 1
ATOM 3171 C CA . ALA A 1 406 ? 3.514 2.916 -3.302 1.00 98.19 406 ALA A CA 1
ATOM 3172 C C . ALA A 1 406 ? 3.445 1.650 -4.165 1.00 98.19 406 ALA A C 1
ATOM 3174 O O . ALA A 1 406 ? 4.427 1.314 -4.820 1.00 98.19 406 ALA A O 1
ATOM 3175 N N . SER A 1 407 ? 2.293 0.969 -4.233 1.00 98.44 407 SER A N 1
ATOM 3176 C CA . SER A 1 407 ? 2.120 -0.219 -5.086 1.00 98.44 407 SER A CA 1
ATOM 3177 C C . SER A 1 407 ? 2.393 0.096 -6.559 1.00 98.44 407 SER A C 1
ATOM 3179 O O . SER A 1 407 ? 3.178 -0.602 -7.203 1.00 98.44 407 SER A O 1
ATOM 3181 N N . ILE A 1 408 ? 1.795 1.172 -7.073 1.00 98.62 408 ILE A N 1
ATOM 3182 C CA . ILE A 1 408 ? 1.938 1.626 -8.464 1.00 98.62 408 ILE A CA 1
ATOM 3183 C C . ILE A 1 408 ? 3.365 2.125 -8.730 1.00 98.62 408 ILE A C 1
ATOM 3185 O O . ILE A 1 408 ? 4.006 1.678 -9.682 1.00 98.62 408 ILE A O 1
ATOM 3189 N N . VAL A 1 409 ? 3.876 3.012 -7.872 1.00 98.69 409 VAL A N 1
ATOM 3190 C CA . VAL A 1 409 ? 5.201 3.636 -8.012 1.00 98.69 409 VAL A CA 1
ATOM 3191 C C . VAL A 1 409 ? 6.307 2.589 -7.941 1.00 98.69 409 VAL A C 1
ATOM 3193 O O . VAL A 1 409 ? 7.212 2.589 -8.776 1.00 98.69 409 VAL A O 1
ATOM 3196 N N . CYS A 1 410 ? 6.227 1.647 -6.999 1.00 98.69 410 CYS A N 1
ATOM 3197 C CA . CYS A 1 410 ? 7.218 0.582 -6.905 1.00 98.69 410 CYS A CA 1
ATOM 3198 C C . CYS A 1 410 ? 7.172 -0.331 -8.133 1.00 98.69 410 CYS A C 1
ATOM 3200 O O . CYS A 1 410 ? 8.227 -0.707 -8.629 1.00 98.69 410 CYS A O 1
ATOM 3202 N N . GLY A 1 411 ? 5.984 -0.630 -8.670 1.00 98.62 411 GLY A N 1
ATOM 3203 C CA . GLY A 1 411 ? 5.845 -1.359 -9.934 1.00 98.62 411 GLY A CA 1
ATOM 3204 C C . GLY A 1 411 ? 6.582 -0.676 -11.088 1.00 98.62 411 GLY A C 1
ATOM 3205 O O . GLY A 1 411 ? 7.405 -1.302 -11.756 1.00 98.62 411 GLY A O 1
ATOM 3206 N N . ALA A 1 412 ? 6.365 0.630 -11.256 1.00 98.62 412 ALA A N 1
ATOM 3207 C CA . ALA A 1 412 ? 7.039 1.436 -12.274 1.00 98.62 412 ALA A CA 1
ATOM 3208 C C . ALA A 1 412 ? 8.569 1.453 -12.094 1.00 98.62 412 ALA A C 1
ATOM 3210 O O . ALA A 1 412 ? 9.320 1.270 -13.052 1.00 98.62 412 ALA A O 1
ATOM 3211 N N . ILE A 1 413 ? 9.054 1.610 -10.857 1.00 98.62 413 ILE A N 1
ATOM 3212 C CA . ILE A 1 413 ? 10.495 1.571 -10.561 1.00 98.62 413 ILE A CA 1
ATOM 3213 C C . ILE A 1 413 ? 11.081 0.200 -10.918 1.00 98.62 413 ILE A C 1
ATOM 3215 O O . ILE A 1 413 ? 12.132 0.133 -11.556 1.00 98.62 413 ILE A O 1
ATOM 3219 N N . MET A 1 414 ? 10.407 -0.892 -10.547 1.00 98.31 414 MET A N 1
ATOM 3220 C CA . MET A 1 414 ? 10.866 -2.246 -10.868 1.00 98.31 414 MET A CA 1
ATOM 3221 C C . MET A 1 414 ? 10.926 -2.486 -12.374 1.00 98.31 414 MET A C 1
ATOM 3223 O O . MET A 1 414 ? 11.929 -3.008 -12.863 1.00 98.31 414 MET A O 1
ATOM 3227 N N . GLY A 1 415 ? 9.920 -2.006 -13.111 1.00 97.75 415 GLY A N 1
ATOM 3228 C CA . GLY A 1 415 ? 9.878 -2.104 -14.570 1.00 97.75 415 GLY A CA 1
ATOM 3229 C C . GLY A 1 415 ? 10.909 -1.244 -15.301 1.00 97.75 415 GLY A C 1
ATOM 3230 O O . GLY A 1 415 ? 11.094 -1.409 -16.500 1.00 97.75 415 GLY A O 1
ATOM 3231 N N . GLY A 1 416 ? 11.638 -0.379 -14.589 1.00 97.38 416 GLY A N 1
ATOM 3232 C CA . GLY A 1 416 ? 12.659 0.482 -15.183 1.00 97.38 416 GLY A CA 1
ATOM 3233 C C . GLY A 1 416 ? 12.107 1.771 -15.778 1.00 97.38 416 GLY A C 1
ATOM 3234 O O . GLY A 1 416 ? 12.783 2.373 -16.609 1.00 97.38 416 GLY A O 1
ATOM 3235 N N . GLY A 1 417 ? 10.925 2.201 -15.329 1.00 97.44 417 GLY A N 1
ATOM 3236 C CA . GLY A 1 417 ? 10.342 3.474 -15.724 1.00 97.44 417 GLY A CA 1
ATOM 3237 C C . GLY A 1 417 ? 11.278 4.640 -15.417 1.00 97.44 417 GLY A C 1
ATOM 3238 O O . GLY A 1 417 ? 11.918 4.704 -14.358 1.00 97.44 417 GLY A O 1
ATOM 3239 N N . ASN A 1 418 ? 11.364 5.572 -16.358 1.00 95.81 418 ASN A N 1
ATOM 3240 C CA . ASN A 1 418 ? 12.141 6.787 -16.192 1.00 95.81 418 ASN A CA 1
ATOM 3241 C C . ASN A 1 418 ? 11.474 7.734 -15.174 1.00 95.81 418 ASN A C 1
ATOM 3243 O O . ASN A 1 418 ? 10.360 7.509 -14.699 1.00 95.81 418 ASN A O 1
ATOM 3247 N N . VAL A 1 419 ? 12.166 8.815 -14.808 1.00 95.44 419 VAL A N 1
ATOM 3248 C CA . VAL A 1 419 ? 11.676 9.758 -13.787 1.00 95.44 419 VAL A CA 1
ATOM 3249 C C . VAL A 1 419 ? 10.314 10.352 -14.163 1.00 95.44 419 VAL A C 1
ATOM 3251 O O . VAL A 1 419 ? 9.446 10.444 -13.302 1.00 95.44 419 VAL A O 1
ATOM 3254 N N . SER A 1 420 ? 10.101 10.705 -15.434 1.00 97.25 420 SER A N 1
ATOM 3255 C CA . SER A 1 420 ? 8.835 11.279 -15.903 1.00 97.25 420 SER A CA 1
ATOM 3256 C C . SER A 1 420 ? 7.686 10.274 -15.797 1.00 97.25 420 SER A C 1
ATOM 3258 O O . SER A 1 420 ? 6.632 10.606 -15.261 1.00 97.25 420 SER A O 1
ATOM 3260 N N . GLU A 1 421 ? 7.907 9.030 -16.227 1.00 98.06 421 GLU A N 1
ATOM 3261 C CA . GLU A 1 421 ? 6.906 7.957 -16.147 1.00 98.06 421 GLU A CA 1
ATOM 3262 C C . GLU A 1 421 ? 6.517 7.654 -14.696 1.00 98.06 421 GLU A C 1
ATOM 3264 O O . GLU A 1 421 ? 5.334 7.524 -14.383 1.00 98.06 421 GLU A O 1
ATOM 3269 N N . VAL A 1 422 ? 7.501 7.595 -13.791 1.00 98.06 422 VAL A N 1
ATOM 3270 C CA . VAL A 1 422 ? 7.253 7.359 -12.363 1.00 98.06 422 VAL A CA 1
ATOM 3271 C C . VAL A 1 422 ? 6.457 8.508 -11.735 1.00 98.06 422 VAL A C 1
ATOM 3273 O O . VAL A 1 422 ? 5.527 8.246 -10.977 1.00 98.06 422 VAL A O 1
ATOM 3276 N N . GLU A 1 423 ? 6.766 9.767 -12.058 1.00 97.62 423 GLU A N 1
ATOM 3277 C CA . GLU A 1 423 ? 6.019 10.921 -11.532 1.00 97.62 423 GLU A CA 1
ATOM 3278 C C . GLU A 1 423 ? 4.579 10.983 -12.062 1.00 97.62 423 GLU A C 1
ATOM 3280 O O . GLU A 1 423 ? 3.658 11.280 -11.300 1.00 97.62 423 GLU A O 1
ATOM 3285 N N . ARG A 1 424 ? 4.344 10.641 -13.335 1.00 98.06 424 ARG A N 1
ATOM 3286 C CA . ARG A 1 424 ? 2.978 10.514 -13.878 1.00 98.06 424 ARG A CA 1
ATOM 3287 C C . ARG A 1 424 ? 2.197 9.417 -13.175 1.00 98.06 424 ARG A C 1
ATOM 3289 O O . ARG A 1 424 ? 1.071 9.637 -12.736 1.00 98.06 424 ARG A O 1
ATOM 3296 N N . LEU A 1 425 ? 2.823 8.258 -12.978 1.00 98.38 425 LEU A N 1
ATOM 3297 C CA . LEU A 1 425 ? 2.192 7.147 -12.274 1.00 98.38 425 LEU A CA 1
ATOM 3298 C C . LEU A 1 425 ? 1.937 7.446 -10.797 1.00 98.38 425 LEU A C 1
ATOM 3300 O O . LEU A 1 425 ? 0.955 6.962 -10.240 1.00 98.38 425 LEU A O 1
ATOM 3304 N N . LYS A 1 426 ? 2.757 8.294 -10.175 1.00 97.56 426 LYS A N 1
ATOM 3305 C CA . LYS A 1 426 ? 2.501 8.818 -8.834 1.00 97.56 426 LYS A CA 1
ATOM 3306 C C . LYS A 1 426 ? 1.260 9.712 -8.797 1.00 97.56 426 LYS A C 1
ATOM 3308 O O . LYS A 1 426 ? 0.411 9.542 -7.923 1.00 97.56 426 LYS A O 1
ATOM 3313 N N . LYS A 1 427 ? 1.104 10.621 -9.766 1.00 97.75 427 LYS A N 1
ATOM 3314 C CA . LYS A 1 427 ? -0.102 11.456 -9.887 1.00 97.75 427 LYS A CA 1
ATOM 3315 C C . LYS A 1 427 ? -1.345 10.610 -10.141 1.00 97.75 427 LYS A C 1
ATOM 3317 O O . LYS A 1 427 ? -2.291 10.724 -9.365 1.00 97.75 427 LYS A O 1
ATOM 3322 N N . TYR A 1 428 ? -1.297 9.707 -11.124 1.00 98.25 428 TYR A N 1
ATOM 3323 C CA . TYR A 1 428 ? -2.336 8.704 -11.379 1.00 98.25 428 TYR A CA 1
ATOM 3324 C C . TYR A 1 428 ? -2.736 8.000 -10.079 1.00 98.25 428 TYR A C 1
ATOM 3326 O O . TYR A 1 428 ? -3.895 8.018 -9.668 1.00 98.25 428 TYR A O 1
ATOM 3334 N N . ALA A 1 429 ? -1.755 7.449 -9.368 1.00 96.88 429 ALA A N 1
ATOM 3335 C CA . 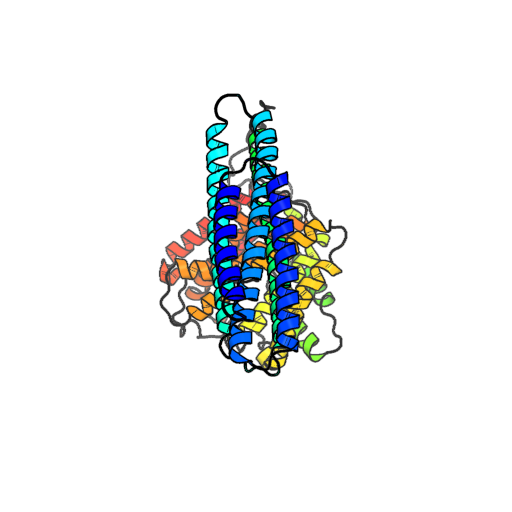ALA A 1 429 ? -2.004 6.708 -8.151 1.00 96.88 429 ALA A CA 1
ATOM 3336 C C . ALA A 1 429 ? -2.641 7.528 -7.028 1.00 96.88 429 ALA A C 1
ATOM 3338 O O . ALA A 1 429 ? -3.525 7.014 -6.346 1.00 96.88 429 ALA A O 1
ATOM 3339 N N . SER A 1 430 ? -2.214 8.779 -6.835 1.00 95.12 430 SER A N 1
ATOM 3340 C CA . SER A 1 430 ? -2.798 9.653 -5.814 1.00 95.12 430 SER A CA 1
ATOM 3341 C C . SER A 1 430 ? -4.301 9.864 -6.047 1.00 95.12 430 SER A C 1
ATOM 3343 O O . SER A 1 430 ? -5.087 9.833 -5.101 1.00 95.12 430 SER A O 1
ATOM 3345 N N . ARG A 1 431 ? -4.721 9.983 -7.318 1.00 96.81 431 ARG A N 1
ATOM 3346 C CA . ARG A 1 431 ? -6.132 10.111 -7.711 1.00 96.81 431 ARG A CA 1
ATOM 3347 C C . ARG A 1 431 ? -6.897 8.814 -7.500 1.00 96.81 431 ARG A C 1
ATOM 3349 O O . ARG A 1 431 ? -7.961 8.835 -6.894 1.00 96.81 431 ARG A O 1
ATOM 3356 N N . ILE A 1 432 ? -6.328 7.683 -7.920 1.00 95.38 432 ILE A N 1
ATOM 3357 C CA . ILE A 1 432 ? -6.938 6.360 -7.732 1.00 95.38 432 ILE A CA 1
ATOM 3358 C C . ILE A 1 432 ? -7.086 6.000 -6.254 1.00 95.38 432 ILE A C 1
ATOM 3360 O O . ILE A 1 432 ? -8.093 5.418 -5.855 1.00 95.38 432 ILE A O 1
ATOM 3364 N N . GLY A 1 433 ? -6.092 6.332 -5.434 1.00 93.62 433 GLY A N 1
ATOM 3365 C CA . GLY A 1 433 ? -6.121 6.060 -4.005 1.00 93.62 433 GLY A CA 1
ATOM 3366 C C . GLY A 1 433 ? -7.237 6.825 -3.295 1.00 93.62 433 GLY A C 1
ATOM 3367 O O . GLY A 1 433 ? -7.971 6.221 -2.514 1.00 93.62 433 GLY A O 1
ATOM 3368 N N . LEU A 1 434 ? -7.409 8.112 -3.614 1.00 94.06 434 LEU A N 1
ATOM 3369 C CA . LEU A 1 434 ? -8.509 8.917 -3.084 1.00 94.06 434 LEU A CA 1
ATOM 3370 C C . LEU A 1 434 ? -9.868 8.457 -3.634 1.00 94.06 434 LEU A C 1
ATOM 3372 O O . LEU A 1 434 ? -10.808 8.274 -2.865 1.00 94.06 434 LEU A O 1
ATOM 3376 N N . LEU A 1 435 ? -9.949 8.178 -4.940 1.00 94.88 435 LEU A N 1
ATOM 3377 C CA . LEU A 1 435 ? -11.144 7.644 -5.599 1.00 94.88 435 LEU A CA 1
ATOM 3378 C C . LEU A 1 435 ? -11.641 6.372 -4.909 1.00 94.88 435 LEU A C 1
ATOM 3380 O O . LEU A 1 435 ? -12.834 6.236 -4.657 1.00 94.88 435 LEU A O 1
ATOM 3384 N N . PHE A 1 436 ? -10.729 5.452 -4.582 1.00 90.88 436 PHE A N 1
ATOM 3385 C CA . PHE A 1 436 ? -11.075 4.193 -3.925 1.00 90.88 436 PHE A CA 1
ATOM 3386 C C . PHE A 1 436 ? -11.860 4.423 -2.633 1.00 90.88 436 PHE A C 1
ATOM 3388 O O . PHE A 1 436 ? -12.821 3.703 -2.367 1.00 90.88 436 PHE A O 1
ATOM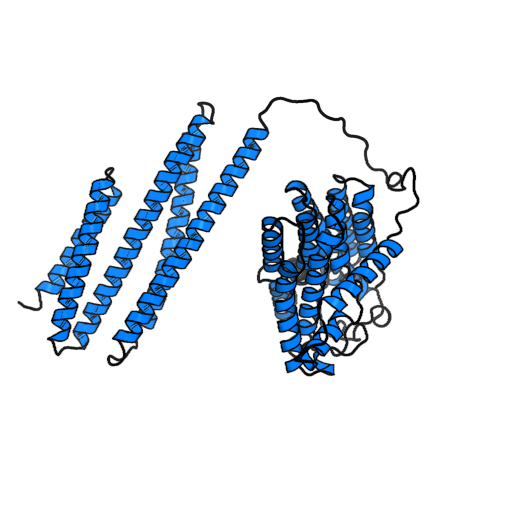 3395 N N . GLN A 1 437 ? -11.464 5.434 -1.861 1.00 91.69 437 GLN A N 1
ATOM 3396 C CA . GLN A 1 437 ? -12.071 5.746 -0.580 1.00 91.69 437 GLN A CA 1
ATOM 3397 C C . GLN A 1 437 ? -13.360 6.557 -0.725 1.00 91.69 437 GLN A C 1
ATOM 3399 O O . GLN A 1 437 ? -14.344 6.227 -0.079 1.00 91.69 437 GLN A O 1
ATOM 3404 N N . VAL A 1 438 ? -13.409 7.526 -1.648 1.00 92.06 438 VAL A N 1
ATOM 3405 C CA . VAL A 1 438 ? -14.658 8.231 -1.995 1.00 92.06 438 VAL A CA 1
ATOM 3406 C C . VAL A 1 438 ? -15.740 7.233 -2.418 1.00 92.06 438 VAL A C 1
ATOM 3408 O O . VAL A 1 438 ? -16.891 7.351 -2.006 1.00 92.06 438 VAL A O 1
ATOM 3411 N N . VAL A 1 439 ? -15.382 6.219 -3.212 1.00 91.25 439 VAL A N 1
ATOM 3412 C CA . VAL A 1 439 ? -16.324 5.173 -3.627 1.00 91.25 439 VAL A CA 1
ATOM 3413 C C . VAL A 1 439 ? -16.696 4.245 -2.467 1.00 91.25 439 VAL A C 1
ATOM 3415 O O . VAL A 1 439 ? -17.854 3.851 -2.395 1.00 91.25 439 VAL A O 1
ATOM 3418 N N . ASP A 1 440 ? -15.768 3.887 -1.566 1.00 86.94 440 ASP A N 1
ATOM 3419 C CA . ASP A 1 440 ? -16.103 3.119 -0.343 1.00 86.94 440 ASP A CA 1
ATOM 3420 C C . ASP A 1 440 ? -17.156 3.873 0.484 1.00 86.94 440 ASP A C 1
ATOM 3422 O O . ASP A 1 440 ? -18.222 3.329 0.749 1.00 86.94 440 ASP A O 1
ATOM 3426 N N . ASP A 1 441 ? -16.923 5.161 0.744 1.00 88.75 441 ASP A N 1
ATOM 3427 C CA . ASP A 1 441 ? -17.834 6.036 1.484 1.00 88.75 441 ASP A CA 1
ATOM 3428 C C . ASP A 1 441 ? -19.213 6.161 0.794 1.00 88.75 441 ASP A C 1
ATOM 3430 O O . ASP A 1 441 ? -20.253 6.171 1.454 1.00 88.75 441 ASP A O 1
ATOM 3434 N N . ILE A 1 442 ? -19.255 6.243 -0.545 1.00 88.56 442 ILE A N 1
ATOM 3435 C CA . ILE A 1 442 ? -20.512 6.244 -1.318 1.00 88.56 442 ILE A CA 1
ATOM 3436 C C . ILE A 1 442 ? -21.240 4.900 -1.191 1.00 88.56 442 ILE A C 1
ATOM 3438 O O . ILE A 1 442 ? -22.468 4.870 -1.070 1.00 88.56 442 ILE A O 1
ATOM 3442 N N . LEU A 1 443 ? -20.521 3.780 -1.253 1.00 84.69 443 LEU A N 1
ATOM 3443 C CA . LEU A 1 443 ? -21.120 2.453 -1.128 1.00 84.69 443 LEU A CA 1
ATOM 3444 C C . LEU A 1 443 ? -21.665 2.228 0.282 1.00 84.69 443 LEU A C 1
ATOM 3446 O O . LEU A 1 443 ? -22.781 1.729 0.403 1.00 84.69 443 LEU A O 1
ATOM 3450 N N . ASP A 1 444 ? -20.955 2.672 1.315 1.00 78.88 444 ASP A N 1
ATOM 3451 C CA . ASP A 1 444 ? -21.382 2.538 2.710 1.00 78.88 444 ASP A CA 1
ATOM 3452 C C . ASP A 1 444 ? -22.712 3.269 2.986 1.00 78.88 444 ASP A C 1
ATOM 3454 O O . ASP A 1 444 ? -23.534 2.777 3.758 1.00 78.88 444 ASP A O 1
ATOM 3458 N N . VAL A 1 445 ? -22.993 4.387 2.298 1.00 80.75 445 VAL A N 1
ATOM 3459 C CA . VAL A 1 445 ? -24.283 5.099 2.429 1.00 80.75 445 VAL A CA 1
ATOM 3460 C C . VAL A 1 445 ? -25.380 4.607 1.477 1.00 80.75 445 VAL A C 1
ATOM 3462 O O . VAL A 1 445 ? -26.558 4.878 1.712 1.00 80.75 445 VAL A O 1
ATOM 3465 N N . THR A 1 446 ? -25.033 3.923 0.381 1.00 78.81 446 THR A N 1
ATOM 3466 C CA . THR A 1 446 ? -26.007 3.516 -0.656 1.00 78.81 446 THR A CA 1
ATOM 3467 C C . THR A 1 446 ? -26.342 2.028 -0.665 1.00 78.81 446 THR A C 1
ATOM 3469 O O . THR A 1 446 ? -27.353 1.643 -1.258 1.00 78.81 446 THR A O 1
ATOM 3472 N N . ARG A 1 447 ? -25.524 1.180 -0.035 1.00 71.31 447 ARG A N 1
ATOM 3473 C CA . ARG A 1 447 ? -25.666 -0.280 -0.057 1.00 71.31 447 ARG A CA 1
ATOM 3474 C C . ARG A 1 447 ? -26.052 -0.838 1.300 1.00 71.31 447 ARG A C 1
ATOM 3476 O O . ARG A 1 447 ? -25.742 -0.291 2.351 1.00 71.31 447 ARG A O 1
ATOM 3483 N N . SER A 1 448 ? -26.751 -1.970 1.271 1.00 62.75 448 SER A N 1
ATOM 3484 C CA . SER A 1 448 ? -27.111 -2.663 2.507 1.00 62.75 448 SER A CA 1
ATOM 3485 C C . SER A 1 448 ? -25.906 -3.420 3.068 1.00 62.75 448 SER A C 1
ATOM 3487 O O . SER A 1 448 ? -25.081 -3.953 2.325 1.00 62.75 448 SER A O 1
ATOM 3489 N N . THR A 1 449 ? -25.821 -3.563 4.390 1.00 57.19 449 THR A N 1
ATOM 3490 C CA . THR A 1 449 ? -24.676 -4.220 5.045 1.00 57.19 449 THR A CA 1
ATOM 3491 C C . THR A 1 449 ? -24.479 -5.683 4.614 1.00 57.19 449 THR A C 1
ATOM 3493 O O . THR A 1 449 ? -23.361 -6.197 4.610 1.00 57.19 449 THR A O 1
ATOM 3496 N N . LYS A 1 450 ? -25.557 -6.350 4.175 1.00 57.03 450 LYS A N 1
ATOM 3497 C CA . LYS A 1 450 ? -25.528 -7.714 3.624 1.00 57.03 450 LYS A CA 1
ATOM 3498 C C . LYS A 1 450 ? -24.778 -7.800 2.285 1.00 57.03 450 LYS A C 1
ATOM 3500 O O . LYS A 1 450 ? -24.234 -8.855 1.972 1.00 57.03 450 LYS A O 1
ATOM 3505 N N . GLU A 1 451 ? -24.744 -6.717 1.511 1.00 57.75 451 GLU A N 1
ATOM 3506 C CA . GLU A 1 451 ? -24.068 -6.648 0.207 1.00 57.75 451 GLU A CA 1
ATOM 3507 C C . GLU A 1 451 ? -22.561 -6.353 0.340 1.00 57.75 451 GLU A C 1
ATOM 3509 O O . GLU A 1 451 ? -21.781 -6.808 -0.496 1.00 57.75 451 GLU A O 1
ATOM 3514 N N . LEU A 1 452 ? -22.140 -5.663 1.409 1.00 58.16 452 LEU A N 1
ATOM 3515 C CA . LEU A 1 452 ? -20.746 -5.245 1.643 1.00 58.16 452 LEU A CA 1
ATOM 3516 C C . LEU A 1 452 ? -19.896 -6.273 2.416 1.00 58.16 452 LEU A C 1
ATOM 3518 O O . LEU A 1 452 ? -18.667 -6.239 2.352 1.00 58.16 452 LEU A O 1
ATOM 3522 N N . GLY A 1 453 ? -20.523 -7.212 3.137 1.00 54.91 453 GLY A N 1
ATOM 3523 C CA . GLY A 1 453 ? -19.822 -8.316 3.810 1.00 54.91 453 GLY A CA 1
ATOM 3524 C C . GLY A 1 453 ? -18.947 -7.915 5.011 1.00 54.91 453 GLY A C 1
ATOM 3525 O O . GLY A 1 453 ? -18.043 -8.672 5.376 1.00 54.91 453 GLY A O 1
ATOM 3526 N N . LYS A 1 454 ? -19.197 -6.742 5.612 1.00 55.75 454 LYS A N 1
ATOM 3527 C CA . LYS A 1 454 ? -18.594 -6.260 6.872 1.00 55.75 454 LYS A CA 1
ATOM 3528 C C . LYS A 1 454 ? -19.601 -6.388 8.035 1.00 55.75 454 LYS A C 1
ATOM 3530 O O . LYS A 1 454 ? -20.798 -6.573 7.808 1.00 55.75 454 LYS A O 1
ATOM 3535 N N . THR A 1 455 ? -19.120 -6.327 9.278 1.00 47.94 455 THR A N 1
ATOM 3536 C CA . THR A 1 455 ? -19.933 -6.458 10.502 1.00 47.94 455 THR A CA 1
ATOM 3537 C C . THR A 1 455 ? -21.029 -5.383 10.558 1.00 47.94 455 THR A C 1
ATOM 3539 O O . THR A 1 455 ? -20.760 -4.198 10.401 1.00 47.94 455 THR A O 1
ATOM 3542 N N . THR A 1 456 ? -22.282 -5.789 10.774 1.00 38.00 456 THR A N 1
ATOM 3543 C CA . THR A 1 456 ? -23.452 -4.896 10.837 1.00 38.00 456 THR A CA 1
ATOM 3544 C C . THR A 1 456 ? -23.389 -3.891 11.987 1.00 38.00 456 THR A C 1
ATOM 3546 O O . THR A 1 456 ? -23.166 -4.289 13.127 1.00 38.00 456 THR A O 1
ATOM 3549 N N . GLY A 1 457 ? -23.708 -2.621 11.706 1.00 39.72 457 GLY A N 1
ATOM 3550 C CA . GLY A 1 457 ? -24.175 -1.652 12.707 1.00 39.72 457 GLY A CA 1
ATOM 3551 C C . GLY A 1 457 ? -23.122 -0.781 13.397 1.00 39.72 457 GLY A C 1
ATOM 3552 O O . GLY A 1 457 ? -23.527 0.096 14.153 1.00 39.72 457 GLY A O 1
ATOM 3553 N N . LYS A 1 458 ? -21.816 -0.955 13.134 1.00 49.62 458 LYS A N 1
ATOM 3554 C CA . LYS A 1 458 ? -20.792 -0.033 13.663 1.00 49.62 458 LYS A CA 1
ATOM 3555 C C . LYS A 1 458 ? -20.894 1.353 13.027 1.00 49.62 458 LYS A C 1
ATOM 3557 O O . LYS A 1 458 ? -20.928 2.314 13.773 1.00 49.62 458 LYS A O 1
ATOM 3562 N N . ASP A 1 459 ? -21.081 1.460 11.711 1.00 44.41 459 ASP A N 1
ATOM 3563 C CA . ASP A 1 459 ? -21.120 2.768 11.021 1.00 44.41 459 ASP A CA 1
ATOM 3564 C C . ASP A 1 459 ? -22.444 3.536 11.178 1.00 44.41 459 ASP A C 1
ATOM 3566 O O . ASP A 1 459 ? -22.502 4.736 10.950 1.00 44.41 459 ASP A O 1
ATOM 3570 N N . LEU A 1 460 ? -23.526 2.865 11.593 1.00 41.78 460 LEU A N 1
ATOM 3571 C CA . LEU A 1 460 ? -24.766 3.543 12.009 1.00 41.78 460 LEU A CA 1
ATOM 3572 C C . LEU A 1 460 ? -24.692 4.038 13.465 1.00 41.78 460 LEU A C 1
ATOM 3574 O O . LEU A 1 460 ? -25.510 4.863 13.866 1.00 41.78 460 LEU A O 1
ATOM 3578 N N . ALA A 1 461 ? -23.756 3.503 14.257 1.00 43.69 461 ALA A N 1
ATOM 3579 C CA . ALA A 1 461 ? -23.538 3.855 15.659 1.00 43.69 461 ALA A CA 1
ATOM 3580 C C . ALA A 1 461 ? -22.322 4.778 15.857 1.00 43.69 461 ALA A C 1
ATOM 3582 O O . ALA A 1 461 ? -22.295 5.548 16.816 1.00 43.69 461 ALA A O 1
ATOM 3583 N N . SER A 1 462 ? -21.332 4.717 14.965 1.00 53.41 462 SER A N 1
ATOM 3584 C CA . SER A 1 462 ? -20.241 5.671 14.861 1.00 53.41 462 SER A CA 1
ATOM 3585 C C . SER A 1 462 ? -20.732 6.809 13.976 1.00 53.41 462 SER A C 1
ATOM 3587 O O . SER A 1 462 ? -21.165 6.603 12.849 1.00 53.41 462 SER A O 1
ATOM 3589 N N . ASP A 1 463 ? -20.718 8.038 14.477 1.00 62.88 463 ASP A N 1
ATOM 3590 C CA . ASP A 1 463 ? -21.078 9.221 13.691 1.00 62.88 463 ASP A CA 1
ATOM 3591 C C . ASP A 1 463 ? -19.972 9.567 12.664 1.00 62.88 463 ASP A C 1
ATOM 3593 O O . ASP A 1 463 ? -19.561 10.720 12.521 1.00 62.88 463 ASP A O 1
ATOM 3597 N N . LYS A 1 464 ? -19.427 8.547 11.982 1.00 71.25 464 LYS A N 1
ATOM 3598 C CA . LYS A 1 464 ? -18.199 8.628 11.193 1.00 71.25 464 LYS A CA 1
ATOM 3599 C C . LYS A 1 464 ? -18.394 9.607 10.042 1.00 71.25 464 LYS A C 1
ATOM 3601 O O . LYS A 1 464 ? -19.376 9.553 9.298 1.00 71.25 464 LYS A O 1
ATOM 3606 N N . ALA A 1 465 ? -17.466 10.546 9.914 1.00 80.62 465 ALA A N 1
ATOM 3607 C CA . ALA A 1 465 ? -17.467 11.470 8.796 1.00 80.62 465 ALA A CA 1
ATOM 3608 C C . ALA A 1 465 ? -17.112 10.724 7.506 1.00 80.62 465 ALA A C 1
ATOM 3610 O O . ALA A 1 465 ? -16.161 9.948 7.458 1.00 80.62 465 ALA A O 1
ATOM 3611 N N . THR A 1 466 ? -17.894 10.976 6.464 1.00 86.19 466 THR A N 1
ATOM 3612 C CA . THR A 1 466 ? -17.718 10.401 5.129 1.00 86.19 466 THR A CA 1
ATOM 3613 C C . THR A 1 466 ? -17.866 11.502 4.090 1.00 86.19 466 THR A C 1
ATOM 3615 O O . THR A 1 466 ? -18.503 12.532 4.352 1.00 86.19 466 THR A O 1
ATOM 3618 N N . PHE A 1 467 ? -17.327 11.297 2.886 1.00 89.56 467 PHE A N 1
ATOM 3619 C CA . PHE A 1 467 ? -17.490 12.276 1.805 1.00 89.56 467 PHE A CA 1
ATOM 3620 C C . PHE A 1 467 ? -18.969 12.623 1.542 1.00 89.56 467 PHE A C 1
ATOM 3622 O O . PHE A 1 467 ? -19.303 13.811 1.547 1.00 89.56 467 PHE A O 1
ATOM 3629 N N . PRO A 1 468 ? -19.902 11.657 1.392 1.00 89.94 468 PRO A N 1
ATOM 3630 C CA . PRO A 1 468 ? -21.314 11.982 1.202 1.00 89.94 468 PRO A CA 1
ATOM 3631 C C . PRO A 1 468 ? -21.925 12.805 2.343 1.00 89.94 468 PRO A C 1
ATOM 3633 O O . PRO A 1 468 ? -22.773 13.651 2.067 1.00 89.94 468 PRO A O 1
ATOM 3636 N N . LYS A 1 469 ? -21.494 12.604 3.598 1.00 87.44 469 LYS A N 1
ATOM 3637 C CA . LYS A 1 469 ? -21.975 13.381 4.754 1.00 87.44 469 LYS A CA 1
ATOM 3638 C C . LYS A 1 469 ? -21.483 14.834 4.714 1.00 87.44 469 LYS A C 1
ATOM 3640 O O . LYS A 1 469 ? -22.260 15.733 5.013 1.00 87.44 469 LYS A O 1
ATOM 3645 N N . LEU A 1 470 ? -20.226 15.068 4.325 1.00 89.19 470 LEU A N 1
ATOM 3646 C CA . LEU A 1 470 ? -19.605 16.401 4.359 1.00 89.19 470 LEU A CA 1
ATOM 3647 C C . LEU A 1 470 ? -19.891 17.264 3.124 1.00 89.19 470 LEU A C 1
ATOM 3649 O O . LEU A 1 470 ? -20.017 18.479 3.247 1.00 89.19 470 LEU A O 1
ATOM 3653 N N . MET A 1 471 ? -19.992 16.664 1.934 1.00 93.12 471 MET A N 1
ATOM 3654 C CA . MET A 1 471 ? -20.215 17.413 0.684 1.00 93.12 471 MET A CA 1
ATOM 3655 C C . MET A 1 471 ? -21.531 17.084 -0.023 1.00 93.12 471 MET A C 1
ATOM 3657 O O . MET A 1 471 ? -21.894 17.781 -0.968 1.00 93.12 471 MET A O 1
ATOM 3661 N N . GLY A 1 472 ? -22.270 16.068 0.423 1.00 92.62 472 GLY A N 1
ATOM 3662 C CA . GLY A 1 472 ? -23.469 15.573 -0.250 1.00 92.62 472 GLY A CA 1
ATOM 3663 C C . GLY A 1 472 ? -23.158 14.503 -1.301 1.00 92.62 472 GLY A C 1
ATOM 3664 O O . GLY A 1 472 ? -22.110 14.514 -1.950 1.00 92.62 472 GLY A O 1
ATOM 3665 N N . LEU A 1 473 ? -24.096 13.570 -1.489 1.00 91.12 473 LEU A N 1
ATOM 3666 C CA . LEU A 1 473 ? -23.921 12.390 -2.345 1.00 91.12 473 LEU A CA 1
ATOM 3667 C C . LEU A 1 473 ? -23.619 12.738 -3.812 1.00 91.12 473 LEU A C 1
ATOM 3669 O O . LEU A 1 473 ? -22.744 12.126 -4.421 1.00 91.12 473 LEU A O 1
ATOM 3673 N N . ASP A 1 474 ? -24.313 13.724 -4.379 1.00 93.56 474 ASP A N 1
ATOM 3674 C CA . ASP A 1 474 ? -24.112 14.107 -5.782 1.00 93.56 474 ASP A CA 1
ATOM 3675 C C . ASP A 1 474 ? -22.755 14.787 -5.998 1.00 93.56 474 ASP A C 1
ATOM 3677 O O . ASP A 1 474 ? -22.071 14.514 -6.985 1.00 93.56 474 ASP A O 1
ATOM 3681 N N . ASN A 1 475 ? -22.305 15.601 -5.040 1.00 94.75 475 ASN A N 1
ATOM 3682 C CA . ASN A 1 475 ? -20.965 16.182 -5.077 1.00 94.75 475 ASN A CA 1
ATOM 3683 C C . ASN A 1 475 ? -19.883 15.112 -4.910 1.00 94.75 475 ASN A C 1
ATOM 3685 O O . ASN A 1 475 ? -18.889 15.163 -5.630 1.00 94.75 475 ASN A O 1
ATOM 3689 N N . ALA A 1 476 ? -20.093 14.114 -4.046 1.00 93.19 476 ALA A N 1
ATOM 3690 C CA . ALA A 1 476 ? -19.177 12.984 -3.900 1.00 93.19 476 ALA A CA 1
ATOM 3691 C C . ALA A 1 476 ? -19.062 12.164 -5.201 1.00 93.19 476 ALA A C 1
ATOM 3693 O O . ALA A 1 476 ? -17.955 11.819 -5.611 1.00 93.19 476 ALA A O 1
ATOM 3694 N N . ARG A 1 477 ? -20.176 11.918 -5.910 1.00 93.81 477 ARG A N 1
ATOM 3695 C CA . ARG A 1 477 ? -20.170 11.264 -7.236 1.00 93.81 477 ARG A CA 1
ATOM 3696 C C . ARG A 1 477 ? -19.435 12.090 -8.290 1.00 93.81 477 ARG A C 1
ATOM 3698 O O . ARG A 1 477 ? -18.593 11.558 -9.008 1.00 93.81 477 ARG A O 1
ATOM 3705 N N . ASN A 1 478 ? -19.708 13.393 -8.357 1.00 95.94 478 ASN A N 1
ATOM 3706 C CA . ASN A 1 478 ? -19.008 14.299 -9.271 1.00 95.94 478 ASN A CA 1
ATOM 3707 C C . ASN A 1 478 ? -17.508 14.374 -8.956 1.00 95.94 478 ASN A C 1
ATOM 3709 O O . ASN A 1 478 ? -16.685 14.475 -9.864 1.00 95.94 478 ASN A O 1
ATOM 3713 N N . PHE A 1 479 ? -17.142 14.325 -7.674 1.00 95.00 479 PHE A N 1
ATOM 3714 C CA . PHE A 1 479 ? -15.752 14.297 -7.244 1.00 95.00 479 PHE A CA 1
ATOM 3715 C C . PHE A 1 479 ? -15.064 12.988 -7.642 1.00 95.00 479 PHE A C 1
ATOM 3717 O O . PHE A 1 479 ? -13.981 13.036 -8.219 1.00 95.00 479 PHE A O 1
ATOM 3724 N N . ALA A 1 480 ? -15.719 11.839 -7.445 1.00 95.31 480 ALA A N 1
ATOM 3725 C CA . ALA A 1 480 ? -15.230 10.548 -7.923 1.00 95.31 480 ALA A CA 1
ATOM 3726 C C . ALA A 1 480 ? -14.976 10.564 -9.441 1.00 95.31 480 ALA A C 1
ATOM 3728 O O . ALA A 1 480 ? -13.890 10.189 -9.878 1.00 95.31 480 ALA A O 1
ATOM 3729 N N . GLN A 1 481 ? -15.915 11.081 -10.241 1.00 95.81 481 GLN A N 1
ATOM 3730 C CA . GLN A 1 481 ? -15.726 11.182 -11.692 1.00 95.81 481 GLN A CA 1
ATOM 3731 C C . GLN A 1 481 ? -14.527 12.069 -12.062 1.00 95.81 481 GLN A C 1
ATOM 3733 O O . GLN A 1 481 ? -13.684 11.657 -12.852 1.00 95.81 481 GLN A O 1
ATOM 3738 N N . LYS A 1 482 ? -14.376 13.239 -11.424 1.00 97.25 482 LYS A N 1
ATOM 3739 C CA . LYS A 1 482 ? -13.206 14.112 -11.637 1.00 97.25 482 LYS A CA 1
ATOM 3740 C C . LYS A 1 482 ? -11.883 13.410 -11.327 1.00 97.25 482 LYS A C 1
ATOM 3742 O O . LYS A 1 482 ? -10.895 13.648 -12.017 1.00 97.25 482 LYS A O 1
ATOM 3747 N N . LEU A 1 483 ? -11.842 12.571 -10.290 1.00 97.00 483 LEU A N 1
ATOM 3748 C CA . LEU A 1 483 ? -10.647 11.797 -9.948 1.00 97.00 483 LEU A CA 1
ATOM 3749 C C . LEU A 1 483 ? -10.328 10.742 -11.014 1.00 97.00 483 LEU A C 1
ATOM 3751 O O . LEU A 1 483 ? -9.152 10.540 -11.309 1.00 97.00 483 LEU A O 1
ATOM 3755 N N . VAL A 1 484 ? -11.344 10.102 -11.606 1.00 96.94 484 VAL A N 1
ATOM 3756 C CA . VAL A 1 484 ? -11.165 9.179 -12.741 1.00 96.94 484 VAL A CA 1
ATOM 3757 C C . VAL A 1 484 ? -10.584 9.920 -13.939 1.00 96.94 484 VAL A C 1
ATOM 3759 O O . VAL A 1 484 ? -9.559 9.490 -14.461 1.00 96.94 484 VAL A O 1
ATOM 3762 N N . ASP A 1 485 ? -11.186 11.045 -14.325 1.00 97.12 485 ASP A N 1
ATOM 3763 C CA . ASP A 1 485 ? -10.763 11.821 -15.494 1.00 97.12 485 ASP A CA 1
ATOM 3764 C C . ASP A 1 485 ? -9.295 12.267 -15.352 1.00 97.12 485 ASP A C 1
ATOM 3766 O O . ASP A 1 485 ? -8.474 12.024 -16.234 1.00 97.12 485 ASP A O 1
ATOM 3770 N N . GLN A 1 486 ? -8.932 12.816 -14.185 1.00 97.62 486 GLN A N 1
ATOM 3771 C CA . GLN A 1 486 ? -7.556 13.226 -13.877 1.00 97.62 486 GLN A CA 1
ATOM 3772 C C . GLN A 1 486 ? -6.574 12.053 -13.810 1.00 97.62 486 GLN A C 1
ATOM 3774 O O . GLN A 1 486 ? -5.397 12.214 -14.123 1.00 97.62 486 GLN A O 1
ATOM 3779 N N . ALA A 1 487 ? -7.014 10.878 -13.354 1.00 97.12 487 ALA A N 1
ATOM 3780 C CA . ALA A 1 487 ? -6.166 9.695 -13.361 1.00 97.12 487 ALA A CA 1
ATOM 3781 C C . ALA A 1 487 ? -5.894 9.254 -14.807 1.00 97.12 487 ALA A C 1
ATOM 3783 O O . ALA A 1 487 ? -4.744 9.067 -15.195 1.00 97.12 487 ALA A O 1
ATOM 3784 N N . VAL A 1 488 ? -6.942 9.124 -15.617 1.00 96.31 488 VAL A N 1
ATOM 3785 C CA . VAL A 1 488 ? -6.848 8.688 -17.014 1.00 96.31 488 VAL A CA 1
ATOM 3786 C C . VAL A 1 488 ? -5.975 9.627 -17.851 1.00 96.31 488 VAL A C 1
ATOM 3788 O O . VAL A 1 488 ? -5.178 9.132 -18.645 1.00 96.31 488 VAL A O 1
ATOM 3791 N N . GLU A 1 489 ? -6.039 10.940 -17.622 1.00 97.38 489 GLU A N 1
ATOM 3792 C CA . GLU A 1 489 ? -5.184 11.932 -18.295 1.00 97.38 489 GLU A CA 1
ATOM 3793 C C . GLU A 1 489 ? -3.680 11.624 -18.119 1.00 97.38 489 GLU A C 1
ATOM 3795 O O . GLU A 1 489 ? -2.880 11.718 -19.054 1.00 97.38 489 GLU A O 1
ATOM 3800 N N . GLU A 1 490 ? -3.271 11.160 -16.934 1.00 97.81 490 GLU A N 1
ATOM 3801 C CA . GLU A 1 490 ? -1.874 10.790 -16.674 1.00 97.81 490 GLU A CA 1
ATOM 3802 C C . GLU A 1 490 ? -1.432 9.524 -17.431 1.00 97.81 490 GLU A C 1
ATOM 3804 O O . GLU A 1 490 ? -0.227 9.286 -17.570 1.00 97.81 490 GLU A O 1
ATOM 3809 N N . LEU A 1 491 ? -2.375 8.730 -17.956 1.00 97.12 491 LEU A N 1
ATOM 3810 C CA . LEU A 1 491 ? -2.104 7.534 -18.758 1.00 97.12 491 LEU A CA 1
ATOM 3811 C C . LEU A 1 491 ? -1.963 7.817 -20.264 1.00 97.12 491 LEU A C 1
ATOM 3813 O O . LEU A 1 491 ? -1.401 6.982 -20.970 1.00 97.12 491 LEU A O 1
ATOM 3817 N N . GLU A 1 492 ? -2.398 8.980 -20.760 1.00 94.00 492 GLU A N 1
ATOM 3818 C CA . GLU A 1 492 ? -2.409 9.312 -22.202 1.00 94.00 492 GLU A CA 1
ATOM 3819 C C . GLU A 1 492 ? -1.017 9.312 -22.853 1.00 94.00 492 GLU A C 1
ATOM 3821 O O . GLU A 1 492 ? -0.878 9.166 -24.065 1.00 94.00 492 GLU A O 1
ATOM 3826 N N . HIS A 1 493 ? 0.032 9.465 -22.044 1.00 90.62 493 HIS A N 1
ATOM 3827 C CA . HIS A 1 493 ? 1.423 9.518 -22.501 1.00 90.62 493 HIS A CA 1
ATOM 3828 C C . HIS A 1 493 ? 2.047 8.132 -22.699 1.00 90.62 493 HIS A C 1
ATOM 3830 O O . HIS A 1 493 ? 3.184 8.027 -23.164 1.00 90.62 493 HIS A O 1
ATOM 3836 N N . PHE A 1 494 ? 1.332 7.075 -22.320 1.00 95.38 494 PHE A N 1
ATOM 3837 C CA . PHE A 1 494 ? 1.778 5.703 -22.475 1.00 95.38 494 PHE A CA 1
ATOM 3838 C C . PHE A 1 494 ? 1.135 5.054 -23.700 1.00 95.38 494 PHE A C 1
ATOM 3840 O O . PHE A 1 494 ? 0.121 5.502 -24.227 1.00 95.38 494 PHE A O 1
ATOM 3847 N N . ASP A 1 495 ? 1.727 3.950 -24.145 1.00 94.62 495 ASP A N 1
ATOM 3848 C CA . ASP A 1 495 ? 1.109 3.108 -25.165 1.00 94.62 495 ASP A CA 1
ATOM 3849 C C . ASP A 1 495 ? -0.262 2.599 -24.686 1.00 94.62 495 ASP A C 1
ATOM 3851 O O . ASP A 1 495 ? -0.372 2.034 -23.597 1.00 94.62 495 ASP A O 1
ATOM 3855 N N . ALA A 1 496 ? -1.295 2.774 -25.513 1.00 93.81 496 ALA A N 1
ATOM 3856 C CA . ALA A 1 496 ? -2.679 2.484 -25.141 1.00 93.81 496 ALA A CA 1
ATOM 3857 C C . ALA A 1 496 ? -2.894 1.010 -24.757 1.00 93.81 496 ALA A C 1
ATOM 3859 O O . ALA A 1 496 ? -3.602 0.717 -23.792 1.00 93.81 496 ALA A O 1
ATOM 3860 N N . ALA A 1 497 ? -2.243 0.076 -25.459 1.00 92.69 497 ALA A N 1
ATOM 3861 C CA . ALA A 1 497 ? -2.362 -1.349 -25.159 1.00 92.69 497 ALA A CA 1
ATOM 3862 C C . ALA A 1 497 ? -1.743 -1.691 -23.794 1.00 92.69 497 ALA A C 1
ATOM 3864 O O . ALA A 1 497 ? -2.312 -2.472 -23.029 1.00 92.69 497 ALA A O 1
ATOM 3865 N N . ARG A 1 498 ? -0.608 -1.069 -23.454 1.00 94.44 498 ARG A N 1
ATOM 3866 C CA . ARG A 1 498 ? 0.026 -1.197 -22.134 1.00 94.44 498 ARG A CA 1
ATOM 3867 C C . ARG A 1 498 ? -0.716 -0.448 -21.025 1.00 94.44 498 ARG A C 1
ATOM 3869 O O . ARG A 1 498 ? -0.685 -0.906 -19.885 1.00 94.44 498 ARG A O 1
ATOM 3876 N N . ALA A 1 499 ? -1.388 0.661 -21.334 1.00 96.94 499 ALA A N 1
ATOM 3877 C CA . ALA A 1 499 ? -2.169 1.455 -20.381 1.00 96.94 499 ALA A CA 1
ATOM 3878 C C . ALA A 1 499 ? -3.539 0.841 -20.049 1.00 96.94 499 ALA A C 1
ATOM 3880 O O . ALA A 1 499 ? -4.065 1.082 -18.959 1.00 96.94 499 ALA A O 1
ATOM 3881 N N . ALA A 1 500 ? -4.090 0.008 -20.941 1.00 96.56 500 ALA A N 1
ATOM 3882 C CA . ALA A 1 500 ? -5.415 -0.597 -20.801 1.00 96.56 500 ALA A CA 1
ATOM 3883 C C . ALA A 1 500 ? -5.691 -1.232 -19.418 1.00 96.56 500 ALA A C 1
ATOM 3885 O O . ALA A 1 500 ? -6.752 -0.954 -18.852 1.00 96.56 500 ALA A O 1
ATOM 3886 N N . PRO A 1 501 ? -4.779 -2.010 -18.790 1.00 96.94 501 PRO A N 1
ATOM 3887 C CA . PRO A 1 501 ? -5.023 -2.550 -17.455 1.00 96.94 501 PRO A CA 1
ATOM 3888 C C . PRO A 1 501 ? -5.289 -1.479 -16.395 1.00 96.94 501 PRO A C 1
ATOM 3890 O O . PRO A 1 501 ? -6.208 -1.643 -15.596 1.00 96.94 501 PRO A O 1
ATOM 3893 N N . LEU A 1 502 ? -4.505 -0.395 -16.372 1.00 97.56 502 LEU A N 1
ATOM 3894 C CA . LEU A 1 502 ? -4.674 0.685 -15.397 1.00 97.56 502 LEU A CA 1
ATOM 3895 C C . LEU A 1 502 ? -5.910 1.528 -15.723 1.00 97.56 502 LEU A C 1
ATOM 3897 O O . LEU A 1 502 ? -6.705 1.788 -14.826 1.00 97.56 502 LEU A O 1
ATOM 3901 N N . TYR A 1 503 ? -6.140 1.835 -17.001 1.00 97.00 503 TYR A N 1
ATOM 3902 C CA . TYR A 1 503 ? -7.344 2.530 -17.461 1.00 97.00 503 TYR A CA 1
ATOM 3903 C C . TYR A 1 503 ? -8.626 1.815 -17.006 1.00 97.00 503 TYR A C 1
ATOM 3905 O O . TYR A 1 503 ? -9.459 2.381 -16.298 1.00 97.00 503 TYR A O 1
ATOM 3913 N N . HIS A 1 504 ? -8.759 0.524 -17.325 1.00 95.19 504 HIS A N 1
ATOM 3914 C CA . HIS A 1 504 ? -9.942 -0.244 -16.943 1.00 95.19 504 HIS A CA 1
ATOM 3915 C C . HIS A 1 504 ? -10.033 -0.474 -15.427 1.00 95.19 504 HIS A C 1
ATOM 3917 O O . HIS A 1 504 ? -11.139 -0.564 -14.900 1.00 95.19 504 HIS A O 1
ATOM 3923 N N . LEU A 1 505 ? -8.908 -0.544 -14.702 1.00 93.75 505 LEU A N 1
ATOM 3924 C CA . LEU A 1 505 ? -8.921 -0.601 -13.235 1.00 93.75 505 LEU A CA 1
ATOM 3925 C C . LEU A 1 505 ? -9.457 0.689 -12.606 1.00 93.75 505 LEU A C 1
ATOM 3927 O O . LEU A 1 505 ? -10.174 0.594 -11.612 1.00 93.75 505 LEU A O 1
ATOM 3931 N N . ALA A 1 506 ? -9.142 1.860 -13.163 1.00 94.19 506 ALA A N 1
ATOM 3932 C CA . ALA A 1 506 ? -9.662 3.138 -12.681 1.00 94.19 506 ALA A CA 1
ATOM 3933 C C . ALA A 1 506 ? -11.195 3.177 -12.756 1.00 94.19 506 ALA A C 1
ATOM 3935 O O . ALA A 1 506 ? -11.860 3.411 -11.746 1.00 94.19 506 ALA A O 1
ATOM 3936 N N . HIS A 1 507 ? -11.751 2.829 -13.919 1.00 93.06 507 HIS A N 1
ATOM 3937 C CA . HIS A 1 507 ? -13.200 2.729 -14.114 1.00 93.06 507 HIS A CA 1
ATOM 3938 C C . HIS A 1 507 ? -13.828 1.626 -13.258 1.00 93.06 507 HIS A C 1
ATOM 3940 O O . HIS A 1 507 ? -14.845 1.845 -12.611 1.00 93.06 507 HIS A O 1
ATOM 3946 N N . PHE A 1 508 ? -13.182 0.463 -13.146 1.00 90.69 508 PHE A N 1
ATOM 3947 C CA . PHE A 1 508 ? -13.664 -0.594 -12.260 1.00 90.69 508 PHE A CA 1
ATOM 3948 C C . PHE A 1 508 ? -13.743 -0.147 -10.798 1.00 90.69 508 PHE A C 1
ATOM 3950 O O . PHE A 1 508 ? -14.680 -0.528 -10.106 1.00 90.69 508 PHE A O 1
ATOM 3957 N N . ILE A 1 509 ? -12.777 0.639 -10.309 1.00 89.75 509 ILE A N 1
ATOM 3958 C CA . ILE A 1 509 ? -12.821 1.175 -8.944 1.00 89.75 509 ILE A CA 1
ATOM 3959 C C . ILE A 1 509 ? -13.995 2.145 -8.786 1.00 89.75 509 ILE A C 1
ATOM 3961 O O . ILE A 1 509 ? -14.657 2.078 -7.755 1.00 89.75 509 ILE A O 1
ATOM 3965 N N . ALA A 1 510 ? -14.267 2.987 -9.785 1.00 89.12 510 ALA A N 1
ATOM 3966 C CA . ALA A 1 510 ? -15.395 3.919 -9.779 1.00 89.12 510 ALA A CA 1
ATOM 3967 C C . ALA A 1 510 ? -16.762 3.210 -9.803 1.00 89.12 510 ALA A C 1
ATOM 3969 O O . ALA A 1 510 ? -17.660 3.579 -9.050 1.00 89.12 510 ALA A O 1
ATOM 3970 N N . ASP A 1 511 ? -16.892 2.153 -10.609 1.00 86.69 511 ASP A N 1
ATOM 3971 C CA . ASP A 1 511 ? -18.170 1.481 -10.892 1.00 86.69 511 ASP A CA 1
ATOM 3972 C C . ASP A 1 511 ? -18.440 0.245 -10.017 1.00 86.69 511 ASP A C 1
ATOM 3974 O O . ASP A 1 511 ? -19.469 -0.434 -10.164 1.00 86.69 511 ASP A O 1
ATOM 3978 N N . ARG A 1 512 ? -17.506 -0.107 -9.122 1.00 81.56 512 ARG A N 1
ATOM 3979 C CA . ARG A 1 512 ? -17.624 -1.315 -8.296 1.00 81.56 512 ARG A CA 1
ATOM 3980 C C . ARG A 1 512 ? -18.881 -1.270 -7.433 1.00 81.56 512 ARG A C 1
ATOM 3982 O O . ARG A 1 512 ? -19.272 -0.241 -6.895 1.00 81.56 512 ARG A O 1
ATOM 3989 N N . GLN A 1 513 ? -19.475 -2.444 -7.259 1.00 70.56 513 GLN A N 1
ATOM 3990 C CA . GLN A 1 513 ? -20.696 -2.622 -6.471 1.00 70.56 513 GLN A CA 1
ATOM 3991 C C . GLN A 1 513 ? -20.424 -3.194 -5.072 1.00 70.56 513 GLN A C 1
ATOM 3993 O O . GLN A 1 513 ? -21.358 -3.334 -4.286 1.00 70.56 513 GLN A O 1
ATOM 3998 N N . ASN A 1 514 ? -19.172 -3.569 -4.781 1.00 57.12 514 ASN A N 1
ATOM 3999 C CA . ASN A 1 514 ? -18.722 -4.119 -3.504 1.00 57.12 514 ASN A CA 1
ATOM 4000 C C . ASN A 1 514 ? -17.213 -3.998 -3.308 1.00 57.12 514 ASN A C 1
ATOM 4002 O O . ASN A 1 514 ? -16.454 -3.744 -4.279 1.00 57.12 514 ASN A O 1
#

Secondary structure (DSSP, 8-state):
-TTHHHHHHHHHHHHHHHHHHHHHHH---HHHHHHHHHHHHHHHHHHHHHHHHHHHT---HHHHHHHHHHHHHHHHHHHHHHHHHHHHHHHHHHHHHHHHHHHTSS-TT-SHHHHHHHHHHHHHHHHHHHHHHHHHHHHHHHHHTT--GGGHHHHHHHHHHHHHHHHHHHHHHHHHHHHHHHHHHHHHHHHHHHTTS---PPPPP--PPPTTTTS-TTS----HHHHHHHHHHHHHHHHHHHS---SSHHHHHHHHHHHHS----HHHHHHHHHHHHTT--HHHHHHHHHHHHHHHHHHHHHHTSTTTT--SEETTEE-HHHHH-HHHHHHHHHHHHHHHHHHHHHH--SS-HHHHHHHHHHHHHHHTTTTHHHHHHHHHHHTTS---HHHHHHHHIIIIIHHHHHHHHHHHHHHT--HHHHHHHHHHHHHHHHHHHHHHHHHHHHS-HHHHTSPTTHHHHS----HHHHH-HHHHHHHHHHHHHHHHHHHTTS-HHHHHHHHHHHHHHHH---

Organism: Tripterygium wilfordii (NCBI:txid458696)

Foldseek 3Di:
DVPPVVVVVVVVLVVVVVVLVVCVVVDPDPVVNVVVLVVNLVVLVVVLVVLVVVVVVDPDPPVSVVSVVVSVLVNVVSVVVVVLVVVVVVLVVVLVVVLVVVVVVDDDDDSDPVSVVSVVVSVVVSVVVVVVVVVVVVVVVVVPPPDDDDCPPVVVVVVVVVVVVVVVVVVVVVVVVVVVVVVVVVVVVVVVVVVPDDDDDDPDDPDDDDPPPLCDPPDHDDDLVVLLVVQVVVLLVLLCVLQDQDPVNLLSCLLCCLLNVDDSLLLLSLLQLLLVQQPAHSQQSSLVSNLLSLLVSLLVLVCCDPVHVVFQDDPLHGRSCNVRNPVSSNSSSVVSNVSSLVSLVVRRDPFDVVLSVVLVVLQCCQVDCNAQVVLSVLQVVCWQHDDAPVSVLSNQLRNFQSSSLSSNLSSNSSSVHDPLSSVLSSQLSSLLSSLLQLQVLLLVVVDDPVQVSGDPDPCVVTVDDHPCNRPNNVVSLVSSVVSLVSSVVSLPPTDSVSCVNVNVVSVCSSPPND